Protein 7VMC (pdb70)

Structure (mmCIF, N/CA/C/O backbone):
data_7VMC
#
_entry.id   7VMC
#
_cell.length_a   101.930
_cell.length_b   102.760
_cell.length_c   88.140
_cell.angle_alpha   90.000
_cell.angle_beta   111.860
_cell.angle_gamma   90.000
#
_symmetry.space_group_name_H-M   'C 1 2 1'
#
loop_
_entity.id
_entity.type
_entity.pdbx_description
1 polymer 'Elongation factor Tu'
2 polymer 'tRNA nuclease CdiA'
3 polymer 'Contact-dependent inhibitor I'
#
loop_
_atom_site.group_PDB
_atom_site.id
_atom_site.type_symbol
_atom_site.label_atom_id
_atom_site.label_alt_id
_atom_site.label_comp_id
_atom_site.label_asym_id
_atom_site.label_entity_id
_atom_site.label_seq_id
_atom_site.pdbx_PDB_ins_code
_atom_site.Cartn_x
_atom_site.Cartn_y
_atom_site.Cartn_z
_atom_site.occupancy
_atom_site.B_iso_or_equiv
_atom_site.auth_seq_id
_atom_site.auth_comp_id
_atom_site.auth_asym_id
_atom_site.auth_atom_id
_atom_site.pdbx_PDB_model_num
ATOM 1 N N . PRO A 1 11 ? 23.146 -18.417 -52.946 1.00 80.50 10 PRO A N 1
ATOM 2 C CA . PRO A 1 11 ? 24.254 -17.530 -52.578 1.00 100.27 10 PRO A CA 1
ATOM 3 C C . PRO A 1 11 ? 23.752 -16.153 -52.162 1.00 104.05 10 PRO A C 1
ATOM 4 O O . PRO A 1 11 ? 23.056 -15.502 -52.939 1.00 88.74 10 PRO A O 1
ATOM 8 N N . HIS A 1 12 ? 24.125 -15.715 -50.962 1.00 106.18 11 HIS A N 1
ATOM 9 C CA . HIS A 1 12 ? 23.639 -14.473 -50.375 1.00 89.98 11 HIS A CA 1
ATOM 10 C C . HIS A 1 12 ? 24.811 -13.531 -50.142 1.00 90.29 11 HIS A C 1
ATOM 11 O O . HIS A 1 12 ? 25.770 -13.888 -49.450 1.00 71.41 11 HIS A O 1
ATOM 18 N N . VAL A 1 13 ? 24.728 -12.328 -50.711 1.00 91.42 12 VAL A N 1
ATOM 19 C CA . VAL A 1 13 ? 25.800 -11.342 -50.630 1.00 82.71 12 VAL A CA 1
ATOM 20 C C . VAL A 1 13 ? 25.218 -10.003 -50.195 1.00 92.31 12 VAL A C 1
ATOM 21 O O . VAL A 1 13 ? 24.159 -9.582 -50.678 1.00 83.79 12 VAL A O 1
ATOM 25 N N . ASN A 1 14 ? 25.904 -9.344 -49.263 1.00 81.58 13 ASN A N 1
ATOM 26 C CA . ASN A 1 14 ? 25.473 -8.063 -48.721 1.00 68.12 13 ASN A CA 1
ATOM 27 C C . ASN A 1 14 ? 26.313 -6.942 -49.319 1.00 75.92 13 ASN A C 1
ATOM 28 O O . ASN A 1 14 ? 27.548 -6.994 -49.280 1.00 70.93 13 ASN A O 1
ATOM 33 N N . VAL A 1 15 ? 25.638 -5.916 -49.843 1.00 83.32 14 VAL A N 1
ATOM 34 C CA . VAL A 1 15 ? 26.292 -4.744 -50.407 1.00 73.40 14 VAL A CA 1
ATOM 35 C C . VAL A 1 15 ? 25.713 -3.492 -49.763 1.00 78.10 14 VAL A C 1
ATOM 36 O O . VAL A 1 15 ? 24.603 -3.489 -49.226 1.00 69.64 14 VAL A O 1
ATOM 40 N N . GLY A 1 16 ? 26.472 -2.403 -49.858 1.00 85.50 15 GLY A N 1
ATOM 41 C CA . GLY A 1 16 ? 26.092 -1.167 -49.221 1.00 83.66 15 GLY A CA 1
ATOM 42 C C . GLY A 1 16 ? 26.297 -0.055 -50.229 1.00 81.64 15 GLY A C 1
ATOM 43 O O . GLY A 1 16 ? 26.987 -0.209 -51.240 1.00 83.66 15 GLY A O 1
ATOM 44 N N . THR A 1 17 ? 25.663 1.076 -49.936 1.00 74.25 16 THR A N 1
ATOM 45 C CA . THR A 1 17 ? 25.756 2.260 -50.776 1.00 66.21 16 THR A CA 1
ATOM 46 C C . THR A 1 17 ? 26.467 3.346 -49.989 1.00 73.45 16 THR A C 1
ATOM 47 O O . THR A 1 17 ? 26.246 3.491 -48.783 1.00 95.37 16 THR A O 1
ATOM 51 N N . ILE A 1 18 ? 27.338 4.089 -50.664 1.00 65.12 17 ILE A N 1
ATOM 52 C CA . ILE A 1 18 ? 28.081 5.189 -50.065 1.00 68.03 17 ILE A CA 1
ATOM 53 C C . ILE A 1 18 ? 27.950 6.358 -51.026 1.00 74.14 17 ILE A C 1
ATOM 54 O O . ILE A 1 18 ? 28.209 6.210 -52.224 1.00 77.30 17 ILE A O 1
ATOM 59 N N . GLY A 1 19 ? 27.555 7.509 -50.511 1.00 74.79 18 GLY A N 1
ATOM 60 C CA . GLY A 1 19 ? 27.458 8.697 -51.335 1.00 88.78 18 GLY A CA 1
ATOM 61 C C . GLY A 1 19 ? 26.564 9.731 -50.698 1.00 84.53 18 GLY A C 1
ATOM 62 O O . GLY A 1 19 ? 25.915 9.493 -49.679 1.00 83.94 18 GLY A O 1
ATOM 63 N N . HIS A 1 20 ? 26.535 10.901 -51.333 1.00 76.24 19 HIS A N 1
ATOM 64 C CA . HIS A 1 20 ? 25.711 11.991 -50.842 1.00 70.31 19 HIS A CA 1
ATOM 65 C C . HIS A 1 20 ? 24.233 11.651 -50.994 1.00 69.91 19 HIS A C 1
ATOM 66 O O . HIS A 1 20 ? 23.827 10.915 -51.895 1.00 68.47 19 HIS A O 1
ATOM 73 N N . VAL A 1 21 ? 23.424 12.217 -50.102 1.00 92.68 20 VAL A N 1
ATOM 74 C CA . VAL A 1 21 ? 22.010 11.858 -50.022 1.00 95.39 20 VAL A CA 1
ATOM 75 C C . VAL A 1 21 ? 21.266 12.311 -51.273 1.00 89.11 20 VAL A C 1
ATOM 76 O O . VAL A 1 21 ? 20.541 11.532 -51.899 1.00 79.26 20 VAL A O 1
ATOM 80 N N . ASP A 1 22 ? 21.448 13.564 -51.672 1.00 96.54 21 ASP A N 1
ATOM 81 C CA . ASP A 1 22 ? 20.749 14.125 -52.820 1.00 95.09 21 ASP A CA 1
ATOM 82 C C . ASP A 1 22 ? 21.463 13.874 -54.138 1.00 95.50 21 ASP A C 1
ATOM 83 O O . ASP A 1 22 ? 21.107 14.487 -55.150 1.00 89.12 21 ASP A O 1
ATOM 88 N N . HIS A 1 23 ? 22.468 13.004 -54.145 1.00 102.58 22 HIS A N 1
ATOM 89 C CA . HIS A 1 23 ? 23.091 12.563 -55.384 1.00 84.91 22 HIS A CA 1
ATOM 90 C C . HIS A 1 23 ? 22.299 11.454 -56.061 1.00 76.20 22 HIS A C 1
ATOM 91 O O . HIS A 1 23 ? 22.663 11.039 -57.165 1.00 73.19 22 HIS A O 1
ATOM 98 N N . GLY A 1 24 ? 21.236 10.964 -55.424 1.00 74.40 23 GLY A N 1
ATOM 99 C CA . GLY A 1 24 ? 20.332 10.037 -56.075 1.00 87.71 23 GLY A CA 1
ATOM 100 C C . GLY A 1 24 ? 20.616 8.575 -55.795 1.00 89.02 23 GLY A C 1
ATOM 101 O O . GLY A 1 24 ? 20.445 7.737 -56.685 1.00 99.98 23 GLY A O 1
ATOM 102 N N . LYS A 1 25 ? 21.032 8.243 -54.572 1.00 63.14 24 LYS A N 1
ATOM 103 C CA . LYS A 1 25 ? 21.315 6.847 -54.259 1.00 71.24 24 LYS A CA 1
ATOM 104 C C . LYS A 1 25 ? 20.033 6.042 -54.050 1.00 85.98 24 LYS A C 1
ATOM 105 O O . LYS A 1 25 ? 19.960 4.869 -54.450 1.00 81.91 24 LYS A O 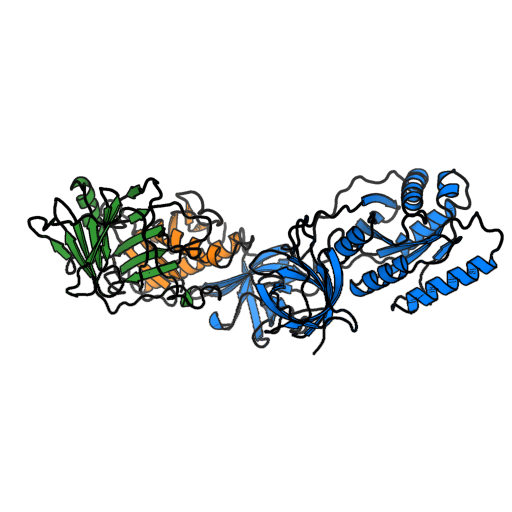1
ATOM 111 N N . THR A 1 26 ? 19.011 6.655 -53.445 1.00 77.28 25 THR A N 1
ATOM 112 C CA . THR A 1 26 ? 17.725 5.978 -53.302 1.00 83.15 25 THR A CA 1
ATOM 113 C C . THR A 1 26 ? 17.077 5.733 -54.659 1.00 81.41 25 THR A C 1
ATOM 114 O O . THR A 1 26 ? 16.479 4.673 -54.891 1.00 96.62 25 THR A O 1
ATOM 118 N N . THR A 1 27 ? 17.187 6.705 -55.568 1.00 68.81 26 THR A N 1
ATOM 119 C CA . THR A 1 27 ? 16.726 6.503 -56.937 1.00 70.11 26 THR A CA 1
ATOM 120 C C . THR A 1 27 ? 17.436 5.318 -57.581 1.00 81.62 26 THR A C 1
ATOM 121 O O . THR A 1 27 ? 16.801 4.486 -58.243 1.00 87.47 26 THR A O 1
ATOM 125 N N . LEU A 1 28 ? 18.751 5.213 -57.370 1.00 86.53 27 LEU A N 1
ATOM 126 C CA . LEU A 1 28 ? 19.514 4.093 -57.912 1.00 77.17 27 LEU A CA 1
ATOM 127 C C . LEU A 1 28 ? 19.008 2.770 -57.361 1.00 83.81 27 LEU A C 1
ATOM 128 O O . LEU A 1 28 ? 18.858 1.794 -58.106 1.00 77.66 27 LEU A O 1
ATOM 133 N N . THR A 1 29 ? 18.748 2.714 -56.054 1.00 81.80 28 THR A N 1
ATOM 134 C CA . THR A 1 29 ? 18.282 1.464 -55.462 1.00 75.74 28 THR A CA 1
ATOM 135 C C . THR A 1 29 ? 16.929 1.051 -56.036 1.00 85.99 28 THR A C 1
ATOM 136 O O . THR A 1 29 ? 16.722 -0.116 -56.406 1.00 95.19 28 THR A O 1
ATOM 140 N N . ALA A 1 30 ? 15.996 2.004 -56.136 1.00 81.90 29 ALA A N 1
ATOM 141 C CA . ALA A 1 30 ? 14.685 1.690 -56.701 1.00 77.40 29 ALA A CA 1
ATOM 142 C C . ALA A 1 30 ? 14.801 1.204 -58.141 1.00 86.47 29 ALA A C 1
ATOM 143 O O . ALA A 1 30 ? 14.154 0.220 -58.530 1.00 88.01 29 ALA A O 1
ATOM 145 N N . ALA A 1 31 ? 15.620 1.888 -58.948 1.00 82.88 30 ALA A N 1
ATOM 146 C CA . ALA A 1 31 ? 15.804 1.482 -60.338 1.00 76.40 30 ALA A CA 1
ATOM 147 C C . ALA A 1 31 ? 16.404 0.086 -60.438 1.00 75.13 30 ALA A C 1
ATOM 148 O O . ALA A 1 31 ? 15.955 -0.728 -61.250 1.00 76.66 30 ALA A O 1
ATOM 150 N N . ILE A 1 32 ? 17.426 -0.207 -59.631 1.00 72.81 31 ILE A N 1
ATOM 151 C CA . ILE A 1 32 ? 18.025 -1.540 -59.641 1.00 81.19 31 ILE A CA 1
ATOM 152 C C . ILE A 1 32 ? 16.967 -2.594 -59.350 1.00 86.98 31 ILE A C 1
ATOM 153 O O . ILE A 1 32 ? 16.820 -3.573 -60.095 1.00 90.31 31 ILE A O 1
ATOM 158 N N . THR A 1 33 ? 16.208 -2.399 -58.264 1.00 76.15 32 THR A N 1
ATOM 159 C CA . THR A 1 33 ? 15.190 -3.373 -57.885 1.00 61.76 32 THR A CA 1
ATOM 160 C C . THR A 1 33 ? 14.193 -3.600 -59.012 1.00 73.23 32 THR A C 1
ATOM 161 O O . THR A 1 33 ? 13.978 -4.739 -59.441 1.00 80.27 32 THR A O 1
ATOM 165 N N . THR A 1 34 ? 13.606 -2.520 -59.534 1.00 84.60 33 THR A N 1
ATOM 166 C CA . THR A 1 34 ? 12.549 -2.666 -60.532 1.00 81.17 33 THR A CA 1
ATOM 167 C C . THR A 1 34 ? 13.085 -3.256 -61.836 1.00 70.70 33 THR A C 1
ATOM 168 O O . THR A 1 34 ? 12.457 -4.145 -62.424 1.00 80.27 33 THR A O 1
ATOM 172 N N . VAL A 1 35 ? 14.254 -2.804 -62.293 1.00 72.41 34 VAL A N 1
ATOM 173 C CA . VAL A 1 35 ? 14.789 -3.278 -63.568 1.00 75.64 34 VAL A CA 1
ATOM 174 C C . VAL A 1 35 ? 15.216 -4.741 -63.482 1.00 73.43 34 VAL A C 1
ATOM 175 O O . VAL A 1 35 ? 14.948 -5.530 -64.396 1.00 75.94 34 VAL A O 1
ATOM 179 N N . LEU A 1 36 ? 15.894 -5.132 -62.398 1.00 78.70 35 LEU A N 1
ATOM 180 C CA . LEU A 1 36 ? 16.275 -6.534 -62.258 1.00 57.13 35 LEU A CA 1
ATOM 181 C C . LEU A 1 36 ? 15.073 -7.425 -61.985 1.00 78.87 35 LEU A C 1
ATOM 182 O O . LEU A 1 36 ? 15.135 -8.631 -62.246 1.00 91.96 35 LEU A O 1
ATOM 187 N N . ALA A 1 37 ? 13.983 -6.862 -61.463 1.00 84.63 36 ALA A N 1
ATOM 188 C CA . ALA A 1 37 ? 12.744 -7.620 -61.347 1.00 83.78 36 ALA A CA 1
ATOM 189 C C . ALA A 1 37 ? 12.079 -7.803 -62.705 1.00 89.96 36 ALA A C 1
ATOM 190 O O . ALA A 1 37 ? 11.409 -8.813 -62.937 1.00 110.39 36 ALA A O 1
ATOM 192 N N . LYS A 1 38 ? 12.255 -6.842 -63.611 1.00 92.41 37 LYS A N 1
ATOM 193 C CA . LYS A 1 38 ? 11.702 -6.987 -64.958 1.00 102.14 37 LYS A CA 1
ATOM 194 C C . LYS A 1 38 ? 12.510 -7.976 -65.791 1.00 97.12 37 LYS A C 1
ATOM 195 O O . LYS A 1 38 ? 11.962 -8.945 -66.328 1.00 94.29 37 LYS A O 1
ATOM 201 N N . THR A 1 39 ? 13.819 -7.742 -65.916 1.00 85.85 38 THR A N 1
ATOM 202 C CA . THR A 1 39 ? 14.619 -8.532 -66.848 1.00 80.32 38 THR A CA 1
ATOM 203 C C . THR A 1 39 ? 14.859 -9.949 -66.343 1.00 92.50 38 THR A C 1
ATOM 204 O O . THR A 1 39 ? 15.000 -10.876 -67.151 1.00 106.64 38 THR A O 1
ATOM 208 N N . TYR A 1 40 ? 14.910 -10.138 -65.031 1.00 85.23 39 TYR A N 1
ATOM 209 C CA . TYR A 1 40 ? 15.082 -11.454 -64.436 1.00 80.66 39 TYR A CA 1
ATOM 210 C C . TYR A 1 40 ? 13.831 -11.786 -63.624 1.00 92.64 39 TYR A C 1
ATOM 211 O O . TYR A 1 40 ? 12.815 -11.092 -63.694 1.00 87.73 39 TYR A O 1
ATOM 220 N N . GLY A 1 41 ? 13.904 -12.879 -62.876 1.00 95.48 40 GLY A N 1
ATOM 221 C CA . GLY A 1 41 ? 12.831 -13.247 -61.981 1.00 110.98 40 GLY A CA 1
ATOM 222 C C . GLY A 1 41 ? 12.649 -12.239 -60.858 1.00 110.65 40 GLY A C 1
ATOM 223 O O . GLY A 1 41 ? 13.414 -11.286 -60.686 1.00 99.06 40 GLY A O 1
ATOM 224 N N . GLY A 1 42 ? 11.568 -12.430 -60.107 1.00 124.51 41 GLY A N 1
ATOM 225 C CA . GLY A 1 42 ? 11.321 -11.588 -58.954 1.00 110.68 41 GLY A CA 1
ATOM 226 C C . GLY A 1 42 ? 12.321 -11.844 -57.842 1.00 122.22 41 GLY A C 1
ATOM 227 O O . GLY A 1 42 ? 12.831 -12.951 -57.673 1.00 137.25 41 GLY A O 1
ATOM 228 N N . ALA A 1 43 ? 12.613 -10.791 -57.081 1.00 110.03 42 ALA A N 1
ATOM 229 C CA . ALA A 1 43 ? 13.557 -10.885 -55.973 1.00 96.52 42 ALA A CA 1
ATOM 230 C C . ALA A 1 43 ? 13.022 -11.791 -54.868 1.00 108.18 42 ALA A C 1
ATOM 231 O O . ALA A 1 43 ? 11.884 -11.630 -54.418 1.00 119.59 42 ALA A O 1
ATOM 233 N N . ALA A 1 44 ? 13.834 -12.756 -54.443 1.00 106.19 43 ALA A N 1
ATOM 234 C CA . ALA A 1 44 ? 13.424 -13.671 -53.387 1.00 114.00 43 ALA A CA 1
ATOM 235 C C . ALA A 1 44 ? 13.276 -12.931 -52.056 1.00 116.16 43 ALA A C 1
ATOM 236 O O . ALA A 1 44 ? 13.895 -11.890 -51.818 1.00 120.68 43 ALA A O 1
ATOM 238 N N . ARG A 1 45 ? 12.447 -13.492 -51.174 1.00 122.35 44 ARG A N 1
ATOM 239 C CA . ARG A 1 45 ? 12.155 -12.901 -49.872 1.00 121.63 44 ARG A CA 1
ATOM 240 C C . ARG A 1 45 ? 13.029 -13.471 -48.761 1.00 128.19 44 ARG A C 1
ATOM 241 O O . ARG A 1 45 ? 12.714 -13.280 -47.581 1.00 129.55 44 ARG A O 1
ATOM 249 N N . ALA A 1 46 ? 14.118 -14.152 -49.111 1.00 135.90 45 ALA A N 1
ATOM 250 C CA . ALA A 1 46 ? 14.912 -14.863 -48.120 1.00 135.39 45 ALA A CA 1
ATOM 251 C C . ALA A 1 46 ? 15.462 -13.903 -47.070 1.00 115.98 45 ALA A C 1
ATOM 252 O O . ALA A 1 46 ? 15.712 -12.725 -47.335 1.00 101.27 45 ALA A O 1
ATOM 254 N N . PHE A 1 47 ? 15.617 -14.422 -45.852 1.00 107.61 46 PHE A N 1
ATOM 255 C CA . PHE A 1 47 ? 16.143 -13.684 -44.701 1.00 109.39 46 PHE A CA 1
ATOM 256 C C . PHE A 1 47 ? 17.298 -14.510 -44.133 1.00 111.46 46 PHE A C 1
ATOM 257 O O . PHE A 1 47 ? 17.126 -15.309 -43.210 1.00 118.38 46 PHE A O 1
ATOM 265 N N . ASP A 1 48 ? 18.495 -14.284 -44.674 1.00 128.56 47 ASP A N 1
ATOM 266 C CA . ASP A 1 48 ? 19.654 -15.116 -44.374 1.00 139.69 47 ASP A CA 1
ATOM 267 C C . ASP A 1 48 ? 20.531 -14.565 -43.257 1.00 135.25 47 ASP A C 1
ATOM 268 O O . ASP A 1 48 ? 21.336 -15.319 -42.697 1.00 150.09 47 ASP A O 1
ATOM 273 N N . GLN A 1 49 ? 20.379 -13.299 -42.882 1.00 118.20 48 GLN A N 1
ATOM 274 C CA . GLN A 1 49 ? 21.354 -12.654 -42.018 1.00 115.15 48 GLN A CA 1
ATOM 275 C C . GLN A 1 49 ? 20.715 -12.219 -40.703 1.00 111.90 48 GLN A C 1
ATOM 276 O O . GLN A 1 49 ? 19.497 -12.032 -40.602 1.00 97.84 48 GLN A O 1
ATOM 282 N N . ILE A 1 50 ? 21.572 -12.043 -39.694 1.00 125.01 49 ILE A N 1
ATOM 283 C CA . ILE A 1 50 ? 21.152 -11.615 -38.363 1.00 130.19 49 ILE A CA 1
ATOM 284 C C . ILE A 1 50 ? 20.862 -10.122 -38.391 1.00 130.60 49 ILE A C 1
ATOM 285 O O . ILE A 1 50 ? 21.137 -9.442 -39.387 1.00 137.68 49 ILE A O 1
ATOM 290 N N . ASP A 1 51 ? 20.288 -9.606 -37.307 1.00 127.47 50 ASP A N 1
ATOM 291 C CA . ASP A 1 51 ? 19.923 -8.200 -37.202 1.00 130.74 50 ASP A CA 1
ATOM 292 C C . ASP A 1 51 ? 20.921 -7.376 -36.396 1.00 133.88 50 ASP A C 1
ATOM 293 O O . ASP A 1 51 ? 20.660 -6.195 -36.137 1.00 153.01 50 ASP A O 1
ATOM 298 N N . ASN A 1 52 ? 22.056 -7.949 -36.015 1.00 113.81 51 ASN A N 1
ATOM 299 C CA . ASN A 1 52 ? 22.982 -7.246 -35.138 1.00 121.47 51 ASN A CA 1
ATOM 300 C C . ASN A 1 52 ? 24.412 -7.664 -35.466 1.00 114.90 51 ASN A C 1
ATOM 301 O O . ASN A 1 52 ? 24.692 -8.180 -36.553 1.00 99.72 51 ASN A O 1
ATOM 306 N N . ALA A 1 53 ? 25.321 -7.416 -34.520 1.00 121.52 52 ALA A N 1
ATOM 307 C CA . ALA A 1 53 ? 26.740 -7.230 -34.786 1.00 101.02 52 ALA A CA 1
ATOM 308 C C . ALA A 1 53 ? 27.617 -7.809 -33.679 1.00 104.29 52 ALA A C 1
ATOM 309 O O . ALA A 1 53 ? 27.121 -8.113 -32.585 1.00 104.37 52 ALA A O 1
ATOM 311 N N . PRO A 1 54 ? 28.935 -7.961 -33.915 1.00 91.09 53 PRO A N 1
ATOM 312 C CA . PRO A 1 54 ? 29.830 -8.380 -32.828 1.00 94.16 53 PRO A CA 1
ATOM 313 C C . PRO A 1 54 ? 29.925 -7.334 -31.739 1.00 102.27 53 PRO A C 1
ATOM 314 O O . PRO A 1 54 ? 29.351 -6.249 -31.872 1.00 114.77 53 PRO A O 1
ATOM 318 N N . GLU A 1 55 ? 30.659 -7.647 -30.670 1.00 108.98 54 GLU A N 1
ATOM 319 C CA . GLU A 1 55 ? 30.786 -6.779 -29.499 1.00 103.82 54 GLU A CA 1
ATOM 320 C C . GLU A 1 55 ? 29.412 -6.480 -28.886 1.00 99.30 54 GLU A C 1
ATOM 321 O O . GLU A 1 55 ? 28.877 -5.375 -28.981 1.00 105.04 54 GLU A O 1
ATOM 327 N N . GLU A 1 56 ? 28.836 -7.526 -28.289 1.00 103.64 55 GLU A N 1
ATOM 328 C CA . GLU A 1 56 ? 27.429 -7.518 -27.904 1.00 102.52 55 GLU A CA 1
ATOM 329 C C . GLU A 1 56 ? 27.057 -6.391 -26.945 1.00 89.13 55 GLU A C 1
ATOM 330 O O . GLU A 1 56 ? 25.875 -6.046 -26.858 1.00 98.11 55 GLU A O 1
ATOM 336 N N . LYS A 1 57 ? 28.013 -5.824 -26.204 1.00 94.75 56 LYS A N 1
ATOM 337 C CA . LYS A 1 57 ? 27.673 -4.718 -25.314 1.00 92.75 56 LYS A CA 1
ATOM 338 C C . LYS A 1 57 ? 27.268 -3.460 -26.073 1.00 92.47 56 LYS A C 1
ATOM 339 O O . LYS A 1 57 ? 26.589 -2.599 -25.503 1.00 81.15 56 LYS A O 1
ATOM 345 N N . ALA A 1 58 ? 27.664 -3.338 -27.338 1.00 99.67 57 ALA A N 1
ATOM 346 C CA . ALA A 1 58 ? 27.245 -2.244 -28.200 1.00 85.08 57 ALA A CA 1
ATOM 347 C C . ALA A 1 58 ? 25.917 -2.514 -28.898 1.00 75.96 57 ALA A C 1
ATOM 348 O O . ALA A 1 58 ? 25.610 -1.858 -29.896 1.00 75.90 57 ALA A O 1
ATOM 350 N N . ARG A 1 59 ? 25.129 -3.464 -28.409 1.00 73.52 58 ARG A N 1
ATOM 351 C CA . ARG A 1 59 ? 23.828 -3.746 -28.995 1.00 92.53 58 ARG A CA 1
ATOM 352 C C . ARG A 1 59 ? 22.767 -2.827 -28.403 1.00 80.75 58 ARG A C 1
ATOM 353 O O . ARG A 1 59 ? 22.680 -2.674 -27.178 1.00 83.41 58 ARG A O 1
ATOM 361 N N . GLY A 1 60 ? 21.971 -2.212 -29.280 1.00 79.14 59 GLY A N 1
ATOM 362 C CA . GLY A 1 60 ? 20.909 -1.325 -28.854 1.00 70.22 59 GLY A CA 1
ATOM 363 C C . GLY A 1 60 ? 21.218 0.142 -29.068 1.00 85.30 59 GLY A C 1
ATOM 364 O O . GLY A 1 60 ? 20.791 0.986 -28.274 1.00 95.06 59 GLY A O 1
ATOM 365 N N . ILE A 1 61 ? 21.946 0.469 -30.144 1.00 79.31 60 ILE A N 1
ATOM 366 C CA . ILE A 1 61 ? 22.245 1.864 -30.460 1.00 82.98 60 ILE A CA 1
ATOM 367 C C . ILE A 1 61 ? 21.170 2.509 -31.330 1.00 96.81 60 ILE A C 1
ATOM 368 O O . ILE A 1 61 ? 21.251 3.712 -31.612 1.00 107.37 60 ILE A O 1
ATOM 373 N N . THR A 1 62 ? 20.151 1.753 -31.743 1.00 100.45 61 THR A N 1
ATOM 374 C CA . THR A 1 62 ? 19.046 2.250 -32.571 1.00 107.69 61 THR A CA 1
ATOM 375 C C . THR A 1 62 ? 19.546 2.864 -33.883 1.00 106.97 61 THR A C 1
ATOM 376 O O . THR A 1 62 ? 19.364 4.054 -34.155 1.00 106.12 61 THR A O 1
ATOM 380 N N . ILE A 1 63 ? 20.204 2.032 -34.689 1.00 99.49 62 ILE A N 1
ATOM 381 C CA . ILE A 1 63 ? 20.590 2.431 -36.038 1.00 80.44 62 ILE A CA 1
ATOM 382 C C . ILE A 1 63 ? 19.381 2.310 -36.953 1.00 83.45 62 ILE A C 1
ATOM 383 O O . ILE A 1 63 ? 18.499 1.468 -36.744 1.00 81.07 62 ILE A O 1
ATOM 388 N N . ASN A 1 64 ? 19.330 3.162 -37.978 1.00 86.50 63 ASN A N 1
ATOM 389 C CA . ASN A 1 64 ? 18.161 3.183 -38.854 1.00 99.11 63 ASN A CA 1
ATOM 390 C C . ASN A 1 64 ? 18.234 2.084 -39.909 1.00 115.89 63 ASN A C 1
ATOM 391 O O . ASN A 1 64 ? 17.337 1.235 -39.994 1.00 125.62 63 ASN A O 1
ATOM 396 N N . THR A 1 65 ? 19.306 2.069 -40.704 1.00 84.72 64 THR A N 1
ATOM 397 C CA . THR A 1 65 ? 19.625 0.921 -41.554 1.00 86.21 64 THR A CA 1
ATOM 398 C C . THR A 1 65 ? 18.513 0.634 -42.570 1.00 97.78 64 THR A C 1
ATOM 399 O O . THR A 1 65 ? 17.737 -0.314 -42.445 1.00 94.13 64 THR A O 1
ATOM 403 N N . SER A 1 66 ? 18.394 1.543 -43.536 1.00 102.20 65 SER A N 1
ATOM 404 C CA . SER A 1 66 ? 17.455 1.344 -44.636 1.00 90.49 65 SER A CA 1
ATOM 405 C C . SER A 1 66 ? 17.892 0.170 -45.518 1.00 102.56 65 SER A C 1
ATOM 406 O O . SER A 1 66 ? 19.067 0.052 -45.886 1.00 100.37 65 SER A O 1
ATOM 409 N N . HIS A 1 67 ? 16.930 -0.692 -45.878 1.00 111.87 66 HIS A N 1
ATOM 410 C CA . HIS A 1 67 ? 17.207 -1.988 -46.495 1.00 90.14 66 HIS A CA 1
ATOM 411 C C . HIS A 1 67 ? 16.428 -2.171 -47.794 1.00 84.64 66 HIS A C 1
ATOM 412 O O . HIS A 1 67 ? 15.288 -1.718 -47.921 1.00 84.69 66 HIS A O 1
ATOM 419 N N . VAL A 1 68 ? 17.043 -2.876 -48.750 1.00 100.78 67 VAL A N 1
ATOM 420 C CA . VAL A 1 68 ? 16.379 -3.369 -49.958 1.00 103.46 67 VAL A CA 1
ATOM 421 C C . VAL A 1 68 ? 17.005 -4.706 -50.342 1.00 95.55 67 VAL A C 1
ATOM 422 O O . VAL A 1 68 ? 18.068 -5.085 -49.851 1.00 89.44 67 VAL A O 1
ATOM 426 N N . GLU A 1 69 ? 16.355 -5.418 -51.257 1.00 104.03 68 GLU A N 1
ATOM 427 C CA . GLU A 1 69 ? 16.859 -6.713 -51.693 1.00 88.71 68 GLU A CA 1
ATOM 428 C C . GLU A 1 69 ? 16.517 -6.934 -53.157 1.00 85.78 68 GLU A C 1
ATOM 429 O O . GLU A 1 69 ? 15.399 -6.644 -53.591 1.00 88.56 68 GLU A O 1
ATOM 435 N N . TYR A 1 70 ? 17.474 -7.474 -53.910 1.00 70.44 69 TYR A N 1
ATOM 436 C CA . TYR A 1 70 ? 17.210 -7.840 -55.294 1.00 71.54 69 TYR A CA 1
ATOM 437 C C . TYR A 1 70 ? 17.975 -9.116 -55.608 1.00 89.08 69 TYR A C 1
ATOM 438 O O . TYR A 1 70 ? 18.730 -9.636 -54.781 1.00 91.25 69 TYR A O 1
ATOM 447 N N . ASP A 1 71 ? 17.787 -9.620 -56.824 1.00 99.26 70 ASP A N 1
ATOM 448 C CA . ASP A 1 71 ? 18.269 -10.948 -57.165 1.00 93.78 70 ASP A CA 1
ATOM 449 C C . ASP A 1 71 ? 18.813 -10.941 -58.584 1.00 82.92 70 ASP A C 1
ATOM 450 O O . ASP A 1 71 ? 18.139 -10.476 -59.509 1.00 67.76 70 ASP A O 1
ATOM 455 N N . THR A 1 72 ? 20.032 -11.442 -58.745 1.00 87.74 71 THR A N 1
ATOM 456 C CA . THR A 1 72 ? 20.656 -11.727 -60.028 1.00 78.04 71 THR A CA 1
ATOM 457 C C . THR A 1 72 ? 20.656 -13.225 -60.281 1.00 98.18 71 THR A C 1
ATOM 458 O O . THR A 1 72 ? 20.456 -14.020 -59.357 1.00 107.23 71 THR A O 1
ATOM 462 N N . PRO A 1 73 ? 20.863 -13.654 -61.528 1.00 97.50 72 PRO A N 1
ATOM 463 C CA . PRO A 1 73 ? 20.859 -15.098 -61.811 1.00 92.44 72 PRO A CA 1
ATOM 464 C C . PRO A 1 73 ? 21.874 -15.892 -61.004 1.00 88.51 72 PRO A C 1
ATOM 465 O O . PRO A 1 73 ? 21.687 -17.102 -60.831 1.00 92.31 72 PRO A O 1
ATOM 469 N N . THR A 1 74 ? 22.933 -15.260 -60.498 1.00 82.09 73 THR A N 1
ATOM 470 C CA . THR A 1 74 ? 23.963 -15.974 -59.755 1.00 80.81 73 THR A CA 1
ATOM 471 C C . THR A 1 74 ? 23.926 -15.739 -58.254 1.00 76.33 73 THR A C 1
ATOM 472 O O . THR A 1 74 ? 24.253 -16.652 -57.495 1.00 76.67 73 THR A O 1
ATOM 476 N N . ARG A 1 75 ? 23.520 -14.555 -57.805 1.00 72.53 74 ARG A N 1
ATOM 477 C CA . ARG A 1 75 ? 23.574 -14.208 -56.395 1.00 72.57 74 ARG A CA 1
ATOM 478 C C . ARG A 1 75 ? 22.281 -13.520 -55.993 1.00 67.38 74 ARG A C 1
ATOM 479 O O . ARG A 1 75 ? 21.524 -13.035 -56.837 1.00 59.95 74 ARG A O 1
ATOM 487 N N . HIS A 1 76 ? 22.044 -13.469 -54.685 1.00 64.89 75 HIS A N 1
ATOM 488 C CA . HIS A 1 76 ? 20.938 -12.718 -54.110 1.00 74.33 75 HIS A CA 1
ATOM 489 C C . HIS A 1 76 ? 21.539 -11.635 -53.229 1.00 89.33 75 HIS A C 1
ATOM 490 O O . HIS A 1 76 ? 22.260 -11.939 -52.270 1.00 82.27 75 HIS A O 1
ATOM 497 N N . TYR A 1 77 ? 21.252 -10.378 -53.560 1.00 92.16 76 TYR A N 1
ATOM 498 C CA . TYR A 1 77 ? 21.909 -9.241 -52.937 1.00 78.13 76 TYR A CA 1
ATOM 499 C C . TYR A 1 77 ? 20.990 -8.553 -51.940 1.00 77.32 76 TYR A C 1
ATOM 500 O O . TYR A 1 77 ? 19.830 -8.245 -52.257 1.00 69.89 76 TYR A O 1
ATOM 509 N N . ALA A 1 78 ? 21.508 -8.350 -50.728 1.00 75.16 77 ALA A N 1
ATOM 510 C CA . ALA A 1 78 ? 20.877 -7.513 -49.712 1.00 72.87 77 ALA A CA 1
ATOM 511 C C . ALA A 1 78 ? 21.615 -6.175 -49.659 1.00 73.85 77 ALA A C 1
ATOM 512 O O . ALA A 1 78 ? 22.799 -6.130 -49.308 1.00 77.62 77 ALA A O 1
ATOM 514 N N . HIS A 1 79 ? 20.936 -5.094 -50.044 1.00 63.09 78 HIS A N 1
ATOM 515 C CA . HIS A 1 79 ? 21.547 -3.780 -50.192 1.00 76.60 78 HIS A CA 1
ATOM 516 C C . HIS A 1 79 ? 21.123 -2.864 -49.050 1.00 83.94 78 HIS A C 1
ATOM 517 O O . HIS A 1 79 ? 19.927 -2.669 -48.811 1.00 91.53 78 HIS A O 1
ATOM 524 N N . VAL A 1 80 ? 22.102 -2.265 -48.381 1.00 80.86 79 VAL A N 1
ATOM 525 C CA . VAL A 1 80 ? 21.853 -1.443 -47.202 1.00 74.23 79 VAL A CA 1
ATOM 526 C C . VAL A 1 80 ? 22.409 -0.041 -47.419 1.00 80.77 79 VAL A C 1
ATOM 527 O O . VAL A 1 80 ? 23.492 0.131 -47.994 1.00 97.94 79 VAL A O 1
ATOM 531 N N . ASP A 1 81 ? 21.656 0.962 -46.959 1.00 80.37 80 ASP A N 1
ATOM 532 C CA . ASP A 1 81 ? 22.140 2.336 -46.960 1.00 86.77 80 ASP A CA 1
ATOM 533 C C . ASP A 1 81 ? 21.610 3.061 -45.737 1.00 84.79 80 ASP A C 1
ATOM 534 O O . ASP A 1 81 ? 20.570 2.703 -45.179 1.00 87.65 80 ASP A O 1
ATOM 539 N N . CYS A 1 82 ? 22.346 4.095 -45.339 1.00 93.68 81 CYS A N 1
ATOM 540 C CA . CYS A 1 82 ? 22.067 4.893 -44.166 1.00 84.06 81 CYS A CA 1
ATOM 541 C C . CYS A 1 82 ? 21.560 6.273 -44.560 1.00 88.39 81 CYS A C 1
ATOM 542 O O . CYS A 1 82 ? 22.073 6.877 -45.510 1.00 108.32 81 CYS A O 1
ATOM 545 N N . PRO A 1 83 ? 20.564 6.797 -43.842 1.00 80.33 82 PRO A N 1
ATOM 546 C CA . PRO A 1 83 ? 19.985 8.091 -44.238 1.00 83.02 82 PRO A CA 1
ATOM 547 C C . PRO A 1 83 ? 20.859 9.294 -43.913 1.00 66.75 82 PRO A C 1
ATOM 548 O O . PRO A 1 83 ? 20.846 10.272 -44.672 1.00 75.98 82 PRO A O 1
ATOM 552 N N . GLY A 1 84 ? 21.622 9.263 -42.820 1.00 72.14 83 GLY A N 1
ATOM 553 C CA . GLY A 1 84 ? 22.380 10.416 -42.383 1.00 72.54 83 GLY A CA 1
ATOM 554 C C . GLY A 1 84 ? 23.824 10.061 -42.076 1.00 72.58 83 GLY A C 1
ATOM 555 O O . GLY A 1 84 ? 24.234 8.907 -42.169 1.00 88.35 83 GLY A O 1
ATOM 556 N N . HIS A 1 85 ? 24.579 11.088 -41.696 1.00 74.66 84 HIS A N 1
ATOM 557 C CA . HIS A 1 85 ? 25.990 10.892 -41.377 1.00 71.24 84 HIS A CA 1
ATOM 558 C C . HIS A 1 85 ? 26.156 10.086 -40.099 1.00 75.13 84 HIS A C 1
ATOM 559 O O . HIS A 1 85 ? 26.936 9.131 -40.051 1.00 74.06 84 HIS A O 1
ATOM 566 N N . ALA A 1 86 ? 25.444 10.469 -39.044 1.00 90.51 85 ALA A N 1
ATOM 567 C CA . ALA A 1 86 ? 25.562 9.757 -37.778 1.00 80.48 85 ALA A CA 1
ATOM 568 C C . ALA A 1 86 ? 25.132 8.307 -37.921 1.00 71.23 85 ALA A C 1
ATOM 569 O O . ALA A 1 86 ? 25.787 7.404 -37.394 1.00 81.04 85 ALA A O 1
ATOM 571 N N . ASP A 1 87 ? 24.048 8.058 -38.653 1.00 71.91 86 ASP A N 1
ATOM 572 C CA . ASP A 1 87 ? 23.616 6.681 -38.862 1.00 78.25 86 ASP A CA 1
ATOM 573 C C . ASP A 1 87 ? 24.666 5.883 -39.620 1.00 78.43 86 ASP A C 1
ATOM 574 O O . ASP A 1 87 ? 24.962 4.738 -39.260 1.00 68.07 86 ASP A O 1
ATOM 579 N N . TYR A 1 88 ? 25.276 6.490 -40.639 1.00 88.85 87 TYR A N 1
ATOM 580 C CA . TYR A 1 88 ? 26.300 5.788 -41.404 1.00 74.12 87 TYR A CA 1
ATOM 581 C C . TYR A 1 88 ? 27.523 5.478 -40.549 1.00 78.95 87 TYR A C 1
ATOM 582 O O . TYR A 1 88 ? 28.060 4.367 -40.609 1.00 84.09 87 TYR A O 1
ATOM 591 N N . VAL A 1 89 ? 27.976 6.439 -39.740 1.00 76.06 88 VAL A N 1
ATOM 592 C CA . VAL A 1 89 ? 29.184 6.200 -38.953 1.00 80.76 88 VAL A CA 1
ATOM 593 C C . VAL A 1 89 ? 28.917 5.194 -37.837 1.00 74.06 88 VAL A C 1
ATOM 594 O O . VAL A 1 89 ? 29.784 4.372 -37.517 1.00 65.55 88 VAL A O 1
ATOM 598 N N . LYS A 1 90 ? 27.711 5.200 -37.265 1.00 76.35 89 LYS A N 1
ATOM 599 C CA . LYS A 1 90 ? 27.356 4.177 -36.289 1.00 72.13 89 LYS A CA 1
ATOM 600 C C . LYS A 1 90 ? 27.249 2.807 -36.944 1.00 73.35 89 LYS A C 1
ATOM 601 O O . LYS A 1 90 ? 27.608 1.791 -36.340 1.00 72.78 89 LYS A O 1
ATOM 607 N N . ASN A 1 91 ? 26.766 2.767 -38.184 1.00 74.92 90 ASN A N 1
ATOM 608 C CA . ASN A 1 91 ? 26.598 1.511 -38.903 1.00 67.18 90 ASN A CA 1
ATOM 609 C C . ASN A 1 91 ? 27.936 0.922 -39.328 1.00 59.23 90 ASN A C 1
ATOM 610 O O . ASN A 1 91 ? 28.071 -0.303 -39.433 1.00 57.52 90 ASN A O 1
ATOM 615 N N . MET A 1 92 ? 28.927 1.775 -39.587 1.00 73.02 91 MET A N 1
ATOM 616 C CA . MET A 1 92 ? 30.245 1.276 -39.963 1.00 70.43 91 MET A CA 1
ATOM 617 C C . MET A 1 92 ? 31.066 0.896 -38.735 1.00 73.80 91 MET A C 1
ATOM 618 O O . MET A 1 92 ? 31.758 -0.129 -38.741 1.00 73.41 91 MET A O 1
ATOM 623 N N . ILE A 1 93 ? 31.004 1.707 -37.674 1.00 76.68 92 ILE A N 1
ATOM 624 C CA . ILE A 1 93 ? 31.811 1.446 -36.483 1.00 79.35 92 ILE A CA 1
ATOM 625 C C . ILE A 1 93 ? 31.323 0.196 -35.756 1.00 79.44 92 ILE A C 1
ATOM 626 O O . ILE A 1 93 ? 32.111 -0.708 -35.456 1.00 65.79 92 ILE A O 1
ATOM 631 N N . THR A 1 94 ? 30.028 0.121 -35.458 1.00 83.41 93 THR A N 1
ATOM 632 C CA . THR A 1 94 ? 29.456 -1.171 -35.115 1.00 74.41 93 THR A CA 1
ATOM 633 C C . THR A 1 94 ? 29.403 -2.048 -36.361 1.00 85.61 93 THR A C 1
ATOM 634 O O . THR A 1 94 ? 29.537 -1.576 -37.493 1.00 98.57 93 THR A O 1
ATOM 638 N N . GLY A 1 95 ? 29.212 -3.340 -36.147 1.00 72.20 94 GLY A N 1
ATOM 639 C CA . GLY A 1 95 ? 29.198 -4.228 -37.287 1.00 71.74 94 GLY A CA 1
ATOM 640 C C . GLY A 1 95 ? 27.829 -4.500 -37.860 1.00 80.34 94 GLY A C 1
ATOM 641 O O . GLY A 1 95 ? 27.692 -5.407 -38.688 1.00 110.03 94 GLY A O 1
ATOM 642 N N . ALA A 1 96 ? 26.807 -3.764 -37.423 1.00 57.40 95 ALA A N 1
ATOM 643 C CA . ALA A 1 96 ? 25.452 -4.034 -37.880 1.00 78.23 95 ALA A CA 1
ATOM 644 C C . ALA A 1 96 ? 25.392 -3.955 -39.398 1.00 111.24 95 ALA A C 1
ATOM 645 O O . ALA A 1 96 ? 26.049 -3.110 -40.012 1.00 121.03 95 ALA A O 1
ATOM 647 N N . ALA A 1 97 ? 24.618 -4.856 -40.002 1.00 104.33 96 ALA A N 1
ATOM 648 C CA . ALA A 1 97 ? 24.524 -4.969 -41.457 1.00 105.71 96 ALA A CA 1
ATOM 649 C C . ALA A 1 97 ? 25.911 -5.058 -42.106 1.00 101.65 96 ALA A C 1
ATOM 650 O O . ALA A 1 97 ? 26.373 -4.148 -42.795 1.00 95.96 96 ALA A O 1
ATOM 652 N N . GLN A 1 98 ? 26.592 -6.165 -41.803 1.00 106.29 97 GLN A N 1
ATOM 653 C CA . GLN A 1 98 ? 27.908 -6.437 -42.372 1.00 110.98 97 GLN A CA 1
ATOM 654 C C . GLN A 1 98 ? 27.855 -6.376 -43.899 1.00 118.93 97 GLN A C 1
ATOM 655 O O . GLN A 1 98 ? 26.822 -6.654 -44.516 1.00 113.28 97 GLN A O 1
ATOM 661 N N . MET A 1 99 ? 28.980 -6.001 -44.516 1.00 100.76 98 MET A N 1
ATOM 662 C CA . MET A 1 99 ? 29.052 -5.757 -45.952 1.00 81.29 98 MET A CA 1
ATOM 663 C C . MET A 1 99 ? 30.239 -6.477 -46.570 1.00 90.20 98 MET A C 1
ATOM 664 O O . MET A 1 99 ? 31.340 -6.478 -46.010 1.00 92.54 98 MET A O 1
ATOM 669 N N . ASP A 1 100 ? 30.007 -7.086 -47.733 1.00 76.78 99 ASP A N 1
ATOM 670 C CA . ASP A 1 100 ? 31.080 -7.638 -48.543 1.00 74.52 99 ASP A CA 1
ATOM 671 C C . ASP A 1 100 ? 31.508 -6.707 -49.671 1.00 76.10 99 ASP A C 1
ATOM 672 O O . ASP A 1 100 ? 32.537 -6.959 -50.308 1.00 75.88 99 ASP A O 1
ATOM 677 N N . GLY A 1 101 ? 30.764 -5.633 -49.910 1.00 80.99 100 GLY A N 1
ATOM 678 C CA . GLY A 1 101 ? 31.126 -4.667 -50.929 1.00 71.32 100 GLY A CA 1
ATOM 679 C C . GLY A 1 101 ? 30.258 -3.438 -50.810 1.00 75.90 100 GLY A C 1
ATOM 680 O O . GLY A 1 101 ? 29.144 -3.490 -50.280 1.00 76.78 100 GLY A O 1
ATOM 681 N N . ALA A 1 102 ? 30.780 -2.327 -51.321 1.00 78.25 101 ALA A N 1
ATOM 682 C CA . ALA A 1 102 ? 30.087 -1.049 -51.259 1.00 70.53 101 ALA A CA 1
ATOM 683 C C . ALA A 1 102 ? 29.950 -0.456 -52.654 1.00 69.79 101 ALA A C 1
ATOM 684 O O . ALA A 1 102 ? 30.800 -0.661 -53.524 1.00 70.51 101 ALA A O 1
ATOM 686 N N . ILE A 1 103 ? 28.869 0.292 -52.853 1.00 69.92 102 ILE A N 1
ATOM 687 C CA . ILE A 1 103 ? 28.571 0.945 -54.123 1.00 76.50 102 ILE A CA 1
ATOM 688 C C . ILE A 1 103 ? 28.663 2.455 -53.942 1.00 73.44 102 ILE A C 1
ATOM 689 O O . ILE A 1 103 ? 27.777 3.074 -53.339 1.00 71.88 102 ILE A O 1
ATOM 694 N N . LEU A 1 104 ? 29.730 3.050 -54.468 1.00 64.30 103 LEU A N 1
ATOM 695 C CA . LEU A 1 104 ? 29.939 4.489 -54.356 1.00 64.56 103 LEU A CA 1
ATOM 696 C C . LEU A 1 104 ? 29.061 5.204 -55.372 1.00 69.85 103 LEU A C 1
ATOM 697 O O . LEU A 1 104 ? 29.158 4.951 -56.577 1.00 75.06 103 LEU A O 1
ATOM 702 N N . VAL A 1 105 ? 28.216 6.106 -54.888 1.00 66.16 104 VAL A N 1
ATOM 703 C CA . VAL A 1 105 ? 27.270 6.841 -55.720 1.00 55.94 104 VAL A CA 1
ATOM 704 C C . VAL A 1 105 ? 27.718 8.294 -55.777 1.00 65.46 104 VAL A C 1
ATOM 705 O O . VAL A 1 105 ? 27.691 9.002 -54.762 1.00 78.61 104 VAL A O 1
ATOM 709 N N . VAL A 1 106 ? 28.132 8.747 -56.954 1.00 62.37 105 VAL A N 1
ATOM 710 C CA . VAL A 1 106 ? 28.497 10.142 -57.171 1.00 62.44 105 VAL A CA 1
ATOM 711 C C . VAL A 1 106 ? 27.715 10.671 -58.366 1.00 64.07 105 VAL A C 1
ATOM 712 O O . VAL A 1 106 ? 27.643 10.015 -59.413 1.00 81.87 105 VAL A O 1
ATOM 716 N N . ALA A 1 107 ? 27.136 11.856 -58.209 1.00 63.88 106 ALA A N 1
ATOM 717 C CA . ALA A 1 107 ? 26.453 12.511 -59.312 1.00 72.68 106 ALA A CA 1
ATOM 718 C C . ALA A 1 107 ? 27.494 13.123 -60.237 1.00 84.36 106 ALA A C 1
ATOM 719 O O . ALA A 1 107 ? 28.407 13.819 -59.782 1.00 95.22 106 ALA A O 1
ATOM 721 N N . ALA A 1 108 ? 27.364 12.856 -61.538 1.00 83.05 107 ALA A N 1
ATOM 722 C CA . ALA A 1 108 ? 28.304 13.426 -62.492 1.00 84.94 107 ALA A CA 1
ATOM 723 C C . ALA A 1 108 ? 28.147 14.936 -62.627 1.00 91.61 107 ALA A C 1
ATOM 724 O O . ALA A 1 108 ? 29.063 15.599 -63.123 1.00 100.29 107 ALA A O 1
ATOM 726 N N . THR A 1 109 ? 27.011 15.488 -62.196 1.00 92.43 108 THR A N 1
ATOM 727 C CA . THR A 1 109 ? 26.777 16.927 -62.297 1.00 91.30 108 THR A CA 1
ATOM 728 C C . THR A 1 109 ? 27.687 17.712 -61.356 1.00 100.35 108 THR A C 1
ATOM 729 O O . THR A 1 109 ? 28.248 18.744 -61.739 1.00 114.44 108 THR A O 1
ATOM 733 N N . ASP A 1 110 ? 27.813 17.264 -60.109 1.00 99.73 109 ASP A N 1
ATOM 734 C CA . ASP A 1 110 ? 28.657 17.913 -59.114 1.00 85.89 109 ASP A CA 1
ATOM 735 C C . ASP A 1 110 ? 29.535 16.865 -58.452 1.00 101.71 109 ASP A C 1
ATOM 736 O O . ASP A 1 110 ? 29.031 15.839 -57.984 1.00 115.66 109 ASP A O 1
ATOM 741 N N . GLY A 1 111 ? 30.841 17.119 -58.423 1.00 97.88 110 GLY A N 1
ATOM 742 C CA . GLY A 1 111 ? 31.812 16.126 -58.025 1.00 103.39 110 GLY A CA 1
ATOM 743 C C . GLY A 1 111 ? 31.642 15.595 -56.615 1.00 96.08 110 GLY A C 1
ATOM 744 O O . GLY A 1 111 ? 30.727 15.979 -55.878 1.00 110.52 110 GLY A O 1
ATOM 745 N N . PRO A 1 112 ? 32.527 14.679 -56.221 1.00 78.78 111 PRO A N 1
ATOM 746 C CA . PRO A 1 112 ? 32.460 14.123 -54.866 1.00 86.31 111 PRO A CA 1
ATOM 747 C C . PRO A 1 112 ? 32.512 15.206 -53.801 1.00 90.07 111 PRO A C 1
ATOM 748 O O . PRO A 1 112 ? 33.152 16.246 -53.965 1.00 92.73 111 PRO A O 1
ATOM 752 N N . MET A 1 113 ? 31.844 14.939 -52.703 1.00 98.03 112 MET A N 1
ATOM 753 C CA . MET A 1 113 ? 31.730 15.878 -51.605 1.00 96.92 112 MET A CA 1
ATOM 754 C C . MET A 1 113 ? 32.717 15.540 -50.500 1.00 103.38 112 MET A C 1
ATOM 755 O O . MET A 1 113 ? 33.193 14.403 -50.397 1.00 103.50 112 MET A O 1
ATOM 760 N N . PRO A 1 114 ? 33.076 16.520 -49.670 1.00 110.55 113 PRO A N 1
ATOM 761 C CA . PRO A 1 114 ? 33.900 16.206 -48.494 1.00 118.48 113 PRO A CA 1
ATOM 762 C C . PRO A 1 114 ? 33.265 15.154 -47.601 1.00 113.55 113 PRO A C 1
ATOM 763 O O . PRO A 1 114 ? 33.985 14.340 -47.004 1.00 115.05 113 PRO A O 1
ATOM 767 N N . GLN A 1 115 ? 31.931 15.141 -47.503 1.00 107.25 114 GLN A N 1
ATOM 768 C CA . GLN A 1 115 ? 31.262 14.103 -46.727 1.00 101.14 114 GLN A CA 1
ATOM 769 C C . GLN A 1 115 ? 31.511 12.728 -47.329 1.00 99.54 114 GLN A C 1
ATOM 770 O O . GLN A 1 115 ? 31.762 11.760 -46.602 1.00 106.40 114 GLN A O 1
ATOM 776 N N . THR A 1 116 ? 31.460 12.622 -48.658 1.00 91.62 115 THR A N 1
ATOM 777 C CA . THR A 1 116 ? 31.752 11.348 -49.304 1.00 90.55 115 THR A CA 1
ATOM 778 C C . THR A 1 116 ? 33.207 10.950 -49.092 1.00 93.07 115 THR A C 1
ATOM 779 O O . THR A 1 116 ? 33.514 9.764 -48.913 1.00 105.77 115 THR A O 1
ATOM 783 N N . ARG A 1 117 ? 34.116 11.927 -49.099 1.00 88.63 116 ARG A N 1
ATOM 784 C CA . ARG A 1 117 ? 35.523 11.621 -48.854 1.00 93.46 116 ARG A CA 1
ATOM 785 C C . ARG A 1 117 ? 35.722 11.061 -47.451 1.00 83.40 116 ARG A C 1
ATOM 786 O O . ARG A 1 117 ? 36.413 10.052 -47.259 1.00 92.41 116 ARG A O 1
ATOM 794 N N . GLU A 1 118 ? 35.106 11.697 -46.455 1.00 91.19 117 GLU A N 1
ATOM 795 C CA . GLU A 1 118 ? 35.185 11.183 -45.091 1.00 95.32 117 GLU A CA 1
ATOM 796 C C . GLU A 1 118 ? 34.542 9.805 -44.982 1.00 95.08 117 GLU A C 1
ATOM 797 O O . GLU A 1 118 ? 35.036 8.938 -44.249 1.00 90.25 117 GLU A O 1
ATOM 803 N N . HIS A 1 119 ? 33.453 9.576 -45.720 1.00 91.75 118 HIS A N 1
ATOM 804 C CA . HIS A 1 119 ? 32.783 8.281 -45.667 1.00 89.38 118 HIS A CA 1
ATOM 805 C C . HIS A 1 119 ? 33.659 7.170 -46.230 1.00 90.46 118 HIS A C 1
ATOM 806 O O . HIS A 1 119 ? 33.718 6.075 -45.662 1.00 85.96 118 HIS A O 1
ATOM 813 N N . ILE A 1 120 ? 34.345 7.421 -47.346 1.00 85.77 119 ILE A N 1
ATOM 814 C CA . ILE A 1 120 ? 35.192 6.360 -47.892 1.00 87.25 119 ILE A CA 1
ATOM 815 C C . ILE A 1 120 ? 36.462 6.194 -47.060 1.00 84.38 119 ILE A C 1
ATOM 816 O O . ILE A 1 120 ? 37.017 5.092 -46.979 1.00 85.26 119 ILE A O 1
ATOM 821 N N . LEU A 1 121 ? 36.929 7.258 -46.401 1.00 85.25 120 LEU A N 1
ATOM 822 C CA . LEU A 1 121 ? 38.014 7.086 -45.437 1.00 83.02 120 LEU A CA 1
ATOM 823 C C . LEU A 1 121 ? 37.589 6.180 -44.291 1.00 88.76 120 LEU A C 1
ATOM 824 O O . LEU A 1 121 ? 38.332 5.271 -43.892 1.00 89.16 120 LEU A O 1
ATOM 829 N N . LEU A 1 122 ? 36.383 6.400 -43.765 1.00 85.75 121 LEU A N 1
ATOM 830 C CA . LEU A 1 122 ? 35.864 5.528 -42.721 1.00 80.26 121 LEU A CA 1
ATOM 831 C C . LEU A 1 122 ? 35.687 4.104 -43.230 1.00 73.15 121 LEU A C 1
ATOM 832 O O . LEU A 1 122 ? 35.970 3.141 -42.511 1.00 74.54 121 LEU A O 1
ATOM 837 N N . GLY A 1 123 ? 35.222 3.954 -44.471 1.00 78.92 122 GLY A N 1
ATOM 838 C CA . GLY A 1 123 ? 35.044 2.630 -45.039 1.00 72.56 122 GLY A CA 1
ATOM 839 C C . GLY A 1 123 ? 36.346 1.881 -45.214 1.00 69.72 122 GLY A C 1
ATOM 840 O O . GLY A 1 123 ? 36.379 0.654 -45.099 1.00 61.15 122 GLY A O 1
ATOM 841 N N . ARG A 1 124 ? 37.431 2.599 -45.518 1.00 83.26 123 ARG A N 1
ATOM 842 C CA . ARG A 1 124 ? 38.746 1.966 -45.508 1.00 76.82 123 ARG A CA 1
ATOM 843 C C . ARG A 1 124 ? 39.165 1.591 -44.094 1.00 84.61 123 ARG A C 1
ATOM 844 O O . ARG A 1 124 ? 39.676 0.487 -43.865 1.00 93.84 123 ARG A O 1
ATOM 852 N N . GLN A 1 125 ? 38.949 2.495 -43.133 1.00 86.29 124 GLN A N 1
ATOM 853 C CA . GLN A 1 125 ? 39.362 2.228 -41.758 1.00 90.49 124 GLN A CA 1
ATOM 854 C C . GLN A 1 125 ? 38.662 0.998 -41.193 1.00 88.69 124 GLN A C 1
ATOM 855 O O . GLN A 1 125 ? 39.287 0.176 -40.513 1.00 83.81 124 GLN A O 1
ATOM 861 N N . VAL A 1 126 ? 37.368 0.842 -41.485 1.00 86.22 125 VAL A N 1
ATOM 862 C CA . VAL A 1 126 ? 36.628 -0.343 -41.053 1.00 75.99 125 VAL A CA 1
ATOM 863 C C . VAL A 1 126 ? 36.905 -1.564 -41.914 1.00 85.81 125 VAL A C 1
ATOM 864 O O . VAL A 1 126 ? 36.521 -2.677 -41.532 1.00 97.83 125 VAL A O 1
ATOM 868 N N . GLY A 1 127 ? 37.545 -1.393 -43.067 1.00 90.48 126 GLY A N 1
ATOM 869 C CA . GLY A 1 127 ? 37.961 -2.522 -43.874 1.00 90.75 126 GLY A CA 1
ATOM 870 C C . GLY A 1 127 ? 36.941 -3.019 -44.877 1.00 91.33 126 GLY A C 1
ATOM 871 O O . GLY A 1 127 ? 36.783 -4.230 -45.055 1.00 97.07 126 GLY A O 1
ATOM 872 N N . VAL A 1 128 ? 36.242 -2.100 -45.535 1.00 96.00 127 VAL A N 1
ATOM 873 C CA . VAL A 1 128 ? 35.355 -2.454 -46.640 1.00 89.73 127 VAL A CA 1
ATOM 874 C C . VAL A 1 128 ? 36.233 -2.993 -47.763 1.00 87.15 127 VAL A C 1
ATOM 875 O O . VAL A 1 128 ? 37.118 -2.276 -48.251 1.00 89.01 127 VAL A O 1
ATOM 879 N N . PRO A 1 129 ? 36.053 -4.247 -48.187 1.00 80.90 128 PRO A N 1
ATOM 880 C CA . PRO A 1 129 ? 37.065 -4.854 -49.069 1.00 95.14 128 PRO A CA 1
ATOM 881 C C . PRO A 1 129 ? 37.083 -4.297 -50.484 1.00 96.35 128 PRO A C 1
ATOM 882 O O . PRO A 1 129 ? 38.167 -4.096 -51.047 1.00 89.11 128 PRO A O 1
ATOM 886 N N . TYR A 1 130 ? 35.922 -4.027 -51.076 1.00 86.72 129 TYR A N 1
ATOM 887 C CA . TYR A 1 130 ? 35.858 -3.609 -52.468 1.00 81.95 129 TYR A CA 1
ATOM 888 C C . TYR A 1 130 ? 34.812 -2.520 -52.644 1.00 86.65 129 TYR A C 1
ATOM 889 O O . TYR A 1 130 ? 33.763 -2.544 -51.995 1.00 85.24 129 TYR A O 1
ATOM 898 N N . ILE A 1 131 ? 35.092 -1.584 -53.547 1.00 90.60 130 ILE A N 1
ATOM 899 C CA . ILE A 1 131 ? 34.174 -0.494 -53.849 1.00 77.86 130 ILE A CA 1
ATOM 900 C C . ILE A 1 131 ? 34.112 -0.333 -55.361 1.00 78.26 130 ILE A C 1
ATOM 901 O O . ILE A 1 131 ? 35.152 -0.234 -56.024 1.00 77.39 130 ILE A O 1
ATOM 906 N N . ILE A 1 132 ? 32.896 -0.337 -55.906 1.00 72.15 131 ILE A N 1
ATOM 907 C CA . ILE A 1 132 ? 32.652 -0.000 -57.303 1.00 70.00 131 ILE A CA 1
ATOM 908 C C . ILE A 1 132 ? 31.849 1.292 -57.346 1.00 73.07 131 ILE A C 1
ATOM 909 O O . ILE A 1 132 ? 31.045 1.576 -56.451 1.00 69.39 131 ILE A O 1
ATOM 914 N N . VAL A 1 133 ? 32.060 2.072 -58.404 1.00 66.01 132 VAL A N 1
ATOM 915 C CA . VAL A 1 133 ? 31.513 3.418 -58.516 1.00 56.61 132 VAL A CA 1
ATOM 916 C C . VAL A 1 133 ? 30.410 3.441 -59.567 1.00 55.23 132 VAL A C 1
ATOM 917 O O . VAL A 1 133 ? 30.534 2.821 -60.629 1.00 61.31 132 VAL A O 1
ATOM 921 N N . PHE A 1 134 ? 29.326 4.152 -59.262 1.00 46.05 133 PHE A N 1
ATOM 922 C CA . PHE A 1 134 ? 28.230 4.383 -60.196 1.00 44.66 133 PHE A CA 1
ATOM 923 C C . PHE A 1 134 ? 28.043 5.886 -60.335 1.00 57.18 133 PHE A C 1
ATOM 924 O O . PHE A 1 134 ? 27.690 6.561 -59.364 1.00 70.19 133 PHE A O 1
ATOM 932 N N . LEU A 1 135 ? 28.292 6.407 -61.531 1.00 63.97 134 LEU A N 1
ATOM 933 C CA . LEU A 1 135 ? 28.086 7.817 -61.833 1.00 57.46 134 LEU A CA 1
ATOM 934 C C . LEU A 1 135 ? 26.637 8.022 -62.253 1.00 63.37 134 LEU A C 1
ATOM 935 O O . LEU A 1 135 ? 26.191 7.451 -63.254 1.00 71.91 134 LEU A O 1
ATOM 940 N N . ASN A 1 136 ? 25.901 8.810 -61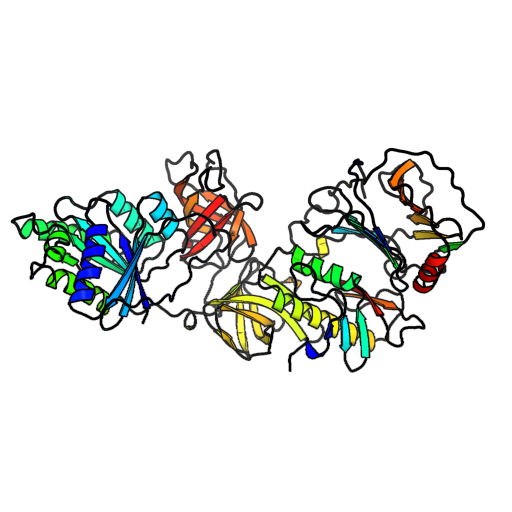.483 1.00 66.09 135 ASN A N 1
ATOM 941 C CA . ASN A 1 136 ? 24.495 9.059 -61.757 1.00 72.46 135 ASN A CA 1
ATOM 942 C C . ASN A 1 136 ? 24.313 10.363 -62.522 1.00 80.81 135 ASN A C 1
ATOM 943 O O . ASN A 1 136 ? 25.190 11.230 -62.544 1.00 74.80 135 ASN A O 1
ATOM 948 N N . LYS A 1 137 ? 23.156 10.475 -63.174 1.00 85.41 136 LYS A N 1
ATOM 949 C CA . LYS A 1 137 ? 22.756 11.692 -63.874 1.00 71.12 136 LYS A CA 1
ATOM 950 C C . LYS A 1 137 ? 23.764 12.074 -64.953 1.00 73.69 136 LYS A C 1
ATOM 951 O O . LYS A 1 137 ? 24.022 13.253 -65.201 1.00 82.32 136 LYS A O 1
ATOM 957 N N . CYS A 1 138 ? 24.339 11.063 -65.604 1.00 85.98 137 CYS A N 1
ATOM 958 C CA . CYS A 1 138 ? 25.196 11.296 -66.761 1.00 78.37 137 CYS A CA 1
ATOM 959 C C . CYS A 1 138 ? 24.410 11.699 -67.995 1.00 87.56 137 CYS A C 1
ATOM 960 O O . CYS A 1 138 ? 25.016 11.963 -69.039 1.00 99.02 137 CYS A O 1
ATOM 963 N N . ASP A 1 139 ? 23.083 11.747 -67.903 1.00 89.57 138 ASP A N 1
ATOM 964 C CA . ASP A 1 139 ? 22.268 12.180 -69.028 1.00 91.62 138 ASP A CA 1
ATOM 965 C C . ASP A 1 139 ? 22.145 13.694 -69.087 1.00 88.31 138 ASP A C 1
ATOM 966 O O . ASP A 1 139 ? 21.949 14.253 -70.171 1.00 98.03 138 ASP A O 1
ATOM 971 N N . MET A 1 140 ? 22.260 14.368 -67.943 1.00 92.45 139 MET A N 1
ATOM 972 C CA . MET A 1 140 ? 22.118 15.814 -67.855 1.00 96.08 139 MET A CA 1
ATOM 973 C C . MET A 1 140 ? 23.401 16.558 -68.216 1.00 99.15 139 MET A C 1
ATOM 974 O O . MET A 1 140 ? 23.539 17.742 -67.882 1.00 90.06 139 MET A O 1
ATOM 979 N N . VAL A 1 141 ? 24.333 15.893 -68.894 1.00 111.71 140 VAL A N 1
ATOM 980 C CA . VAL A 1 141 ? 25.575 16.498 -69.356 1.00 121.35 140 VAL A CA 1
ATOM 981 C C . VAL A 1 141 ? 25.814 16.074 -70.798 1.00 122.19 140 VAL A C 1
ATOM 982 O O . VAL A 1 141 ? 25.678 14.893 -71.136 1.00 113.21 140 VAL A O 1
ATOM 986 N N . ASP A 1 142 ? 26.143 17.041 -71.651 1.00 129.42 141 ASP A N 1
ATOM 987 C CA . ASP A 1 142 ? 26.286 16.818 -73.088 1.00 145.15 141 ASP A CA 1
ATOM 988 C C . ASP A 1 142 ? 27.747 16.776 -73.515 1.00 151.73 141 ASP A C 1
ATOM 989 O O . ASP A 1 142 ? 28.102 17.278 -74.585 1.00 156.98 141 ASP A O 1
ATOM 994 N N . ASP A 1 143 ? 28.621 16.192 -72.696 1.00 147.00 142 ASP A N 1
ATOM 995 C CA . ASP A 1 143 ? 30.032 16.095 -73.044 1.00 137.20 142 ASP A CA 1
ATOM 996 C C . ASP A 1 143 ? 30.638 14.862 -72.393 1.00 128.54 142 ASP A C 1
ATOM 997 O O . ASP A 1 143 ? 30.417 14.615 -71.205 1.00 133.90 142 ASP A O 1
ATOM 1002 N N . GLU A 1 144 ? 31.407 14.101 -73.173 1.00 124.42 143 GLU A N 1
ATOM 1003 C CA . GLU A 1 144 ? 32.047 12.891 -72.674 1.00 122.17 143 GLU A CA 1
ATOM 1004 C C . GLU A 1 144 ? 33.404 13.143 -72.027 1.00 128.56 143 GLU A C 1
ATOM 1005 O O . GLU A 1 144 ? 33.915 12.250 -71.340 1.00 130.20 143 GLU A O 1
ATOM 1011 N N . GLU A 1 145 ? 34.005 14.321 -72.230 1.00 123.12 144 GLU A N 1
ATOM 1012 C CA . GLU A 1 145 ? 35.344 14.566 -71.702 1.00 133.15 144 GLU A CA 1
ATOM 1013 C C . GLU A 1 145 ? 35.298 14.948 -70.226 1.00 130.59 144 GLU A C 1
ATOM 1014 O O . GLU A 1 145 ? 36.145 14.504 -69.437 1.00 134.69 144 GLU A O 1
ATOM 1020 N N . LEU A 1 146 ? 34.326 15.776 -69.836 1.00 120.45 145 LEU A N 1
ATOM 1021 C CA . LEU A 1 146 ? 34.155 16.080 -68.420 1.00 110.54 145 LEU A CA 1
ATOM 1022 C C . LEU A 1 146 ? 33.875 14.809 -67.632 1.00 95.77 145 LEU A C 1
ATOM 1023 O O . LEU A 1 146 ? 34.354 14.642 -66.499 1.00 103.44 145 LEU A O 1
ATOM 1028 N N . LEU A 1 147 ? 33.104 13.897 -68.226 1.00 90.99 146 LEU A N 1
ATOM 1029 C CA . LEU A 1 147 ? 32.901 12.594 -67.611 1.00 73.11 146 LEU A CA 1
ATOM 1030 C C . LEU A 1 147 ? 34.225 11.868 -67.436 1.00 84.15 146 LEU A C 1
ATOM 1031 O O . LEU A 1 147 ? 34.463 11.242 -66.400 1.00 101.75 146 LEU A O 1
ATOM 1036 N N . GLU A 1 148 ? 35.113 11.969 -68.424 1.00 91.71 147 GLU A N 1
ATOM 1037 C CA . GLU A 1 148 ? 36.421 11.333 -68.307 1.00 111.24 147 GLU A CA 1
ATOM 1038 C C . GLU A 1 148 ? 37.225 11.921 -67.154 1.00 103.62 147 GLU A C 1
ATOM 1039 O O . GLU A 1 148 ? 37.851 11.180 -66.383 1.00 107.13 147 GLU A O 1
ATOM 1045 N N . LEU A 1 149 ? 37.187 13.246 -66.988 1.00 101.72 148 LEU A N 1
ATOM 1046 C CA . LEU A 1 149 ? 37.983 13.856 -65.926 1.00 108.71 148 LEU A CA 1
ATOM 1047 C C . LEU A 1 149 ? 37.431 13.521 -64.537 1.00 105.07 148 LEU A C 1
ATOM 1048 O O . LEU A 1 149 ? 38.203 13.242 -63.608 1.00 101.53 148 LEU A O 1
ATOM 1053 N N . VAL A 1 150 ? 36.105 13.524 -64.371 1.00 100.88 149 VAL A N 1
ATOM 1054 C CA . VAL A 1 150 ? 35.558 13.183 -63.057 1.00 95.65 149 VAL A CA 1
ATOM 1055 C C . VAL A 1 150 ? 35.754 11.696 -62.766 1.00 92.57 149 VAL A C 1
ATOM 1056 O O . VAL A 1 150 ? 36.021 11.299 -61.622 1.00 84.44 149 VAL A O 1
ATOM 1060 N N . GLU A 1 151 ? 35.662 10.855 -63.798 1.00 102.62 150 GLU A N 1
ATOM 1061 C CA . GLU A 1 151 ? 35.932 9.435 -63.633 1.00 92.08 150 GLU A CA 1
ATOM 1062 C C . GLU A 1 151 ? 37.386 9.193 -63.266 1.00 100.41 150 GLU A C 1
ATOM 1063 O O . GLU A 1 151 ? 37.695 8.224 -62.563 1.00 96.56 150 GLU A O 1
ATOM 1069 N N . MET A 1 152 ? 38.288 10.065 -63.717 1.00 105.84 151 MET A N 1
ATOM 1070 C CA . MET A 1 152 ? 39.681 9.936 -63.313 1.00 106.72 151 MET A CA 1
ATOM 1071 C C . MET A 1 152 ? 39.894 10.413 -61.879 1.00 98.79 151 MET A C 1
ATOM 1072 O O . MET A 1 152 ? 40.656 9.794 -61.122 1.00 100.23 151 MET A O 1
ATOM 1077 N N . GLU A 1 153 ? 39.222 11.500 -61.479 1.00 93.25 152 GLU A N 1
ATOM 1078 C CA . GLU A 1 153 ? 39.449 12.022 -60.134 1.00 101.10 152 GLU A CA 1
ATOM 1079 C C . GLU A 1 153 ? 38.862 11.120 -59.052 1.00 95.51 152 GLU A C 1
ATOM 1080 O O . GLU A 1 153 ? 39.419 11.046 -57.949 1.00 91.96 152 GLU A O 1
ATOM 1086 N N . VAL A 1 154 ? 37.758 10.418 -59.330 1.00 96.99 153 VAL A N 1
ATOM 1087 C CA . VAL A 1 154 ? 37.243 9.492 -58.318 1.00 79.78 153 VAL A CA 1
ATOM 1088 C C . VAL A 1 154 ? 38.209 8.325 -58.126 1.00 86.03 153 VAL A C 1
ATOM 1089 O O . VAL A 1 154 ? 38.430 7.865 -57.000 1.00 90.34 153 VAL A O 1
ATOM 1093 N N . ARG A 1 155 ? 38.793 7.821 -59.216 1.00 96.05 154 ARG A N 1
ATOM 1094 C CA . ARG A 1 155 ? 39.818 6.790 -59.091 1.00 92.82 154 ARG A CA 1
ATOM 1095 C C . ARG A 1 155 ? 41.028 7.315 -58.335 1.00 88.08 154 ARG A C 1
ATOM 1096 O O . ARG A 1 155 ? 41.637 6.592 -57.541 1.00 79.83 154 ARG A O 1
ATOM 1104 N N . GLU A 1 156 ? 41.393 8.576 -58.579 1.00 90.03 155 GLU A N 1
ATOM 1105 C CA . GLU A 1 156 ? 42.505 9.181 -57.852 1.00 95.97 155 GLU A CA 1
ATOM 1106 C C . GLU A 1 156 ? 42.218 9.243 -56.356 1.00 100.91 155 GLU A C 1
ATOM 1107 O O . GLU A 1 156 ? 43.091 8.942 -55.535 1.00 112.90 155 GLU A O 1
ATOM 1113 N N . LEU A 1 157 ? 40.989 9.605 -55.985 1.00 106.83 156 LEU A N 1
ATOM 1114 C CA . LEU A 1 157 ? 40.614 9.648 -54.573 1.00 107.20 156 LEU A CA 1
ATOM 1115 C C . LEU A 1 157 ? 40.643 8.253 -53.951 1.00 96.14 156 LEU A C 1
ATOM 1116 O O . LEU A 1 157 ? 41.206 8.045 -52.865 1.00 80.08 156 LEU A O 1
ATOM 1121 N N . LEU A 1 158 ? 40.038 7.282 -54.639 1.00 87.89 157 LEU A N 1
ATOM 1122 C CA . LEU A 1 158 ? 40.049 5.907 -54.158 1.00 73.79 157 LEU A CA 1
ATOM 1123 C C . LEU A 1 158 ? 41.472 5.407 -53.956 1.00 83.08 157 LEU A C 1
ATOM 1124 O O . LEU A 1 158 ? 41.776 4.779 -52.938 1.00 87.04 157 LEU A O 1
ATOM 1129 N N . SER A 1 159 ? 42.365 5.700 -54.899 1.00 98.71 158 SER A N 1
ATOM 1130 C CA . SER A 1 159 ? 43.756 5.294 -54.746 1.00 105.13 158 SER A CA 1
ATOM 1131 C C . SER A 1 159 ? 44.430 6.039 -53.603 1.00 99.99 158 SER A C 1
ATOM 1132 O O . SER A 1 159 ? 45.295 5.473 -52.925 1.00 105.36 158 SER A O 1
ATOM 1135 N N . GLN A 1 160 ? 44.045 7.296 -53.365 1.00 93.90 159 GLN A N 1
ATOM 1136 C CA . GLN A 1 160 ? 44.561 8.020 -52.207 1.00 98.02 159 GLN A CA 1
ATOM 1137 C C . GLN A 1 160 ? 44.236 7.279 -50.922 1.00 108.88 159 GLN A C 1
ATOM 1138 O O . GLN A 1 160 ? 45.097 7.116 -50.047 1.00 119.80 159 GLN A O 1
ATOM 1144 N N . TYR A 1 161 ? 42.996 6.821 -50.790 1.00 111.17 160 TYR A N 1
ATOM 1145 C CA . TYR A 1 161 ? 42.632 6.036 -49.612 1.00 98.88 160 TYR A CA 1
ATOM 1146 C C . TYR A 1 161 ? 42.737 4.533 -49.869 1.00 93.68 160 TYR A C 1
ATOM 1147 O O . TYR A 1 161 ? 41.817 3.763 -49.600 1.00 91.83 160 TYR A O 1
ATOM 1156 N N . ASP A 1 162 ? 43.892 4.118 -50.394 1.00 101.03 161 ASP A N 1
ATOM 1157 C CA . ASP A 1 162 ? 44.295 2.714 -50.519 1.00 100.22 161 ASP A CA 1
ATOM 1158 C C . ASP A 1 162 ? 43.278 1.850 -51.267 1.00 96.15 161 ASP A C 1
ATOM 1159 O O . ASP A 1 162 ? 43.337 0.618 -51.192 1.00 104.12 161 ASP A O 1
ATOM 1164 N N . PHE A 1 163 ? 42.348 2.455 -51.994 1.00 96.30 162 PHE A N 1
ATOM 1165 C CA . PHE A 1 163 ? 41.559 1.514 -52.773 1.00 88.67 162 PHE A CA 1
ATOM 1166 C C . PHE A 1 163 ? 42.165 1.342 -54.162 1.00 102.19 162 PHE A C 1
ATOM 1167 O O . PHE A 1 163 ? 42.843 2.241 -54.668 1.00 113.98 162 PHE A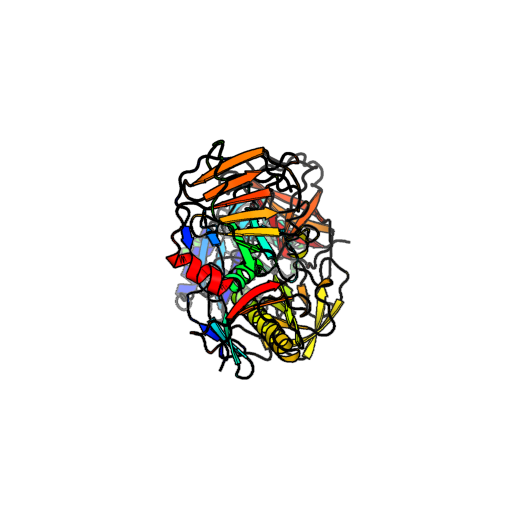 O 1
ATOM 1175 N N . PRO A 1 164 ? 41.945 0.195 -54.805 1.00 90.64 163 PRO A N 1
ATOM 1176 C CA . PRO A 1 164 ? 42.469 0.010 -56.164 1.00 87.89 163 PRO A CA 1
ATOM 1177 C C . PRO A 1 164 ? 41.748 0.909 -57.155 1.00 100.86 163 PRO A C 1
ATOM 1178 O O . PRO A 1 164 ? 40.868 0.453 -57.893 1.00 109.26 163 PRO A O 1
ATOM 1182 N N . GLY A 1 165 ? 42.101 2.198 -57.161 1.00 87.96 164 GLY A N 1
ATOM 1183 C CA . GLY A 1 165 ? 41.431 3.137 -58.044 1.00 89.42 164 GLY A CA 1
ATOM 1184 C C . GLY A 1 165 ? 41.621 2.821 -59.514 1.00 104.69 164 GLY A C 1
ATOM 1185 O O . GLY A 1 165 ? 40.738 3.095 -60.331 1.00 102.17 164 GLY A O 1
ATOM 1186 N N . ASP A 1 166 ? 42.768 2.242 -59.873 1.00 110.20 165 ASP A N 1
ATOM 1187 C CA . ASP A 1 166 ? 43.025 1.890 -61.265 1.00 104.77 165 ASP A CA 1
ATOM 1188 C C . ASP A 1 166 ? 42.149 0.737 -61.732 1.00 103.10 165 ASP A C 1
ATOM 1189 O O . ASP A 1 166 ? 41.773 0.683 -62.908 1.00 103.81 165 ASP A O 1
ATOM 1194 N N . ASP A 1 167 ? 41.823 -0.190 -60.835 1.00 99.78 166 ASP A N 1
ATOM 1195 C CA . ASP A 1 167 ? 41.045 -1.372 -61.169 1.00 107.66 166 ASP A CA 1
ATOM 1196 C C . ASP A 1 167 ? 39.580 -1.249 -60.774 1.00 92.86 166 ASP A C 1
ATOM 1197 O O . ASP A 1 167 ? 38.825 -2.210 -60.941 1.00 92.77 166 ASP A O 1
ATOM 1202 N N . THR A 1 168 ? 39.160 -0.102 -60.259 1.00 86.28 167 THR A N 1
ATOM 1203 C CA . THR A 1 168 ? 37.788 0.044 -59.788 1.00 86.35 167 THR A CA 1
ATOM 1204 C C . THR A 1 168 ? 36.818 0.129 -60.960 1.00 80.08 167 THR A C 1
ATOM 1205 O O . THR A 1 168 ? 36.988 0.987 -61.837 1.00 82.93 167 THR A O 1
ATOM 1209 N N . PRO A 1 169 ? 35.814 -0.744 -61.031 1.00 73.75 168 PRO A N 1
ATOM 1210 C CA . PRO A 1 169 ? 34.794 -0.621 -62.080 1.00 83.16 168 PRO A CA 1
ATOM 1211 C C . PRO A 1 169 ? 33.940 0.623 -61.882 1.00 75.02 168 PRO A C 1
ATOM 1212 O O . PRO A 1 169 ? 33.505 0.926 -60.768 1.00 73.93 168 PRO A O 1
ATOM 1216 N N . ILE A 1 170 ? 33.703 1.348 -62.976 1.00 68.54 169 ILE A N 1
ATOM 1217 C CA . ILE A 1 170 ? 32.928 2.582 -62.944 1.00 64.33 169 ILE A CA 1
ATOM 1218 C C . ILE A 1 170 ? 31.870 2.548 -64.041 1.00 65.76 169 ILE A C 1
ATOM 1219 O O . ILE A 1 170 ? 32.188 2.288 -65.205 1.00 87.99 169 ILE A O 1
ATOM 1224 N N . VAL A 1 171 ? 30.616 2.793 -63.664 1.00 58.92 170 VAL A N 1
ATOM 1225 C CA . VAL A 1 171 ? 29.479 2.811 -64.581 1.00 66.23 170 VAL A CA 1
ATOM 1226 C C . VAL A 1 171 ? 29.009 4.250 -64.740 1.00 60.03 170 VAL A C 1
ATOM 1227 O O . VAL A 1 171 ? 28.818 4.958 -63.744 1.00 63.32 170 VAL A O 1
ATOM 1231 N N . ARG A 1 172 ? 28.821 4.685 -65.986 1.00 71.46 171 ARG A N 1
ATOM 1232 C CA . ARG A 1 172 ? 28.296 6.022 -66.277 1.00 77.98 171 ARG A CA 1
ATOM 1233 C C . ARG A 1 172 ? 26.834 5.879 -66.694 1.00 80.92 171 ARG A C 1
ATOM 1234 O O . ARG A 1 172 ? 26.514 5.780 -67.878 1.00 98.37 171 ARG A O 1
ATOM 1242 N N . GLY A 1 173 ? 25.936 5.894 -65.711 1.00 70.43 172 GLY A N 1
ATOM 1243 C CA . GLY A 1 173 ? 24.522 5.730 -65.988 1.00 72.41 172 GLY A CA 1
ATOM 1244 C C . GLY A 1 173 ? 23.634 6.824 -65.429 1.00 71.58 172 GLY A C 1
ATOM 1245 O O . GLY A 1 173 ? 24.122 7.868 -64.988 1.00 57.92 172 GLY A O 1
ATOM 1246 N N . SER A 1 174 ? 22.320 6.602 -65.461 1.00 71.00 173 SER A N 1
ATOM 1247 C CA . SER A 1 174 ? 21.359 7.555 -64.909 1.00 71.67 173 SER A CA 1
ATOM 1248 C C . SER A 1 174 ? 20.166 6.767 -64.393 1.00 72.75 173 SER A C 1
ATOM 1249 O O . SER A 1 174 ? 19.411 6.198 -65.183 1.00 74.44 173 SER A O 1
ATOM 1252 N N . ALA A 1 175 ? 19.977 6.772 -63.075 1.00 74.21 174 ALA A N 1
ATOM 1253 C CA . ALA A 1 175 ? 18.937 5.950 -62.464 1.00 70.97 174 ALA A CA 1
ATOM 1254 C C . ALA A 1 175 ? 17.543 6.412 -62.865 1.00 84.71 174 ALA A C 1
ATOM 1255 O O . ALA A 1 175 ? 16.660 5.586 -63.112 1.00 99.07 174 ALA A O 1
ATOM 1257 N N . LEU A 1 176 ? 17.331 7.725 -62.952 1.00 90.11 175 LEU A N 1
ATOM 1258 C CA . LEU A 1 176 ? 15.997 8.244 -63.238 1.00 85.98 175 LEU A CA 1
ATOM 1259 C C . LEU A 1 176 ? 15.534 7.805 -64.619 1.00 92.65 175 LEU A C 1
ATOM 1260 O O . LEU A 1 176 ? 14.472 7.189 -64.767 1.00 105.15 175 LEU A O 1
ATOM 1265 N N . LYS A 1 177 ? 16.335 8.095 -65.644 1.00 87.24 176 LYS A N 1
ATOM 1266 C CA . LYS A 1 177 ? 15.970 7.690 -66.995 1.00 95.41 176 LYS A CA 1
ATOM 1267 C C . LYS A 1 177 ? 15.910 6.175 -67.124 1.00 99.38 176 LYS A C 1
ATOM 1268 O O . LYS A 1 177 ? 15.169 5.652 -67.963 1.00 103.95 176 LYS A O 1
ATOM 1274 N N . ALA A 1 178 ? 16.658 5.453 -66.285 1.00 93.46 177 ALA A N 1
ATOM 1275 C CA . ALA A 1 178 ? 16.603 3.995 -66.318 1.00 86.69 177 ALA A CA 1
ATOM 1276 C C . ALA A 1 178 ? 15.254 3.491 -65.825 1.00 91.19 177 ALA A C 1
ATOM 1277 O O . ALA A 1 178 ? 14.630 2.637 -66.466 1.00 101.21 177 ALA A O 1
ATOM 1279 N N . LEU A 1 179 ? 14.771 4.029 -64.702 1.00 100.95 178 LEU A N 1
ATOM 1280 C CA . LEU A 1 179 ? 13.455 3.643 -64.207 1.00 106.53 178 LEU A CA 1
ATOM 1281 C C . LEU A 1 179 ? 12.324 4.301 -64.984 1.00 99.09 178 LEU A C 1
ATOM 1282 O O . LEU A 1 179 ? 11.155 4.007 -64.713 1.00 96.34 178 LEU A O 1
ATOM 1287 N N . GLU A 1 180 ? 12.637 5.192 -65.922 1.00 97.97 179 GLU A N 1
ATOM 1288 C CA . GLU A 1 180 ? 11.642 5.704 -66.854 1.00 110.69 179 GLU A CA 1
ATOM 1289 C C . GLU A 1 180 ? 11.508 4.838 -68.105 1.00 109.38 179 GLU A C 1
ATOM 1290 O O . GLU A 1 180 ? 10.844 5.249 -69.062 1.00 116.32 179 GLU A O 1
ATOM 1296 N N . GLY A 1 181 ? 12.114 3.650 -68.111 1.00 106.94 180 GLY A N 1
ATOM 1297 C CA . GLY A 1 181 ? 11.929 2.680 -69.169 1.00 106.54 180 GLY A CA 1
ATOM 1298 C C . GLY A 1 181 ? 12.829 2.828 -70.376 1.00 109.19 180 GLY A C 1
ATOM 1299 O O . GLY A 1 181 ? 12.759 1.989 -71.283 1.00 104.08 180 GLY A O 1
ATOM 1300 N N . ASP A 1 182 ? 13.662 3.861 -70.428 1.00 117.36 181 ASP A N 1
ATOM 1301 C CA . ASP A 1 182 ? 14.523 4.070 -71.585 1.00 120.77 181 ASP A CA 1
ATOM 1302 C C . ASP A 1 182 ? 15.686 3.081 -71.584 1.00 110.99 181 ASP A C 1
ATOM 1303 O O . ASP A 1 182 ? 16.394 2.938 -70.584 1.00 109.00 181 ASP A O 1
ATOM 1308 N N . ALA A 1 183 ? 15.876 2.391 -72.706 1.00 101.90 182 ALA A N 1
ATOM 1309 C CA . ALA A 1 183 ? 17.007 1.489 -72.870 1.00 102.46 182 ALA A CA 1
ATOM 1310 C C . ALA A 1 183 ? 18.313 2.290 -72.942 1.00 109.13 182 ALA A C 1
ATOM 1311 O O . ALA A 1 183 ? 18.321 3.524 -72.909 1.00 117.65 182 ALA A O 1
ATOM 1313 N N . GLU A 1 184 ? 19.435 1.562 -73.020 1.00 103.51 183 GLU A N 1
ATOM 1314 C CA . GLU A 1 184 ? 20.807 2.086 -73.036 1.00 104.63 183 GLU A CA 1
ATOM 1315 C C . GLU A 1 184 ? 21.205 2.621 -71.662 1.00 111.72 183 GLU A C 1
ATOM 1316 O O . GLU A 1 184 ? 22.381 2.910 -71.416 1.00 113.31 183 GLU A O 1
ATOM 1322 N N . TRP A 1 185 ? 20.245 2.697 -70.745 1.00 111.72 184 TRP A N 1
ATOM 1323 C CA . TRP A 1 185 ? 20.479 3.002 -69.338 1.00 95.26 184 TRP A CA 1
ATOM 1324 C C . TRP A 1 185 ? 20.098 1.839 -68.444 1.00 95.11 184 TRP A C 1
ATOM 1325 O O . TRP A 1 185 ? 20.785 1.560 -67.446 1.00 99.06 184 TRP A O 1
ATOM 1336 N N . GLU A 1 186 ? 19.006 1.155 -68.786 1.00 95.41 185 GLU A N 1
ATOM 1337 C CA . GLU A 1 186 ? 18.742 -0.148 -68.198 1.00 90.53 185 GLU A CA 1
ATOM 1338 C C . GLU A 1 186 ? 19.927 -1.075 -68.423 1.00 94.51 185 GLU A C 1
ATOM 1339 O O . GLU A 1 186 ? 20.335 -1.805 -67.510 1.00 96.42 185 GLU A O 1
ATOM 1345 N N . ALA A 1 187 ? 20.520 -1.021 -69.623 1.00 83.57 186 ALA A N 1
ATOM 1346 C CA . ALA A 1 187 ? 21.716 -1.808 -69.896 1.00 92.64 186 ALA A CA 1
ATOM 1347 C C . ALA A 1 187 ? 22.887 -1.366 -69.025 1.00 98.58 186 ALA A C 1
ATOM 1348 O O . ALA A 1 187 ? 23.709 -2.198 -68.618 1.00 93.38 186 ALA A O 1
ATOM 1350 N N . LYS A 1 188 ? 22.973 -0.068 -68.712 1.00 101.48 187 LYS A N 1
ATOM 1351 C CA . LYS A 1 188 ? 24.057 0.406 -67.856 1.00 93.79 187 LYS A CA 1
ATOM 1352 C C . LYS A 1 188 ? 23.915 -0.120 -66.432 1.00 83.76 187 LYS A C 1
ATOM 1353 O O . LYS A 1 188 ? 24.896 -0.563 -65.824 1.00 91.98 187 LYS A O 1
ATOM 1359 N N . ILE A 1 189 ? 22.701 -0.100 -65.882 1.00 79.36 188 ILE A N 1
ATOM 1360 C CA . ILE A 1 189 ? 22.548 -0.637 -64.531 1.00 79.86 188 ILE A CA 1
ATOM 1361 C C . ILE A 1 189 ? 22.609 -2.161 -64.533 1.00 78.96 188 ILE A C 1
ATOM 1362 O O . ILE A 1 189 ? 22.955 -2.771 -63.510 1.00 68.96 188 ILE A O 1
ATOM 1367 N N . LEU A 1 190 ? 22.313 -2.800 -65.669 1.00 83.99 189 LEU A N 1
ATOM 1368 C CA . LEU A 1 190 ? 22.550 -4.234 -65.785 1.00 73.61 189 LEU A CA 1
ATOM 1369 C C . LEU A 1 190 ? 24.041 -4.549 -65.802 1.00 76.76 189 LEU A C 1
ATOM 1370 O O . LEU A 1 190 ? 24.474 -5.557 -65.230 1.00 72.26 189 LEU A O 1
ATOM 1375 N N . GLU A 1 191 ? 24.845 -3.695 -66.445 1.00 80.16 190 GLU A N 1
ATOM 1376 C CA . GLU A 1 191 ? 26.293 -3.838 -66.342 1.00 80.92 190 GLU A CA 1
ATOM 1377 C C . GLU A 1 191 ? 26.770 -3.577 -64.917 1.00 80.04 190 GLU A C 1
ATOM 1378 O O . GLU A 1 191 ? 27.734 -4.202 -64.461 1.00 90.11 190 GLU A O 1
ATOM 1384 N N . LEU A 1 192 ? 26.107 -2.664 -64.202 1.00 79.06 191 LEU A N 1
ATOM 1385 C CA . LEU A 1 192 ? 26.399 -2.472 -62.783 1.00 72.23 191 LEU A CA 1
ATOM 1386 C C . LEU A 1 192 ? 26.156 -3.761 -62.001 1.00 67.30 191 LEU A C 1
ATOM 1387 O O . LEU A 1 192 ? 26.997 -4.188 -61.202 1.00 67.90 191 LEU A O 1
ATOM 1392 N N . ALA A 1 193 ? 25.015 -4.409 -62.239 1.00 74.34 192 ALA A N 1
ATOM 1393 C CA . ALA A 1 193 ? 24.731 -5.681 -61.573 1.00 78.29 192 ALA A CA 1
ATOM 1394 C C . ALA A 1 193 ? 25.734 -6.760 -61.978 1.00 84.44 192 ALA A C 1
ATOM 1395 O O . ALA A 1 193 ? 26.141 -7.589 -61.151 1.00 84.62 192 ALA A O 1
ATOM 1397 N N . GLY A 1 194 ? 26.150 -6.762 -63.245 1.00 77.84 193 GLY A N 1
ATOM 1398 C CA . GLY A 1 194 ? 27.160 -7.714 -63.676 1.00 73.77 193 GLY A CA 1
ATOM 1399 C C . GLY A 1 194 ? 28.496 -7.492 -62.993 1.00 81.76 193 GLY A C 1
ATOM 1400 O O . GLY A 1 194 ? 29.209 -8.447 -62.671 1.00 95.50 193 GLY A O 1
ATOM 1401 N N . PHE A 1 195 ? 28.852 -6.230 -62.757 1.00 70.46 194 PHE A N 1
ATOM 1402 C CA . PHE A 1 195 ? 30.058 -5.941 -61.990 1.00 79.53 194 PHE A CA 1
ATOM 1403 C C . PHE A 1 195 ? 29.902 -6.390 -60.548 1.00 77.21 194 PHE A C 1
ATOM 1404 O O . PHE A 1 195 ? 30.864 -6.855 -59.931 1.00 87.72 194 PHE A O 1
ATOM 1412 N N . LEU A 1 196 ? 28.699 -6.256 -59.993 1.00 79.51 195 LEU A N 1
ATOM 1413 C CA . LEU A 1 196 ? 28.439 -6.825 -58.675 1.00 85.49 195 LEU A CA 1
ATOM 1414 C C . LEU A 1 196 ? 28.674 -8.328 -58.675 1.00 89.38 195 LEU A C 1
ATOM 1415 O O . LEU A 1 196 ? 29.221 -8.882 -57.712 1.00 88.44 195 LEU A O 1
ATOM 1420 N N . ASP A 1 197 ? 28.280 -9.002 -59.758 1.00 83.80 196 ASP A N 1
ATOM 1421 C CA . ASP A 1 197 ? 28.434 -10.452 -59.809 1.00 81.41 196 ASP A CA 1
ATOM 1422 C C . ASP A 1 197 ? 29.894 -10.857 -59.975 1.00 83.18 196 ASP A C 1
ATOM 1423 O O . ASP A 1 197 ? 30.348 -11.825 -59.352 1.00 82.39 196 ASP A O 1
ATOM 1428 N N . SER A 1 198 ? 30.646 -10.123 -60.799 1.00 84.29 197 SER A N 1
ATOM 1429 C CA . SER A 1 198 ? 31.984 -10.542 -61.213 1.00 79.71 197 SER A CA 1
ATOM 1430 C C . SER A 1 198 ? 33.098 -9.988 -60.325 1.00 83.39 197 SER A C 1
ATOM 1431 O O . SER A 1 198 ? 34.007 -10.728 -59.937 1.00 89.86 197 SER A O 1
ATOM 1434 N N . TYR A 1 199 ? 33.059 -8.692 -60.010 1.00 104.62 198 TYR A N 1
ATOM 1435 C CA . TYR A 1 199 ? 34.161 -8.068 -59.286 1.00 103.19 198 TYR A CA 1
ATOM 1436 C C . TYR A 1 199 ? 34.133 -8.397 -57.800 1.00 88.02 198 TYR A C 1
ATOM 1437 O O . TYR A 1 199 ? 35.195 -8.492 -57.173 1.00 82.41 198 TYR A O 1
ATOM 1446 N N . ILE A 1 200 ? 32.949 -8.578 -57.225 1.00 84.59 199 ILE A N 1
ATOM 1447 C CA . ILE A 1 200 ? 32.829 -8.903 -55.807 1.00 96.67 199 ILE A CA 1
ATOM 1448 C C . ILE A 1 200 ? 33.008 -10.401 -55.591 1.00 102.40 199 ILE A C 1
ATOM 1449 O O . ILE A 1 200 ? 32.194 -11.198 -56.079 1.00 100.13 199 ILE A O 1
ATOM 1454 N N . PRO A 1 201 ? 34.057 -10.830 -54.894 1.00 102.69 200 PRO A N 1
ATOM 1455 C CA . PRO A 1 201 ? 34.231 -12.260 -54.619 1.00 101.83 200 PRO A CA 1
ATOM 1456 C C . PRO A 1 201 ? 33.207 -12.742 -53.603 1.00 86.52 200 PRO A C 1
ATOM 1457 O O . PRO A 1 201 ? 32.496 -11.963 -52.966 1.00 84.55 200 PRO A O 1
ATOM 1461 N N . GLU A 1 202 ? 33.121 -14.058 -53.477 1.00 107.87 201 GLU A N 1
ATOM 1462 C CA . GLU A 1 202 ? 32.283 -14.649 -52.438 1.00 113.96 201 GLU A CA 1
ATOM 1463 C C . GLU A 1 202 ? 32.880 -14.355 -51.065 1.00 114.43 201 GLU A C 1
ATOM 1464 O O . GLU A 1 202 ? 34.094 -14.512 -50.876 1.00 119.62 201 GLU A O 1
ATOM 1470 N N . PRO A 1 203 ? 32.079 -13.922 -50.093 1.00 106.35 202 PRO A N 1
ATOM 1471 C CA . PRO A 1 203 ? 32.641 -13.578 -48.784 1.00 102.21 202 PRO A CA 1
ATOM 1472 C C . PRO A 1 203 ? 33.231 -14.799 -48.091 1.00 120.40 202 PRO A C 1
ATOM 1473 O O . PRO A 1 203 ? 32.757 -15.927 -48.252 1.00 114.63 202 PRO A O 1
ATOM 1477 N N . GLU A 1 204 ? 34.291 -14.556 -47.320 1.00 134.24 203 GLU A N 1
ATOM 1478 C CA . GLU A 1 204 ? 34.989 -15.616 -46.599 1.00 131.34 203 GLU A CA 1
ATOM 1479 C C . GLU A 1 204 ? 34.087 -16.203 -45.518 1.00 129.99 203 GLU A C 1
ATOM 1480 O O . GLU A 1 204 ? 33.666 -15.493 -44.598 1.00 137.72 203 GLU A O 1
ATOM 1486 N N . ARG A 1 205 ? 33.791 -17.496 -45.630 1.00 119.42 204 ARG A N 1
ATOM 1487 C CA . ARG A 1 205 ? 32.955 -18.166 -44.642 1.00 127.95 204 ARG A CA 1
ATOM 1488 C C . ARG A 1 205 ? 33.652 -18.203 -43.287 1.00 134.97 204 ARG A C 1
ATOM 1489 O O . ARG A 1 205 ? 34.872 -18.380 -43.202 1.00 139.88 204 ARG A O 1
ATOM 1497 N N . ALA A 1 206 ? 32.867 -18.034 -42.218 1.00 130.90 205 ALA A N 1
ATOM 1498 C CA . ALA A 1 206 ? 33.447 -17.974 -40.880 1.00 119.41 205 ALA A CA 1
ATOM 1499 C C . ALA A 1 206 ? 34.085 -19.297 -40.480 1.00 107.19 205 ALA A C 1
ATOM 1500 O O . ALA A 1 206 ? 35.039 -19.310 -39.695 1.00 102.76 205 ALA A O 1
ATOM 1502 N N . ILE A 1 207 ? 33.583 -20.414 -41.011 1.00 103.54 206 ILE A N 1
ATOM 1503 C CA . ILE A 1 207 ? 34.121 -21.720 -40.652 1.00 107.44 206 ILE A CA 1
ATOM 1504 C C . ILE A 1 207 ? 35.494 -21.956 -41.266 1.00 110.41 206 ILE A C 1
ATOM 1505 O O . ILE A 1 207 ? 36.235 -22.830 -40.803 1.00 97.98 206 ILE A O 1
ATOM 1510 N N . ASP A 1 208 ? 35.869 -21.177 -42.279 1.00 106.21 207 ASP A N 1
ATOM 1511 C CA . ASP A 1 208 ? 37.146 -21.349 -42.956 1.00 112.00 207 ASP A CA 1
ATOM 1512 C C . ASP A 1 208 ? 38.223 -20.406 -42.438 1.00 110.77 207 ASP A C 1
ATOM 1513 O O . ASP A 1 208 ? 39.383 -20.524 -42.851 1.00 108.16 207 ASP A O 1
ATOM 1518 N N . LYS A 1 209 ? 37.870 -19.487 -41.547 1.00 108.14 208 LYS A N 1
ATOM 1519 C CA . LYS A 1 209 ? 38.815 -18.551 -40.959 1.00 99.80 208 LYS A CA 1
ATOM 1520 C C . LYS A 1 209 ? 39.653 -19.254 -39.897 1.00 102.53 208 LYS A C 1
ATOM 1521 O O . LYS A 1 209 ? 39.352 -20.379 -39.493 1.00 104.49 208 LYS A O 1
ATOM 1527 N N . PRO A 1 210 ? 40.748 -18.633 -39.449 1.00 106.45 209 PRO A N 1
ATOM 1528 C CA . PRO A 1 210 ? 41.535 -19.235 -38.365 1.00 100.47 209 PRO A CA 1
ATOM 1529 C C . PRO A 1 210 ? 40.728 -19.338 -37.080 1.00 100.73 209 PRO A C 1
ATOM 1530 O O . PRO A 1 210 ? 39.926 -18.458 -36.754 1.00 99.14 209 PRO A O 1
ATOM 1534 N N . PHE A 1 211 ? 40.974 -20.415 -36.336 1.00 101.97 210 PHE A N 1
ATOM 1535 C CA . PHE A 1 211 ? 40.215 -20.675 -35.123 1.00 94.65 210 PHE A CA 1
ATOM 1536 C C . PHE A 1 211 ? 40.516 -19.639 -34.046 1.00 95.06 210 PHE A C 1
ATOM 1537 O O . PHE A 1 211 ? 41.667 -19.246 -33.839 1.00 98.65 210 PHE A O 1
ATOM 1545 N N . LEU A 1 212 ? 39.465 -19.202 -33.353 1.00 95.24 211 LEU A N 1
ATOM 1546 C CA . LEU A 1 212 ? 39.602 -18.274 -32.242 1.00 82.55 211 LEU A CA 1
ATOM 1547 C C . LEU A 1 212 ? 38.423 -18.439 -31.292 1.00 94.54 211 LEU A C 1
ATOM 1548 O O . LEU A 1 212 ? 37.273 -18.539 -31.729 1.00 88.25 211 LEU A O 1
ATOM 1553 N N . LEU A 1 213 ? 38.723 -18.461 -29.990 1.00 95.33 212 LEU A N 1
ATOM 1554 C CA . LEU A 1 213 ? 37.742 -18.704 -28.937 1.00 82.31 212 LEU A CA 1
ATOM 1555 C C . LEU A 1 213 ? 37.982 -17.792 -27.739 1.00 95.07 212 LEU A C 1
ATOM 1556 O O . LEU A 1 213 ? 39.009 -17.914 -27.064 1.00 98.00 212 LEU A O 1
ATOM 1561 N N . PRO A 1 214 ? 37.070 -16.868 -27.442 1.00 108.59 213 PRO A N 1
ATOM 1562 C CA . PRO A 1 214 ? 37.205 -16.062 -26.219 1.00 111.03 213 PRO A CA 1
ATOM 1563 C C . PRO A 1 214 ? 36.892 -16.902 -24.987 1.00 115.17 213 PRO A C 1
ATOM 1564 O O . PRO A 1 214 ? 35.908 -17.646 -24.964 1.00 106.23 213 PRO A O 1
ATOM 1568 N N . ILE A 1 215 ? 37.743 -16.796 -23.965 1.00 120.31 214 ILE A N 1
ATOM 1569 C CA . ILE A 1 215 ? 37.514 -17.512 -22.713 1.00 107.96 214 ILE A CA 1
ATOM 1570 C C . ILE A 1 215 ? 36.484 -16.758 -21.882 1.00 102.70 214 ILE A C 1
ATOM 1571 O O . ILE A 1 215 ? 36.582 -15.538 -21.706 1.00 119.45 214 ILE A O 1
ATOM 1576 N N . GLU A 1 216 ? 35.495 -17.480 -21.360 1.00 89.98 215 GLU A N 1
ATOM 1577 C CA . GLU A 1 216 ? 34.466 -16.869 -20.531 1.00 95.36 215 GLU A CA 1
ATOM 1578 C C . GLU A 1 216 ? 34.542 -17.348 -19.091 1.00 95.23 215 GLU A C 1
ATOM 1579 O O . GLU A 1 216 ? 34.498 -16.534 -18.164 1.00 90.84 215 GLU A O 1
ATOM 1585 N N . ASP A 1 217 ? 34.668 -18.655 -18.882 1.00 96.07 216 ASP A N 1
ATOM 1586 C CA . ASP A 1 217 ? 34.844 -19.218 -17.552 1.00 101.23 216 ASP A CA 1
ATOM 1587 C C . ASP A 1 217 ? 35.854 -20.355 -17.622 1.00 91.79 216 ASP A C 1
ATOM 1588 O O . ASP A 1 217 ? 35.981 -21.033 -18.644 1.00 101.42 216 ASP A O 1
ATOM 1593 N N . VAL A 1 218 ? 36.590 -20.533 -16.528 1.00 81.08 217 VAL A N 1
ATOM 1594 C CA . VAL A 1 218 ? 37.651 -21.525 -16.412 1.00 74.32 217 VAL A CA 1
ATOM 1595 C C . VAL A 1 218 ? 37.365 -22.392 -15.198 1.00 96.11 217 VAL A C 1
ATOM 1596 O O . VAL A 1 218 ? 36.971 -21.883 -14.143 1.00 119.92 217 VAL A O 1
ATOM 1600 N N . PHE A 1 219 ? 37.563 -23.700 -15.343 1.00 92.57 218 PHE A N 1
ATOM 1601 C CA . PHE A 1 219 ? 37.370 -24.618 -14.232 1.00 107.55 218 PHE A CA 1
ATOM 1602 C C . PHE A 1 219 ? 38.473 -25.665 -14.247 1.00 114.56 218 PHE A C 1
ATOM 1603 O O . PHE A 1 219 ? 39.233 -25.792 -15.212 1.00 109.01 218 PHE A O 1
ATOM 1611 N N . SER A 1 220 ? 38.535 -26.436 -13.163 1.00 111.49 219 SER A N 1
ATOM 1612 C CA . SER A 1 220 ? 39.448 -27.563 -13.060 1.00 104.58 219 SER A CA 1
ATOM 1613 C C . SER A 1 220 ? 38.679 -28.767 -12.549 1.00 90.45 219 SER A C 1
ATOM 1614 O O . SER A 1 220 ? 37.958 -28.673 -11.554 1.00 87.57 219 SER A O 1
ATOM 1617 N N . ILE A 1 221 ? 38.829 -29.890 -13.237 1.00 91.94 220 ILE A N 1
ATOM 1618 C CA . ILE A 1 221 ? 38.172 -31.139 -12.884 1.00 91.39 220 ILE A CA 1
ATOM 1619 C C . ILE A 1 221 ? 39.234 -32.123 -12.418 1.00 109.05 220 ILE A C 1
ATOM 1620 O O . ILE A 1 221 ? 40.223 -32.353 -13.124 1.00 118.39 220 ILE A O 1
ATOM 1625 N N . SER A 1 222 ? 39.045 -32.684 -11.226 1.00 104.58 221 SER A N 1
ATOM 1626 C CA . SER A 1 222 ? 40.037 -33.585 -10.658 1.00 98.76 221 SER A CA 1
ATOM 1627 C C . SER A 1 222 ? 40.147 -34.844 -11.509 1.00 96.97 221 SER A C 1
ATOM 1628 O O . SER A 1 222 ? 39.135 -35.451 -11.877 1.00 80.14 221 SER A O 1
ATOM 1631 N N . GLY A 1 223 ? 41.378 -35.203 -11.862 1.00 101.54 222 GLY A N 1
ATOM 1632 C CA . GLY A 1 223 ? 41.643 -36.341 -12.714 1.00 114.34 222 GLY A CA 1
ATOM 1633 C C . GLY A 1 223 ? 41.400 -36.112 -14.189 1.00 113.57 222 GLY A C 1
ATOM 1634 O O . GLY A 1 223 ? 41.601 -37.040 -14.984 1.00 107.86 222 GLY A O 1
ATOM 1635 N N . ARG A 1 224 ? 40.987 -34.911 -14.584 1.00 128.25 223 ARG A N 1
ATOM 1636 C CA . ARG A 1 224 ? 40.702 -34.592 -15.978 1.00 109.34 223 ARG A CA 1
ATOM 1637 C C . ARG A 1 224 ? 41.482 -33.394 -16.490 1.00 97.81 223 ARG A C 1
ATOM 1638 O O . ARG A 1 224 ? 41.913 -33.398 -17.647 1.00 105.36 223 ARG A O 1
ATOM 1646 N N . GLY A 1 225 ? 41.666 -32.361 -15.669 1.00 113.15 224 GLY A N 1
ATOM 1647 C CA . GLY A 1 225 ? 42.434 -31.210 -16.098 1.00 116.42 224 GLY A CA 1
ATOM 1648 C C . GLY A 1 225 ? 41.656 -29.911 -16.098 1.00 107.38 224 GLY A C 1
ATOM 1649 O O . GLY A 1 225 ? 40.599 -29.806 -15.465 1.00 99.02 224 GLY A O 1
ATOM 1650 N N . THR A 1 226 ? 42.192 -28.906 -16.788 1.00 102.61 225 THR A N 1
ATOM 1651 C CA . THR A 1 226 ? 41.565 -27.596 -16.878 1.00 102.62 225 THR A CA 1
ATOM 1652 C C . THR A 1 226 ? 40.663 -27.530 -18.107 1.00 100.97 225 THR A C 1
ATOM 1653 O O . THR A 1 226 ? 41.037 -27.991 -19.192 1.00 99.87 225 THR A O 1
ATOM 1657 N N . VAL A 1 227 ? 39.472 -26.954 -17.932 1.00 94.44 226 VAL A N 1
ATOM 1658 C CA . VAL A 1 227 ? 38.495 -26.814 -19.007 1.00 87.05 226 VAL A CA 1
ATOM 1659 C C . VAL A 1 227 ? 38.068 -25.354 -19.097 1.00 91.59 226 VAL A C 1
ATOM 1660 O O . VAL A 1 227 ? 37.791 -24.720 -18.072 1.00 102.66 226 VAL A O 1
ATOM 1664 N N . VAL A 1 228 ? 38.028 -24.821 -20.319 1.00 81.46 227 VAL A N 1
ATOM 1665 C CA . VAL A 1 228 ? 37.563 -23.464 -20.585 1.00 81.03 227 VAL A CA 1
ATOM 1666 C C . VAL A 1 228 ? 36.216 -23.539 -21.294 1.00 82.81 227 VAL A C 1
ATOM 1667 O O . VAL A 1 228 ? 35.991 -24.421 -22.130 1.00 99.53 227 VAL A O 1
ATOM 1671 N N . THR A 1 229 ? 35.305 -22.643 -20.922 1.00 83.68 228 THR A N 1
ATOM 1672 C CA . THR A 1 229 ? 33.935 -22.629 -21.436 1.00 91.48 228 THR A CA 1
ATOM 1673 C C . THR A 1 229 ? 33.647 -21.279 -22.091 1.00 100.26 228 THR A C 1
ATOM 1674 O O . THR A 1 229 ? 33.386 -20.289 -21.400 1.00 115.68 228 THR A O 1
ATOM 1678 N N . GLY A 1 230 ? 33.709 -21.234 -23.422 1.00 88.45 229 GLY A N 1
ATOM 1679 C CA . GLY A 1 230 ? 33.316 -20.055 -24.168 1.00 91.23 229 GLY A CA 1
ATOM 1680 C C . GLY A 1 230 ? 32.702 -20.467 -25.488 1.00 96.15 229 GLY A C 1
ATOM 1681 O O . GLY A 1 230 ? 32.737 -21.639 -25.868 1.00 105.98 229 GLY A O 1
ATOM 1682 N N . ARG A 1 231 ? 32.125 -19.491 -26.187 1.00 103.64 230 ARG A N 1
ATOM 1683 C CA . ARG A 1 231 ? 31.586 -19.720 -27.521 1.00 110.80 230 ARG A CA 1
ATOM 1684 C C . ARG A 1 231 ? 32.640 -19.311 -28.543 1.00 109.04 230 ARG A C 1
ATOM 1685 O O . ARG A 1 231 ? 33.275 -18.260 -28.405 1.00 106.92 230 ARG A O 1
ATOM 1693 N N . VAL A 1 232 ? 32.864 -20.170 -29.528 1.00 106.99 231 VAL A N 1
ATOM 1694 C CA . VAL A 1 232 ? 33.909 -19.956 -30.523 1.00 107.10 231 VAL A CA 1
ATOM 1695 C C . VAL A 1 232 ? 33.436 -18.940 -31.555 1.00 107.82 231 VAL A C 1
ATOM 1696 O O . VAL A 1 232 ? 32.305 -19.019 -32.053 1.00 111.73 231 VAL A O 1
ATOM 1700 N N . GLU A 1 233 ? 34.293 -17.963 -31.860 1.00 100.73 232 GLU A N 1
ATOM 1701 C CA . GLU A 1 233 ? 33.938 -16.877 -32.767 1.00 101.64 232 GLU A CA 1
ATOM 1702 C C . GLU A 1 233 ? 34.232 -17.224 -34.227 1.00 111.90 232 GLU A C 1
ATOM 1703 O O . GLU A 1 233 ? 33.394 -16.986 -35.103 1.00 110.21 232 GLU A O 1
ATOM 1709 N N . ARG A 1 234 ? 35.417 -17.764 -34.506 1.00 121.27 233 ARG A N 1
ATOM 1710 C CA . ARG A 1 234 ? 35.829 -18.090 -35.863 1.00 111.75 233 ARG A CA 1
ATOM 1711 C C . ARG A 1 234 ? 36.441 -19.482 -35.913 1.00 97.56 233 ARG A C 1
ATOM 1712 O O . ARG A 1 234 ? 36.904 -20.022 -34.906 1.00 104.85 233 ARG A O 1
ATOM 1720 N N . GLY A 1 235 ? 36.458 -20.042 -37.119 1.00 87.87 234 GLY A N 1
ATOM 1721 C CA . GLY A 1 235 ? 37.172 -21.271 -37.392 1.00 106.37 234 GLY A CA 1
ATOM 1722 C C . GLY A 1 235 ? 36.571 -22.503 -36.733 1.00 106.82 234 GLY A C 1
ATOM 1723 O O . GLY A 1 235 ? 35.475 -22.491 -36.171 1.00 103.67 234 GLY A O 1
ATOM 1724 N N . ILE A 1 236 ? 37.339 -23.588 -36.810 1.00 106.32 235 ILE A N 1
ATOM 1725 C CA . ILE A 1 236 ? 36.942 -24.886 -36.283 1.00 106.85 235 ILE A CA 1
ATOM 1726 C C . ILE A 1 236 ? 38.092 -25.437 -35.451 1.00 104.98 235 ILE A C 1
ATOM 1727 O O . ILE A 1 236 ? 39.265 -25.233 -35.785 1.00 92.55 235 ILE A O 1
ATOM 1732 N N . ILE A 1 237 ? 37.757 -26.110 -34.351 1.00 107.18 236 ILE A N 1
ATOM 1733 C CA . ILE A 1 237 ? 38.741 -26.724 -33.469 1.00 105.65 236 ILE A CA 1
ATOM 1734 C C . ILE A 1 237 ? 38.386 -28.194 -33.292 1.00 104.93 236 ILE A C 1
ATOM 1735 O O . ILE A 1 237 ? 37.247 -28.526 -32.949 1.00 95.31 236 ILE A O 1
ATOM 1740 N N . LYS A 1 238 ? 39.356 -29.073 -33.533 1.00 117.87 237 LYS A N 1
ATOM 1741 C CA . LYS A 1 238 ? 39.168 -30.510 -33.413 1.00 106.29 237 LYS A CA 1
ATOM 1742 C C . LYS A 1 238 ? 40.058 -31.063 -32.306 1.00 102.75 237 LYS A C 1
ATOM 1743 O O . LYS A 1 238 ? 41.016 -30.418 -31.867 1.00 95.22 237 LYS A O 1
ATOM 1749 N N . VAL A 1 239 ? 39.735 -32.283 -31.867 1.00 95.72 238 VAL A N 1
ATOM 1750 C CA . VAL A 1 239 ? 40.449 -32.900 -30.755 1.00 90.72 238 VAL A CA 1
ATOM 1751 C C . VAL A 1 239 ? 41.868 -33.268 -31.172 1.00 89.40 238 VAL A C 1
ATOM 1752 O O . VAL A 1 239 ? 42.106 -33.766 -32.282 1.00 107.09 238 VAL A O 1
ATOM 1756 N N . GLY A 1 240 ? 42.826 -33.017 -30.276 1.00 83.49 239 GLY A N 1
ATOM 1757 C CA . GLY A 1 240 ? 44.213 -33.350 -30.510 1.00 96.60 239 GLY A CA 1
ATOM 1758 C C . GLY A 1 240 ? 45.066 -32.231 -31.067 1.00 97.53 239 GLY A C 1
ATOM 1759 O O . GLY A 1 240 ? 46.291 -32.391 -31.151 1.00 98.15 239 GLY A O 1
ATOM 1760 N N . GLU A 1 241 ? 44.466 -31.108 -31.454 1.00 85.74 240 GLU A N 1
ATOM 1761 C CA . GLU A 1 241 ? 45.218 -30.016 -32.049 1.00 94.04 240 GLU A CA 1
ATOM 1762 C C . GLU A 1 241 ? 45.828 -29.117 -30.978 1.00 86.61 240 GLU A C 1
ATOM 1763 O O . GLU A 1 241 ? 45.300 -28.980 -29.870 1.00 103.93 240 GLU A O 1
ATOM 1769 N N . GLU A 1 242 ? 46.963 -28.513 -31.319 1.00 80.34 241 GLU A N 1
ATOM 1770 C CA . GLU A 1 242 ? 47.650 -27.587 -30.430 1.00 90.28 241 GLU A CA 1
ATOM 1771 C C . GLU A 1 242 ? 47.095 -26.177 -30.595 1.00 93.19 241 GLU A C 1
ATOM 1772 O O . GLU A 1 242 ? 46.927 -25.688 -31.715 1.00 90.27 241 GLU A O 1
ATOM 1778 N N . VAL A 1 243 ? 46.851 -25.513 -29.468 1.00 107.45 242 VAL A N 1
ATOM 1779 C CA . VAL A 1 243 ? 46.275 -24.175 -29.438 1.00 104.23 242 VAL A CA 1
ATOM 1780 C C . VAL A 1 243 ? 47.132 -23.258 -28.574 1.00 82.13 242 VAL A C 1
ATOM 1781 O O . VAL A 1 243 ? 47.737 -23.677 -27.581 1.00 76.83 242 VAL A O 1
ATOM 1785 N N . GLU A 1 244 ? 47.175 -21.988 -28.961 1.00 90.58 243 GLU A N 1
ATOM 1786 C CA . GLU A 1 244 ? 47.930 -20.964 -28.251 1.00 92.50 243 GLU A CA 1
ATOM 1787 C C . GLU A 1 244 ? 46.948 -20.053 -27.528 1.00 99.95 243 GLU A C 1
ATOM 1788 O O . GLU A 1 244 ? 46.030 -19.507 -28.150 1.00 100.91 243 GLU A O 1
ATOM 1794 N N . ILE A 1 245 ? 47.129 -19.907 -26.220 1.00 110.92 244 ILE A N 1
ATOM 1795 C CA . ILE A 1 245 ? 46.339 -18.974 -25.427 1.00 96.36 244 ILE A CA 1
ATOM 1796 C C . ILE A 1 245 ? 47.075 -17.639 -25.360 1.00 99.34 244 ILE A C 1
ATOM 1797 O O . ILE A 1 245 ? 48.274 -17.582 -25.048 1.00 106.59 244 ILE A O 1
ATOM 1802 N N . VAL A 1 246 ? 46.362 -16.564 -25.689 1.00 99.13 245 VAL A N 1
ATOM 1803 C CA . VAL A 1 246 ? 46.941 -15.233 -25.824 1.00 99.56 245 VAL A CA 1
ATOM 1804 C C . VAL A 1 246 ? 46.045 -14.257 -25.078 1.00 100.77 245 VAL A C 1
ATOM 1805 O O . VAL A 1 246 ? 44.818 -14.279 -25.245 1.00 100.14 245 VAL A O 1
ATOM 1809 N N . GLY A 1 247 ? 46.656 -13.380 -24.289 1.00 113.75 246 GLY A N 1
ATOM 1810 C CA . GLY A 1 247 ? 45.897 -12.459 -23.470 1.00 111.53 246 GLY A CA 1
ATOM 1811 C C . GLY A 1 247 ? 46.764 -11.597 -22.574 1.00 116.67 246 GLY A C 1
ATOM 1812 O O . GLY A 1 247 ? 47.743 -10.998 -23.035 1.00 120.26 246 GLY A O 1
ATOM 1813 N N . ILE A 1 248 ? 46.400 -11.514 -21.291 1.00 113.27 247 ILE A N 1
ATOM 1814 C CA . ILE A 1 248 ? 47.101 -10.631 -20.362 1.00 110.55 247 ILE A CA 1
ATOM 1815 C C . ILE A 1 248 ? 48.522 -11.125 -20.103 1.00 112.19 247 ILE A C 1
ATOM 1816 O O . ILE A 1 248 ? 49.484 -10.351 -20.162 1.00 87.35 247 ILE A O 1
ATOM 1821 N N . LYS A 1 249 ? 48.668 -12.405 -19.768 1.00 123.88 248 LYS A N 1
ATOM 1822 C CA . LYS A 1 249 ? 49.977 -12.994 -19.536 1.00 120.83 248 LYS A CA 1
ATOM 1823 C C . LYS A 1 249 ? 50.663 -13.295 -20.869 1.00 129.89 248 LYS A C 1
ATOM 1824 O O . LYS A 1 249 ? 50.103 -13.091 -21.951 1.00 135.02 248 LYS A O 1
ATOM 1830 N N . GLU A 1 250 ? 51.898 -13.784 -20.794 1.00 128.95 249 GLU A N 1
ATOM 1831 C CA . GLU A 1 250 ? 52.613 -14.163 -22.005 1.00 131.75 249 GLU A CA 1
ATOM 1832 C C . GLU A 1 250 ? 51.901 -15.332 -22.678 1.00 128.23 249 GLU A C 1
ATOM 1833 O O . GLU A 1 250 ? 51.356 -16.216 -22.009 1.00 129.81 249 GLU A O 1
ATOM 1839 N N . THR A 1 251 ? 51.898 -15.322 -24.010 1.00 122.60 250 THR A N 1
ATOM 1840 C CA . THR A 1 251 ? 51.214 -16.355 -24.777 1.00 126.18 250 THR A CA 1
ATOM 1841 C C . THR A 1 251 ? 51.769 -17.739 -24.453 1.00 114.46 250 THR A C 1
ATOM 1842 O O . THR A 1 251 ? 52.985 -17.951 -24.463 1.00 116.95 250 THR A O 1
ATOM 1846 N N . GLN A 1 252 ? 50.873 -18.683 -24.160 1.00 100.34 251 GLN A N 1
ATOM 1847 C CA . GLN A 1 252 ? 51.258 -20.047 -23.816 1.00 109.59 251 GLN A CA 1
ATOM 1848 C C . GLN A 1 252 ? 50.707 -21.033 -24.841 1.00 118.15 251 GLN A C 1
ATOM 1849 O O . GLN A 1 252 ? 49.808 -20.713 -25.619 1.00 127.51 251 GLN A O 1
ATOM 1855 N N . LYS A 1 253 ? 51.252 -22.249 -24.826 1.00 114.82 252 LYS A N 1
ATOM 1856 C CA . LYS A 1 253 ? 50.820 -23.325 -25.707 1.00 107.88 252 LYS A CA 1
ATOM 1857 C C . LYS A 1 253 ? 50.196 -24.456 -24.898 1.00 109.26 252 LYS A C 1
ATOM 1858 O O . LYS A 1 253 ? 50.605 -24.729 -23.765 1.00 121.47 252 LYS A O 1
ATOM 1864 N N . SER A 1 254 ? 49.204 -25.114 -25.494 1.00 101.81 253 SER A N 1
ATOM 1865 C CA . SER A 1 254 ? 48.585 -26.291 -24.897 1.00 102.65 253 SER A CA 1
ATOM 1866 C C . SER A 1 254 ? 47.981 -27.118 -26.025 1.00 93.84 253 SER A C 1
ATOM 1867 O O . SER A 1 254 ? 48.059 -26.746 -27.196 1.00 102.01 253 SER A O 1
ATOM 1870 N N . THR A 1 255 ? 47.386 -28.251 -25.669 1.00 83.29 254 THR A N 1
ATOM 1871 C CA . THR A 1 255 ? 46.714 -29.111 -26.635 1.00 85.64 254 THR A CA 1
ATOM 1872 C C . THR A 1 255 ? 45.298 -29.401 -26.162 1.00 83.62 254 THR A C 1
ATOM 1873 O O . THR A 1 255 ? 45.054 -29.578 -24.965 1.00 93.79 254 THR A O 1
ATOM 1877 N N . CYS A 1 256 ? 44.365 -29.418 -27.109 1.00 74.16 255 CYS A N 1
ATOM 1878 C CA . CYS A 1 256 ? 42.972 -29.733 -26.814 1.00 72.95 255 CYS A CA 1
ATOM 1879 C C . CYS A 1 256 ? 42.815 -31.240 -26.680 1.00 88.35 255 CYS A C 1
ATOM 1880 O O . CYS A 1 256 ? 42.923 -31.972 -27.668 1.00 107.10 255 CYS A O 1
ATOM 1883 N N . THR A 1 257 ? 42.563 -31.711 -25.459 1.00 85.72 256 THR A N 1
ATOM 1884 C CA . THR A 1 257 ? 42.371 -33.131 -25.194 1.00 88.43 256 THR A CA 1
ATOM 1885 C C . THR A 1 257 ? 40.895 -33.520 -25.148 1.00 85.14 256 THR A C 1
ATOM 1886 O O . THR A 1 257 ? 40.533 -34.506 -24.496 1.00 87.16 256 THR A O 1
ATOM 1890 N N . GLY A 1 258 ? 40.044 -32.777 -25.829 1.00 84.80 257 GLY A N 1
ATOM 1891 C CA . GLY A 1 258 ? 38.626 -33.077 -25.909 1.00 94.90 257 GLY A CA 1
ATOM 1892 C C . GLY A 1 258 ? 37.786 -31.813 -25.964 1.00 95.51 257 GLY A C 1
ATOM 1893 O O . GLY A 1 258 ? 38.157 -30.753 -25.469 1.00 81.84 257 GLY A O 1
ATOM 1894 N N . VAL A 1 259 ? 36.600 -31.940 -26.560 1.00 98.32 258 VAL A N 1
ATOM 1895 C CA . VAL A 1 259 ? 35.638 -30.848 -26.657 1.00 83.36 258 VAL A CA 1
ATOM 1896 C C . VAL A 1 259 ? 34.299 -31.343 -26.131 1.00 81.92 258 VAL A C 1
ATOM 1897 O O . VAL A 1 259 ? 33.789 -32.371 -26.589 1.00 84.56 258 VAL A O 1
ATOM 1901 N N . GLU A 1 260 ? 33.708 -30.583 -25.215 1.00 90.58 259 GLU A N 1
ATOM 1902 C CA . GLU A 1 260 ? 32.464 -30.947 -24.552 1.00 99.24 259 GLU A CA 1
ATOM 1903 C C . GLU A 1 260 ? 31.383 -29.917 -24.844 1.00 93.96 259 GLU A C 1
ATOM 1904 O O . GLU A 1 260 ? 31.636 -28.709 -24.826 1.00 93.35 259 GLU A O 1
ATOM 1910 N N . MET A 1 261 ? 30.188 -30.408 -25.146 1.00 99.15 260 MET A N 1
ATOM 1911 C CA . MET A 1 261 ? 29.033 -29.572 -25.421 1.00 88.34 260 MET A CA 1
ATOM 1912 C C . MET A 1 261 ? 27.919 -29.941 -24.452 1.00 98.58 260 MET A C 1
ATOM 1913 O O . MET A 1 261 ? 27.943 -31.004 -23.821 1.00 111.43 260 MET A O 1
ATOM 1918 N N . PHE A 1 262 ? 26.938 -29.043 -24.340 1.00 91.48 261 PHE A N 1
ATOM 1919 C CA . PHE A 1 262 ? 25.886 -29.192 -23.343 1.00 107.02 261 PHE A CA 1
ATOM 1920 C C . PHE A 1 262 ? 25.033 -30.432 -23.552 1.00 112.31 261 PHE A C 1
ATOM 1921 O O . PHE A 1 262 ? 24.454 -30.938 -22.586 1.00 111.40 261 PHE A O 1
ATOM 1929 N N . ARG A 1 263 ? 24.948 -30.939 -24.774 1.00 134.90 262 ARG A N 1
ATOM 1930 C CA . ARG A 1 263 ? 24.116 -32.097 -25.076 1.00 147.10 262 ARG A CA 1
ATOM 1931 C C . ARG A 1 263 ? 24.914 -33.366 -25.324 1.00 134.42 262 ARG A C 1
ATOM 1932 O O . ARG A 1 263 ? 24.557 -34.423 -24.797 1.00 138.06 262 ARG A O 1
ATOM 1940 N N . LYS A 1 264 ? 26.002 -33.292 -26.087 1.00 121.52 263 LYS A N 1
ATOM 1941 C CA . LYS A 1 264 ? 26.819 -34.465 -26.354 1.00 122.72 263 LYS A CA 1
ATOM 1942 C C . LYS A 1 264 ? 28.266 -34.043 -26.550 1.00 113.35 263 LYS A C 1
ATOM 1943 O O . LYS A 1 264 ? 28.560 -32.901 -26.910 1.00 114.55 263 LYS A O 1
ATOM 1949 N N . LEU A 1 265 ? 29.170 -34.984 -26.293 1.00 110.29 264 LEU A N 1
ATOM 1950 C CA . LEU A 1 265 ? 30.590 -34.751 -26.500 1.00 103.71 264 LEU A CA 1
ATOM 1951 C C . LEU A 1 265 ? 30.923 -34.952 -27.970 1.00 121.88 264 LEU A C 1
ATOM 1952 O O . LEU A 1 265 ? 30.572 -35.979 -28.561 1.00 132.12 264 LEU A O 1
ATOM 1957 N N . LEU A 1 266 ? 31.598 -33.970 -28.553 1.00 121.24 265 LEU A N 1
ATOM 1958 C CA . LEU A 1 266 ? 31.943 -33.975 -29.963 1.00 113.23 265 LEU A CA 1
ATOM 1959 C C . LEU A 1 266 ? 33.452 -33.847 -30.145 1.00 101.28 265 LEU A C 1
ATOM 1960 O O . LEU A 1 266 ? 34.174 -33.412 -29.242 1.00 99.50 265 LEU A O 1
ATOM 1965 N N . ASP A 1 267 ? 33.929 -34.265 -31.320 1.00 110.60 266 ASP A N 1
ATOM 1966 C CA . ASP A 1 267 ? 35.353 -34.245 -31.633 1.00 133.81 266 ASP A CA 1
ATOM 1967 C C . ASP A 1 267 ? 35.791 -33.001 -32.398 1.00 119.82 266 ASP A C 1
ATOM 1968 O O . ASP A 1 267 ? 36.986 -32.858 -32.680 1.00 103.12 266 ASP A O 1
ATOM 1973 N N . GLU A 1 268 ? 34.866 -32.108 -32.748 1.00 103.43 267 GLU A N 1
ATOM 1974 C CA . GLU A 1 268 ? 35.211 -30.892 -33.472 1.00 99.19 267 GLU A CA 1
ATOM 1975 C C . GLU A 1 268 ? 34.261 -29.778 -33.056 1.00 105.24 267 GLU A C 1
ATOM 1976 O O . GLU A 1 268 ? 33.052 -29.994 -32.933 1.00 110.59 267 GLU A O 1
ATOM 1982 N N . GLY A 1 269 ? 34.818 -28.591 -32.833 1.00 98.38 268 GLY A N 1
ATOM 1983 C CA . GLY A 1 269 ? 34.015 -27.444 -32.460 1.00 85.70 268 GLY A CA 1
ATOM 1984 C C . GLY A 1 269 ? 33.935 -26.410 -33.564 1.00 108.62 268 GLY A C 1
ATOM 1985 O O . GLY A 1 269 ? 34.937 -25.769 -33.895 1.00 111.02 268 GLY A O 1
ATOM 1986 N N . ARG A 1 270 ? 32.750 -26.236 -34.141 1.00 117.27 269 ARG A N 1
ATOM 1987 C CA . ARG A 1 270 ? 32.552 -25.290 -35.228 1.00 111.13 269 ARG A CA 1
ATOM 1988 C C . ARG A 1 270 ? 32.151 -23.931 -34.670 1.00 99.72 269 ARG A C 1
ATOM 1989 O O . ARG A 1 270 ? 31.539 -23.835 -33.604 1.00 112.07 269 ARG A O 1
ATOM 1997 N N . ALA A 1 271 ? 32.491 -22.880 -35.415 1.00 87.74 270 ALA A N 1
ATOM 1998 C CA . ALA A 1 271 ? 32.203 -21.519 -34.982 1.00 96.12 270 ALA A CA 1
ATOM 1999 C C . ALA A 1 271 ? 30.712 -21.332 -34.715 1.00 95.94 270 ALA A C 1
ATOM 2000 O O . ALA A 1 271 ? 29.856 -21.925 -35.378 1.00 77.62 270 ALA A O 1
ATOM 2002 N N . GLY A 1 272 ? 30.410 -20.496 -33.721 1.00 88.57 271 GLY A N 1
ATOM 2003 C CA . GLY A 1 272 ? 29.050 -20.231 -33.307 1.00 83.85 271 GLY A CA 1
ATOM 2004 C C . GLY A 1 272 ? 28.523 -21.126 -32.205 1.00 108.04 271 GLY A C 1
ATOM 2005 O O . GLY A 1 272 ? 27.480 -20.808 -31.618 1.00 122.12 271 GLY A O 1
ATOM 2006 N N . GLU A 1 273 ? 29.199 -22.233 -31.909 1.00 104.80 272 GLU A N 1
ATOM 2007 C CA . GLU A 1 273 ? 28.767 -23.167 -30.878 1.00 96.46 272 GLU A CA 1
ATOM 2008 C C . GLU A 1 273 ? 29.379 -22.830 -29.524 1.00 101.82 272 GLU A C 1
ATOM 2009 O O . GLU A 1 273 ? 30.534 -22.397 -29.440 1.00 101.88 272 GLU A O 1
ATOM 2015 N N . ASN A 1 274 ? 28.586 -23.010 -28.466 1.00 98.76 273 ASN A N 1
ATOM 2016 C CA . ASN A 1 274 ? 29.068 -22.906 -27.092 1.00 100.97 273 ASN A CA 1
ATOM 2017 C C . ASN A 1 274 ? 29.590 -24.276 -26.667 1.00 95.76 273 ASN A C 1
ATOM 2018 O O . ASN A 1 274 ? 28.818 -25.235 -26.570 1.00 103.35 273 ASN A O 1
ATOM 2023 N N . VAL A 1 275 ? 30.898 -24.372 -26.420 1.00 76.44 274 VAL A N 1
ATOM 2024 C CA . VAL A 1 275 ? 31.568 -25.640 -26.171 1.00 82.70 274 VAL A CA 1
ATOM 2025 C C . VAL A 1 275 ? 32.463 -25.521 -24.942 1.00 86.17 274 VAL A C 1
ATOM 2026 O O . VAL A 1 275 ? 32.673 -24.439 -24.394 1.00 95.93 274 VAL A O 1
ATOM 2030 N N . GLY A 1 276 ? 32.986 -26.669 -24.513 1.00 93.21 275 GLY A N 1
ATOM 2031 C CA . GLY A 1 276 ? 33.954 -26.743 -23.434 1.00 82.20 275 GLY A CA 1
ATOM 2032 C C . GLY A 1 276 ? 35.221 -27.463 -23.859 1.00 71.62 275 GLY A C 1
ATOM 2033 O O . GLY A 1 276 ? 35.171 -28.614 -24.299 1.00 72.41 275 GLY A O 1
ATOM 2034 N N . VAL A 1 277 ? 36.363 -26.792 -23.734 1.00 75.54 276 VAL A N 1
ATOM 2035 C CA . VAL A 1 277 ? 37.638 -27.271 -24.258 1.00 76.88 276 VAL A CA 1
ATOM 2036 C C . VAL A 1 277 ? 38.522 -27.702 -23.095 1.00 79.89 276 VAL A C 1
ATOM 2037 O O . VAL A 1 277 ? 38.824 -26.898 -22.204 1.00 92.97 276 VAL A O 1
ATOM 2041 N N . LEU A 1 278 ? 38.950 -28.963 -23.110 1.00 75.57 277 LEU A N 1
ATOM 2042 C CA . LEU A 1 278 ? 39.905 -29.471 -22.133 1.00 85.36 277 LEU A CA 1
ATOM 2043 C C . LEU A 1 278 ? 41.325 -29.269 -22.652 1.00 87.35 277 LEU A C 1
ATOM 2044 O O . LEU A 1 278 ? 41.636 -29.645 -23.785 1.00 97.60 277 LEU A O 1
ATOM 2049 N N . LEU A 1 279 ? 42.180 -28.676 -21.827 1.00 76.81 278 LEU A N 1
ATOM 2050 C CA . LEU A 1 279 ? 43.559 -28.390 -22.197 1.00 86.33 278 LEU A CA 1
ATOM 2051 C C . LEU A 1 279 ? 44.513 -29.338 -21.483 1.00 98.38 278 LEU A C 1
ATOM 2052 O O . LEU A 1 279 ? 44.121 -30.122 -20.615 1.00 100.81 278 LEU A O 1
ATOM 2057 N N . ARG A 1 280 ? 45.781 -29.267 -21.884 1.00 107.80 279 ARG A N 1
ATOM 2058 C CA . ARG A 1 280 ? 46.833 -30.129 -21.363 1.00 106.99 279 ARG A CA 1
ATOM 2059 C C . ARG A 1 280 ? 47.900 -29.287 -20.678 1.00 110.89 279 ARG A C 1
ATOM 2060 O O . ARG A 1 280 ? 48.397 -28.318 -21.261 1.00 106.00 279 ARG A O 1
ATOM 2068 N N . GLY A 1 281 ? 48.243 -29.652 -19.441 1.00 112.80 280 GLY A N 1
ATOM 2069 C CA . GLY A 1 281 ? 49.378 -29.080 -18.750 1.00 114.77 280 GLY A CA 1
ATOM 2070 C C . GLY A 1 281 ? 49.171 -27.691 -18.195 1.00 130.19 280 GLY A C 1
ATOM 2071 O O . GLY A 1 281 ? 49.906 -27.288 -17.285 1.00 129.45 280 GLY A O 1
ATOM 2072 N N . ILE A 1 282 ? 48.202 -26.940 -18.719 1.00 143.39 281 ILE A N 1
ATOM 2073 C CA . ILE A 1 282 ? 47.984 -25.574 -18.269 1.00 132.16 281 ILE A CA 1
ATOM 2074 C C . ILE A 1 282 ? 47.347 -25.568 -16.884 1.00 116.56 281 ILE A C 1
ATOM 2075 O O . ILE A 1 282 ? 46.619 -26.492 -16.495 1.00 107.24 281 ILE A O 1
ATOM 2080 N N . LYS A 1 283 ? 47.639 -24.518 -16.127 1.00 114.98 282 LYS A N 1
ATOM 2081 C CA . LYS A 1 283 ? 47.192 -24.385 -14.751 1.00 128.21 282 LYS A CA 1
ATOM 2082 C C . LYS A 1 283 ? 46.069 -23.361 -14.675 1.00 129.29 282 LYS A C 1
ATOM 2083 O O . LYS A 1 283 ? 46.041 -22.386 -15.433 1.00 140.17 282 LYS A O 1
ATOM 2089 N N . ARG A 1 284 ? 45.145 -23.593 -13.739 1.00 121.67 283 ARG A N 1
ATOM 2090 C CA . ARG A 1 284 ? 44.022 -22.680 -13.556 1.00 122.04 283 ARG A CA 1
ATOM 2091 C C . ARG A 1 284 ? 44.498 -21.267 -13.242 1.00 128.68 283 ARG A C 1
ATOM 2092 O O . ARG A 1 284 ? 43.912 -20.286 -13.713 1.00 126.78 283 ARG A O 1
ATOM 2100 N N . GLU A 1 285 ? 45.556 -21.145 -12.440 1.00 134.57 284 GLU A N 1
ATOM 2101 C CA . GLU A 1 285 ? 46.061 -19.831 -12.054 1.00 131.34 284 GLU A CA 1
ATOM 2102 C C . GLU A 1 285 ? 46.628 -19.055 -13.240 1.00 129.10 284 GLU A C 1
ATOM 2103 O O . GLU A 1 285 ? 46.623 -17.819 -13.222 1.00 152.60 284 GLU A O 1
ATOM 2109 N N . GLU A 1 286 ? 47.117 -19.749 -14.271 1.00 124.05 285 GLU A N 1
ATOM 2110 C CA . GLU A 1 286 ? 47.734 -19.071 -15.407 1.00 141.94 285 GLU A CA 1
ATOM 2111 C C . GLU A 1 286 ? 46.725 -18.580 -16.439 1.00 126.82 285 GLU A C 1
ATOM 2112 O O . GLU A 1 286 ? 47.039 -17.658 -17.198 1.00 121.06 285 GLU A O 1
ATOM 2118 N N . ILE A 1 287 ? 45.537 -19.164 -16.487 1.00 119.14 286 ILE A N 1
ATOM 2119 C CA . ILE A 1 287 ? 44.490 -18.754 -17.416 1.00 110.15 286 ILE A CA 1
ATOM 2120 C C . ILE A 1 287 ? 43.598 -17.714 -16.754 1.00 117.13 286 ILE A C 1
ATOM 2121 O O . ILE A 1 287 ? 43.307 -17.797 -15.556 1.00 135.15 286 ILE A O 1
ATOM 2126 N N . GLU A 1 288 ? 43.166 -16.721 -17.534 1.00 104.52 287 GLU A N 1
ATOM 2127 C CA . GLU A 1 288 ? 42.219 -15.725 -17.043 1.00 131.24 287 GLU A CA 1
ATOM 2128 C C . GLU A 1 288 ? 41.067 -15.539 -18.029 1.00 128.28 287 GLU A C 1
ATOM 2129 O O . GLU A 1 288 ? 40.945 -16.306 -18.991 1.00 113.65 287 GLU A O 1
ATOM 2135 N N . ARG A 1 289 ? 40.206 -14.542 -17.799 1.00 129.42 288 ARG A N 1
ATOM 2136 C CA . ARG A 1 289 ? 39.003 -14.415 -18.617 1.00 124.11 288 ARG A CA 1
ATOM 2137 C C . ARG A 1 289 ? 39.279 -13.723 -19.950 1.00 131.39 288 ARG A C 1
ATOM 2138 O O . ARG A 1 289 ? 38.883 -14.222 -21.009 1.00 126.53 288 ARG A O 1
ATOM 2146 N N . GLY A 1 290 ? 39.956 -12.576 -19.920 1.00 126.53 289 GLY A N 1
ATOM 2147 C CA . GLY A 1 290 ? 40.160 -11.782 -21.120 1.00 114.40 289 GLY A CA 1
ATOM 2148 C C . GLY A 1 290 ? 40.966 -12.427 -22.230 1.00 102.95 289 GLY A C 1
ATOM 2149 O O . GLY A 1 290 ? 41.136 -11.834 -23.299 1.00 84.74 289 GLY A O 1
ATOM 2150 N N . GLN A 1 291 ? 41.459 -13.640 -21.999 1.00 112.14 290 GLN A N 1
ATOM 2151 C CA . GLN A 1 291 ? 42.303 -14.302 -22.978 1.00 99.30 290 GLN A CA 1
ATOM 2152 C C . GLN A 1 291 ? 41.466 -15.019 -24.042 1.00 102.89 290 GLN A C 1
ATOM 2153 O O . GLN A 1 291 ? 40.242 -15.187 -23.925 1.00 105.06 290 GLN A O 1
ATOM 2159 N N . VAL A 1 292 ? 42.152 -15.447 -25.103 1.00 99.59 291 VAL A N 1
ATOM 2160 C CA . VAL A 1 292 ? 41.532 -16.198 -26.189 1.00 92.55 291 VAL A CA 1
ATOM 2161 C C . VAL A 1 292 ? 42.437 -17.356 -26.586 1.00 95.64 291 VAL A C 1
ATOM 2162 O O . VAL A 1 292 ? 43.668 -17.241 -26.570 1.00 100.55 291 VAL A O 1
ATOM 2166 N N . LEU A 1 293 ? 41.813 -18.485 -26.906 1.00 88.75 292 LEU A N 1
ATOM 2167 C CA . LEU A 1 293 ? 42.485 -19.582 -27.586 1.00 86.54 292 LEU A CA 1
ATOM 2168 C C . LEU A 1 293 ? 42.515 -19.303 -29.081 1.00 94.50 292 LEU A C 1
ATOM 2169 O O . LEU A 1 293 ? 41.559 -18.759 -29.638 1.00 88.55 292 LEU A O 1
ATOM 2174 N N . ALA A 1 294 ? 43.598 -19.702 -29.742 1.00 98.00 293 ALA A N 1
ATOM 2175 C CA . ALA A 1 294 ? 43.700 -19.460 -31.174 1.00 101.81 293 ALA A CA 1
ATOM 2176 C C . ALA A 1 294 ? 44.649 -20.476 -31.789 1.00 108.99 293 ALA A C 1
ATOM 2177 O O . ALA A 1 294 ? 45.338 -21.222 -31.089 1.00 113.69 293 ALA A O 1
ATOM 2179 N N . LYS A 1 295 ? 44.663 -20.500 -33.116 1.00 114.23 294 LYS A N 1
ATOM 2180 C CA . LYS A 1 295 ? 45.670 -21.264 -33.822 1.00 105.79 294 LYS A CA 1
ATOM 2181 C C . LYS A 1 295 ? 47.039 -20.635 -33.570 1.00 105.57 294 LYS A C 1
ATOM 2182 O O . LYS A 1 295 ? 47.177 -19.407 -33.624 1.00 114.15 294 LYS A O 1
ATOM 2188 N N . PRO A 1 296 ? 48.062 -21.439 -33.279 1.00 100.99 295 PRO A N 1
ATOM 2189 C CA . PRO A 1 296 ? 49.374 -20.875 -32.921 1.00 105.43 295 PRO A CA 1
ATOM 2190 C C . PRO A 1 296 ? 49.911 -19.950 -34.002 1.00 114.88 295 PRO A C 1
ATOM 2191 O O . PRO A 1 296 ? 50.083 -20.342 -35.158 1.00 114.40 295 PRO A O 1
ATOM 2195 N N . GLY A 1 297 ? 50.149 -18.701 -33.616 1.00 126.43 296 GLY A N 1
ATOM 2196 C CA . GLY A 1 297 ? 50.682 -17.698 -34.512 1.00 104.85 296 GLY A CA 1
ATOM 2197 C C . GLY A 1 297 ? 49.651 -16.945 -35.317 1.00 94.01 296 GLY A C 1
ATOM 2198 O O . GLY A 1 297 ? 50.029 -16.155 -36.190 1.00 95.09 296 GLY A O 1
ATOM 2199 N N . THR A 1 298 ? 48.363 -17.133 -35.034 1.00 98.60 297 THR A N 1
ATOM 2200 C CA . THR A 1 298 ? 47.311 -16.490 -35.806 1.00 93.60 297 THR A CA 1
ATOM 2201 C C . THR A 1 298 ? 46.777 -15.226 -35.149 1.00 98.10 297 THR A C 1
ATOM 2202 O O . THR A 1 298 ? 46.124 -14.427 -35.827 1.00 103.05 297 THR A O 1
ATOM 2206 N N . ILE A 1 299 ? 47.026 -15.030 -33.855 1.00 101.52 298 ILE A N 1
ATOM 2207 C CA . ILE A 1 299 ? 46.638 -13.811 -33.157 1.00 97.68 298 ILE A CA 1
ATOM 2208 C C . ILE A 1 299 ? 47.800 -13.350 -32.287 1.00 94.72 298 ILE A C 1
ATOM 2209 O O . ILE A 1 299 ? 48.596 -14.157 -31.798 1.00 94.29 298 ILE A O 1
ATOM 2214 N N . LYS A 1 300 ? 47.912 -12.038 -32.120 1.00 85.45 299 LYS A N 1
ATOM 2215 C CA . LYS A 1 300 ? 49.001 -11.450 -31.360 1.00 92.74 299 LYS A CA 1
ATOM 2216 C C . LYS A 1 300 ? 48.451 -10.481 -30.323 1.00 108.42 299 LYS A C 1
ATOM 2217 O O . LYS A 1 300 ? 47.437 -9.813 -30.559 1.00 111.85 299 LYS A O 1
ATOM 2223 N N . PRO A 1 301 ? 49.106 -10.385 -29.166 1.00 104.86 300 PRO A N 1
ATOM 2224 C CA . PRO A 1 301 ? 48.678 -9.435 -28.135 1.00 92.59 300 PRO A CA 1
ATOM 2225 C C . PRO A 1 301 ? 49.302 -8.065 -28.340 1.00 99.15 300 PRO A C 1
ATOM 2226 O O . PRO A 1 301 ? 50.494 -7.925 -28.621 1.00 116.73 300 PRO A O 1
ATOM 2230 N N . HIS A 1 302 ? 48.471 -7.038 -28.211 1.00 100.48 301 HIS A N 1
ATOM 2231 C CA . HIS A 1 302 ? 48.908 -5.662 -28.368 1.00 113.90 301 HIS A CA 1
ATOM 2232 C C . HIS A 1 302 ? 48.388 -4.827 -27.208 1.00 116.51 301 HIS A C 1
ATOM 2233 O O . HIS A 1 302 ? 47.478 -5.230 -26.477 1.00 109.76 301 HIS A O 1
ATOM 2240 N N . THR A 1 303 ? 49.004 -3.662 -27.043 1.00 112.31 302 THR A N 1
ATOM 2241 C CA . THR A 1 303 ? 48.634 -2.701 -26.019 1.00 97.01 302 THR A CA 1
ATOM 2242 C C . THR A 1 303 ? 48.238 -1.347 -26.581 1.00 102.25 302 THR A C 1
ATOM 2243 O O . THR A 1 303 ? 47.458 -0.638 -25.943 1.00 99.32 302 THR A O 1
ATOM 2247 N N . LYS A 1 304 ? 48.757 -0.966 -27.746 1.00 100.40 303 LYS A N 1
ATOM 2248 C CA . LYS A 1 304 ? 48.490 0.334 -28.343 1.00 98.96 303 LYS A CA 1
ATOM 2249 C C . LYS A 1 304 ? 47.932 0.143 -29.747 1.00 94.75 303 LYS A C 1
ATOM 2250 O O . LYS A 1 304 ? 48.383 -0.736 -30.488 1.00 98.86 303 LYS A O 1
ATOM 2256 N N . PHE A 1 305 ? 46.948 0.968 -30.111 1.00 87.11 304 PHE A N 1
ATOM 2257 C CA . PHE A 1 305 ? 46.286 0.822 -31.400 1.00 73.01 304 PHE A CA 1
ATOM 2258 C C . PHE A 1 305 ? 45.550 2.105 -31.760 1.00 80.03 304 PHE A C 1
ATOM 2259 O O . PHE A 1 305 ? 44.985 2.771 -30.893 1.00 97.18 304 PHE A O 1
ATOM 2267 N N . GLU A 1 306 ? 45.548 2.430 -33.047 1.00 82.83 305 GLU A N 1
ATOM 2268 C CA . GLU A 1 306 ? 44.760 3.532 -33.581 1.00 83.40 305 GLU A CA 1
ATOM 2269 C C . GLU A 1 306 ? 43.395 3.010 -34.010 1.00 83.39 305 GLU A C 1
ATOM 2270 O O . GLU A 1 306 ? 43.310 1.972 -34.678 1.00 90.36 305 GLU A O 1
ATOM 2276 N N . SER A 1 307 ? 42.334 3.732 -33.640 1.00 86.73 306 SER A N 1
ATOM 2277 C CA . SER A 1 307 ? 40.976 3.270 -33.886 1.00 82.71 306 SER A CA 1
ATOM 2278 C C . SER A 1 307 ? 40.068 4.456 -34.186 1.00 87.25 306 SER A C 1
ATOM 2279 O O . SER A 1 307 ? 40.416 5.614 -33.944 1.00 107.03 306 SER A O 1
ATOM 2282 N N . GLU A 1 308 ? 38.878 4.143 -34.699 1.00 75.75 307 GLU A N 1
ATOM 2283 C CA . GLU A 1 308 ? 37.823 5.120 -34.945 1.00 88.58 307 GLU A CA 1
ATOM 2284 C C . GLU A 1 308 ? 36.643 4.787 -34.045 1.00 87.91 307 GLU A C 1
ATOM 2285 O O . GLU A 1 308 ? 36.173 3.644 -34.033 1.00 73.50 307 GLU A O 1
ATOM 2291 N N . VAL A 1 309 ? 36.166 5.778 -33.292 1.00 103.76 308 VAL A N 1
ATOM 2292 C CA . VAL A 1 309 ? 35.156 5.560 -32.266 1.00 87.97 308 VAL A CA 1
ATOM 2293 C C . VAL A 1 309 ? 33.998 6.532 -32.447 1.00 76.34 308 VAL A C 1
ATOM 2294 O O . VAL A 1 309 ? 34.149 7.625 -33.006 1.00 82.28 308 VAL A O 1
ATOM 2298 N N . TYR A 1 310 ? 32.830 6.117 -31.953 1.00 65.84 309 TYR A N 1
ATOM 2299 C CA . TYR A 1 310 ? 31.628 6.938 -31.911 1.00 61.35 309 TYR A CA 1
ATOM 2300 C C . TYR A 1 310 ? 31.147 7.010 -30.469 1.00 81.13 309 TYR A C 1
ATOM 2301 O O . TYR A 1 310 ? 30.871 5.973 -29.858 1.00 83.10 309 TYR A O 1
ATOM 2310 N N . ILE A 1 311 ? 31.024 8.228 -29.940 1.00 86.93 310 ILE A N 1
ATOM 2311 C CA . ILE A 1 311 ? 30.564 8.448 -28.572 1.00 76.49 310 ILE A CA 1
ATOM 2312 C C . ILE A 1 311 ? 29.047 8.568 -28.574 1.00 80.00 310 ILE A C 1
ATOM 2313 O O . ILE A 1 311 ? 28.468 9.266 -29.416 1.00 77.99 310 ILE A O 1
ATOM 2318 N N . LEU A 1 312 ? 28.401 7.874 -27.642 1.00 82.91 311 LEU A N 1
ATOM 2319 C CA . LEU A 1 312 ? 26.950 7.906 -27.569 1.00 84.73 311 LEU A CA 1
ATOM 2320 C C . LEU A 1 312 ? 26.466 9.278 -27.123 1.00 69.70 311 LEU A C 1
ATOM 2321 O O . LEU A 1 312 ? 27.101 9.941 -26.299 1.00 57.13 311 LEU A O 1
ATOM 2326 N N . SER A 1 313 ? 25.330 9.702 -27.675 1.00 72.43 312 SER A N 1
ATOM 2327 C CA . SER A 1 313 ? 24.716 10.967 -27.301 1.00 87.71 312 SER A CA 1
ATOM 2328 C C . SER A 1 313 ? 23.945 10.814 -25.989 1.00 97.38 312 SER A C 1
ATOM 2329 O O . SER A 1 313 ? 23.925 9.750 -25.363 1.00 100.55 312 SER A O 1
ATOM 2332 N N . LYS A 1 314 ? 23.304 11.904 -25.563 1.00 98.72 313 LYS A N 1
ATOM 2333 C CA . LYS A 1 314 ? 22.549 11.886 -24.314 1.00 111.47 313 LYS A CA 1
ATOM 2334 C C . LYS A 1 314 ? 21.301 11.017 -24.424 1.00 108.52 313 LYS A C 1
ATOM 2335 O O . LYS A 1 314 ? 20.968 10.281 -23.490 1.00 95.57 313 LYS A O 1
ATOM 2341 N N . ASP A 1 315 ? 20.606 11.074 -25.559 1.00 108.48 314 ASP A N 1
ATOM 2342 C CA . ASP A 1 315 ? 19.405 10.268 -25.753 1.00 110.12 314 ASP A CA 1
ATOM 2343 C C . ASP A 1 315 ? 19.711 8.809 -26.059 1.00 97.32 314 ASP A C 1
ATOM 2344 O O . ASP A 1 315 ? 18.817 7.966 -25.938 1.00 94.58 314 ASP A O 1
ATOM 2349 N N . GLU A 1 316 ? 20.936 8.499 -26.470 1.00 100.44 315 GLU A N 1
ATOM 2350 C CA . GLU A 1 316 ? 21.348 7.131 -26.748 1.00 103.17 315 GLU A CA 1
ATOM 2351 C C . GLU A 1 316 ? 21.954 6.442 -25.532 1.00 103.53 315 GLU A C 1
ATOM 2352 O O . GLU A 1 316 ? 22.389 5.291 -25.641 1.00 117.78 315 GLU A O 1
ATOM 2358 N N . GLY A 1 317 ? 21.984 7.106 -24.384 1.00 88.32 316 GLY A N 1
ATOM 2359 C CA . GLY A 1 317 ? 22.526 6.526 -23.177 1.00 92.00 316 GLY A CA 1
ATOM 2360 C C . GLY A 1 317 ? 23.971 6.851 -22.868 1.00 89.39 316 GLY A C 1
ATOM 2361 O O . GLY A 1 317 ? 24.571 6.160 -22.038 1.00 93.48 316 GLY A O 1
ATOM 2362 N N . GLY A 1 318 ? 24.556 7.852 -23.513 1.00 85.05 317 GLY A N 1
ATOM 2363 C CA . GLY A 1 318 ? 25.924 8.241 -23.255 1.00 83.58 317 GLY A CA 1
ATOM 2364 C C . GLY A 1 318 ? 26.092 9.439 -22.344 1.00 95.55 317 GLY A C 1
ATOM 2365 O O . GLY A 1 318 ? 25.211 9.778 -21.548 1.00 99.59 317 GLY A O 1
ATOM 2366 N N . ARG A 1 319 ? 27.247 10.095 -22.463 1.00 102.09 318 ARG A N 1
ATOM 2367 C CA . ARG A 1 319 ? 27.464 11.310 -21.677 1.00 83.63 318 ARG A CA 1
ATOM 2368 C C . ARG A 1 319 ? 26.530 12.452 -21.989 1.00 97.82 318 ARG A C 1
ATOM 2369 O O . ARG A 1 319 ? 25.970 12.551 -23.080 1.00 100.56 318 ARG A O 1
ATOM 2377 N N . HIS A 1 320 ? 26.321 13.290 -20.983 1.00 110.22 319 HIS A N 1
ATOM 2378 C CA . HIS A 1 320 ? 25.604 14.542 -21.150 1.00 113.19 319 HIS A CA 1
ATOM 2379 C C . HIS A 1 320 ? 26.613 15.655 -21.385 1.00 106.62 319 HIS A C 1
ATOM 2380 O O . HIS A 1 320 ? 26.224 16.747 -21.815 1.00 113.10 319 HIS A O 1
ATOM 2387 N N . THR A 1 321 ? 27.890 15.400 -21.110 1.00 106.50 320 THR A N 1
ATOM 2388 C CA . THR A 1 321 ? 28.975 16.361 -21.207 1.00 93.92 320 THR A CA 1
ATOM 2389 C C . THR A 1 321 ? 30.149 15.757 -21.961 1.00 95.75 320 THR A C 1
ATOM 2390 O O . THR A 1 321 ? 30.347 14.537 -21.942 1.00 98.86 320 THR A O 1
ATOM 2394 N N . PRO A 1 322 ? 30.963 16.588 -22.607 1.00 100.80 321 PRO A N 1
ATOM 2395 C CA . PRO A 1 322 ? 32.142 16.067 -23.304 1.00 97.15 321 PRO A CA 1
ATOM 2396 C C . PRO A 1 322 ? 33.226 15.639 -22.329 1.00 98.07 321 PRO A C 1
ATOM 2397 O O . PRO A 1 322 ? 33.214 15.979 -21.145 1.00 104.10 321 PRO A O 1
ATOM 2401 N N . PHE A 1 323 ? 34.173 14.872 -22.852 1.00 94.54 322 PHE A N 1
ATOM 2402 C CA . PHE A 1 323 ? 35.377 14.490 -22.134 1.00 102.91 322 PHE A CA 1
ATOM 2403 C C . PHE A 1 323 ? 36.592 15.063 -22.854 1.00 96.08 322 PHE A C 1
ATOM 2404 O O . PHE A 1 323 ? 36.517 15.501 -24.005 1.00 82.27 322 PHE A O 1
ATOM 2412 N N . PHE A 1 324 ? 37.733 15.031 -22.168 1.00 98.18 323 PHE A N 1
ATOM 2413 C CA . PHE A 1 324 ? 38.920 15.728 -22.650 1.00 93.82 323 PHE A CA 1
ATOM 2414 C C . PHE A 1 324 ? 40.130 14.804 -22.725 1.00 86.41 323 PHE A C 1
ATOM 2415 O O . PHE A 1 324 ? 40.001 13.588 -22.549 1.00 78.32 323 PHE A O 1
ATOM 2423 N N . LYS A 1 325 ? 41.311 15.391 -22.957 1.00 85.05 324 LYS A N 1
ATOM 2424 C CA . LYS A 1 325 ? 42.534 14.618 -23.165 1.00 82.28 324 LYS A CA 1
ATOM 2425 C C . LYS A 1 325 ? 42.830 13.683 -21.997 1.00 84.77 324 LYS A C 1
ATOM 2426 O O . LYS A 1 325 ? 43.407 12.606 -22.194 1.00 91.55 324 LYS A O 1
ATOM 2432 N N . GLY A 1 326 ? 42.438 14.062 -20.785 1.00 89.78 325 GLY A N 1
ATOM 2433 C CA . GLY A 1 326 ? 42.724 13.252 -19.617 1.00 111.28 325 GLY A CA 1
ATOM 2434 C C . GLY A 1 326 ? 41.728 12.135 -19.383 1.00 111.28 325 GLY A C 1
ATOM 2435 O O . GLY A 1 326 ? 41.645 11.592 -18.275 1.00 121.33 325 GLY A O 1
ATOM 2436 N N . TYR A 1 327 ? 40.970 11.777 -20.416 1.00 97.69 326 TYR A N 1
ATOM 2437 C CA . TYR A 1 327 ? 39.952 10.747 -20.281 1.00 100.98 326 TYR A CA 1
ATOM 2438 C C . TYR A 1 327 ? 40.565 9.353 -20.228 1.00 107.25 326 TYR A C 1
ATOM 2439 O O . TYR A 1 327 ? 41.474 9.024 -20.995 1.00 95.72 326 TYR A O 1
ATOM 2448 N N . ARG A 1 328 ? 40.057 8.540 -19.301 1.00 107.71 327 ARG A N 1
ATOM 2449 C CA . ARG A 1 328 ? 40.585 7.200 -19.030 1.00 91.67 327 ARG A CA 1
ATOM 2450 C C . ARG A 1 328 ? 39.422 6.239 -18.809 1.00 102.92 327 ARG A C 1
ATOM 2451 O O . ARG A 1 328 ? 39.067 5.916 -17.669 1.00 111.27 327 ARG A O 1
ATOM 2459 N N . PRO A 1 329 ? 38.797 5.758 -19.890 1.00 97.88 328 PRO A N 1
ATOM 2460 C CA . PRO A 1 329 ? 37.656 4.842 -19.740 1.00 92.17 328 PRO A CA 1
ATOM 2461 C C . PRO A 1 329 ? 38.069 3.382 -19.689 1.00 95.80 328 PRO A C 1
ATOM 2462 O O . PRO A 1 329 ? 39.267 3.071 -19.756 1.00 95.94 328 PRO A O 1
ATOM 2466 N N . GLN A 1 330 ? 37.096 2.479 -19.560 1.00 87.40 329 GLN A N 1
ATOM 2467 C CA . GLN A 1 330 ? 37.335 1.056 -19.733 1.00 92.83 329 GLN A CA 1
ATOM 2468 C C . GLN A 1 330 ? 36.917 0.666 -21.143 1.00 91.04 329 GLN A C 1
ATOM 2469 O O . GLN A 1 330 ? 35.940 1.194 -21.679 1.00 90.65 329 GLN A O 1
ATOM 2475 N N . PHE A 1 331 ? 37.664 -0.246 -21.749 1.00 87.19 330 PHE A N 1
ATOM 2476 C CA . PHE A 1 331 ? 37.343 -0.772 -23.065 1.00 75.74 330 PHE A CA 1
ATOM 2477 C C . PHE A 1 331 ? 36.958 -2.233 -22.906 1.00 81.16 330 PHE A C 1
ATOM 2478 O O . PHE A 1 331 ? 37.763 -3.045 -22.442 1.00 94.65 330 PHE A O 1
ATOM 2486 N N . TYR A 1 332 ? 35.716 -2.546 -23.244 1.00 84.80 331 TYR A N 1
ATOM 2487 C CA . TYR A 1 332 ? 35.185 -3.896 -23.139 1.00 86.44 331 TYR A CA 1
ATOM 2488 C C . TYR A 1 332 ? 35.435 -4.597 -24.466 1.00 87.48 331 TYR A C 1
ATOM 2489 O O . TYR A 1 332 ? 34.859 -4.229 -25.496 1.00 88.29 331 TYR A O 1
ATOM 2498 N N . PHE A 1 333 ? 36.332 -5.569 -24.442 1.00 91.57 332 PHE A N 1
ATOM 2499 C CA . PHE A 1 333 ? 36.567 -6.465 -25.562 1.00 95.23 332 PHE A CA 1
ATOM 2500 C C . PHE A 1 333 ? 35.710 -7.717 -25.363 1.00 99.88 332 PHE A C 1
ATOM 2501 O O . PHE A 1 333 ? 34.735 -7.690 -24.607 1.00 116.54 332 PHE A O 1
ATOM 2509 N N . ARG A 1 334 ? 36.037 -8.800 -26.074 1.00 84.83 333 ARG A N 1
ATOM 2510 C CA . ARG A 1 334 ? 35.206 -10.001 -26.109 1.00 84.34 333 ARG A CA 1
ATOM 2511 C C . ARG A 1 334 ? 34.583 -10.376 -24.766 1.00 96.66 333 ARG A C 1
ATOM 2512 O O . ARG A 1 334 ? 33.375 -10.623 -24.680 1.00 100.01 333 ARG A O 1
ATOM 2520 N N . THR A 1 335 ? 35.384 -10.412 -23.695 1.00 99.16 334 THR A N 1
ATOM 2521 C CA . THR A 1 335 ? 34.873 -10.919 -22.426 1.00 92.85 334 THR A CA 1
ATOM 2522 C C . THR A 1 335 ? 35.313 -10.128 -21.200 1.00 98.64 334 THR A C 1
ATOM 2523 O O . THR A 1 335 ? 35.075 -10.590 -20.077 1.00 115.25 334 THR A O 1
ATOM 2527 N N . THR A 1 336 ? 35.954 -8.975 -21.352 1.00 89.43 335 THR A N 1
ATOM 2528 C CA . THR A 1 336 ? 36.401 -8.250 -20.171 1.00 94.26 335 THR A CA 1
ATOM 2529 C C . THR A 1 336 ? 36.678 -6.800 -20.534 1.00 100.93 335 THR A C 1
ATOM 2530 O O . THR A 1 336 ? 36.852 -6.452 -21.705 1.00 105.57 335 THR A O 1
ATOM 2534 N N . ASP A 1 337 ? 36.714 -5.961 -19.505 1.00 106.92 336 ASP A N 1
ATOM 2535 C CA . ASP A 1 337 ? 37.088 -4.563 -19.637 1.00 88.59 336 ASP A CA 1
ATOM 2536 C C . ASP A 1 337 ? 38.556 -4.393 -19.283 1.00 89.94 336 ASP A C 1
ATOM 2537 O O . ASP A 1 337 ? 39.105 -5.129 -18.462 1.00 117.10 336 ASP A O 1
ATOM 2542 N N . VAL A 1 338 ? 39.193 -3.428 -19.932 1.00 93.46 337 VAL A N 1
ATOM 2543 C CA . VAL A 1 338 ? 40.554 -3.023 -19.604 1.00 98.69 337 VAL A CA 1
ATOM 2544 C C . VAL A 1 338 ? 40.631 -1.504 -19.704 1.00 105.38 337 VAL A C 1
ATOM 2545 O O . VAL A 1 338 ? 40.241 -0.923 -20.720 1.00 103.82 337 VAL A O 1
ATOM 2549 N N . THR A 1 339 ? 41.104 -0.856 -18.644 1.00 103.49 338 THR A N 1
ATOM 2550 C CA . THR A 1 339 ? 41.174 0.600 -18.639 1.00 101.13 338 THR A CA 1
ATOM 2551 C C . THR A 1 339 ? 42.292 1.082 -19.559 1.00 98.08 338 THR A C 1
ATOM 2552 O O . THR A 1 339 ? 43.383 0.508 -19.592 1.00 85.98 338 THR A O 1
ATOM 2556 N N . GLY A 1 340 ? 42.003 2.120 -20.334 1.00 99.18 339 GLY A N 1
ATOM 2557 C CA . GLY A 1 340 ? 42.946 2.600 -21.331 1.00 91.29 339 GLY A CA 1
ATOM 2558 C C . GLY A 1 340 ? 43.030 4.112 -21.357 1.00 89.12 339 GLY A C 1
ATOM 2559 O O . GLY A 1 340 ? 42.093 4.815 -20.973 1.00 94.28 339 GLY A O 1
ATOM 2560 N N . THR A 1 341 ? 44.179 4.609 -21.823 1.00 97.97 340 THR A N 1
ATOM 2561 C CA . THR A 1 341 ? 44.421 6.038 -21.987 1.00 108.31 340 THR A CA 1
ATOM 2562 C C . THR A 1 341 ? 44.506 6.398 -23.466 1.00 88.94 340 THR A C 1
ATOM 2563 O O . THR A 1 341 ? 45.094 5.661 -24.266 1.00 90.11 340 THR A O 1
ATOM 2567 N N . ILE A 1 342 ? 43.943 7.550 -23.820 1.00 80.36 341 ILE A N 1
ATOM 2568 C CA . ILE A 1 342 ? 43.709 7.911 -25.212 1.00 85.48 341 ILE A CA 1
ATOM 2569 C C . ILE A 1 342 ? 44.570 9.104 -25.604 1.00 94.19 341 ILE A C 1
ATOM 2570 O O . ILE A 1 342 ? 44.985 9.914 -24.769 1.00 96.86 341 ILE A O 1
ATOM 2575 N N . GLU A 1 343 ? 44.848 9.188 -26.900 1.00 104.00 342 GLU A N 1
ATOM 2576 C CA . GLU A 1 343 ? 45.491 10.330 -27.532 1.00 94.52 342 GLU A CA 1
ATOM 2577 C C . GLU A 1 343 ? 44.581 10.828 -28.647 1.00 100.11 342 GLU A C 1
ATOM 2578 O O . GLU A 1 343 ? 44.182 10.045 -29.520 1.00 117.28 342 GLU A O 1
ATOM 2584 N N . LEU A 1 344 ? 44.245 12.126 -28.607 1.00 95.00 343 LEU A N 1
ATOM 2585 C CA . LEU A 1 344 ? 43.360 12.775 -29.564 1.00 97.52 343 LEU A CA 1
ATOM 2586 C C . LEU A 1 344 ? 44.143 13.365 -30.728 1.00 107.37 343 LEU A C 1
ATOM 2587 O O . LEU A 1 344 ? 45.345 13.630 -30.615 1.00 110.83 343 LEU A O 1
ATOM 2592 N N . PRO A 1 345 ? 43.486 13.591 -31.869 1.00 105.91 344 PRO A N 1
ATOM 2593 C CA . PRO A 1 345 ? 44.161 14.253 -32.990 1.00 110.32 344 PRO A CA 1
ATOM 2594 C C . PRO A 1 345 ? 44.580 15.667 -32.614 1.00 123.36 344 PRO A C 1
ATOM 2595 O O . PRO A 1 345 ? 44.037 16.284 -31.695 1.00 127.81 344 PRO A O 1
ATOM 2599 N N . GLU A 1 346 ? 45.568 16.182 -33.343 1.00 127.85 345 GLU A N 1
ATOM 2600 C CA . GLU A 1 346 ? 46.073 17.522 -33.073 1.00 129.59 345 GLU A CA 1
ATOM 2601 C C . GLU A 1 346 ? 44.983 18.557 -33.308 1.00 124.43 345 GLU A C 1
ATOM 2602 O O . GLU A 1 346 ? 44.281 18.519 -34.322 1.00 122.38 345 GLU A O 1
ATOM 2608 N N . GLY A 1 347 ? 44.827 19.472 -32.353 1.00 132.40 346 GLY A N 1
ATOM 2609 C CA . GLY A 1 347 ? 43.813 20.496 -32.438 1.00 143.04 346 GLY A CA 1
ATOM 2610 C C . GLY A 1 347 ? 42.488 20.145 -31.799 1.00 122.62 346 GLY A C 1
ATOM 2611 O O . GLY A 1 347 ? 41.624 21.025 -31.684 1.00 127.67 346 GLY A O 1
ATOM 2612 N N . VAL A 1 348 ? 42.293 18.895 -31.385 1.00 112.88 347 VAL A N 1
ATOM 2613 C CA . VAL A 1 348 ? 41.048 18.471 -30.753 1.00 117.83 347 VAL A CA 1
ATOM 2614 C C . VAL A 1 348 ? 41.184 18.667 -29.247 1.00 119.19 347 VAL A C 1
ATOM 2615 O O . VAL A 1 348 ? 41.903 17.924 -28.573 1.00 105.06 347 VAL A O 1
ATOM 2619 N N . GLU A 1 349 ? 40.483 19.670 -28.717 1.00 120.64 348 GLU A N 1
ATOM 2620 C CA . GLU A 1 349 ? 40.516 19.953 -27.289 1.00 98.14 348 GLU A CA 1
ATOM 2621 C C . GLU A 1 349 ? 39.469 19.170 -26.514 1.00 93.42 348 GLU A C 1
ATOM 2622 O O . GLU A 1 349 ? 39.707 18.816 -25.354 1.00 93.97 348 GLU A O 1
ATOM 2628 N N . MET A 1 350 ? 38.325 18.881 -27.129 1.00 93.51 349 MET A N 1
ATOM 2629 C CA . MET A 1 350 ? 37.222 18.207 -26.462 1.00 87.54 349 MET A CA 1
ATOM 2630 C C . MET A 1 350 ? 36.532 17.263 -27.434 1.00 101.76 349 MET A C 1
ATOM 2631 O O . MET A 1 350 ? 36.532 17.490 -28.647 1.00 115.44 349 MET A O 1
ATOM 2636 N N . VAL A 1 351 ? 35.921 16.213 -26.889 1.00 108.86 350 VAL A N 1
ATOM 2637 C CA . VAL A 1 351 ? 35.149 15.250 -27.673 1.00 98.17 350 VAL A CA 1
ATOM 2638 C C . VAL A 1 351 ? 33.730 15.260 -27.120 1.00 83.98 350 VAL A C 1
ATOM 2639 O O . VAL A 1 351 ? 33.448 14.633 -26.092 1.00 85.51 350 VAL A O 1
ATOM 2643 N N . MET A 1 352 ? 32.830 15.950 -27.814 1.00 83.29 351 MET A N 1
ATOM 2644 C CA . MET A 1 352 ? 31.436 16.063 -27.412 1.00 89.93 351 MET A CA 1
ATOM 2645 C C . MET A 1 352 ? 30.753 14.701 -27.457 1.00 83.53 351 MET A C 1
ATOM 2646 O O . MET A 1 352 ? 31.338 13.730 -27.958 1.00 96.16 351 MET A O 1
ATOM 2651 N N . PRO A 1 353 ? 29.540 14.572 -26.914 1.00 86.51 352 PRO A N 1
ATOM 2652 C CA . PRO A 1 353 ? 28.775 13.335 -27.119 1.00 79.29 352 PRO A CA 1
ATOM 2653 C C . PRO A 1 353 ? 28.056 13.358 -28.462 1.00 83.16 352 PRO A C 1
ATOM 2654 O O . PRO A 1 353 ? 27.371 14.327 -28.801 1.00 88.08 352 PRO A O 1
ATOM 2658 N N . GLY A 1 354 ? 28.214 12.277 -29.226 1.00 89.32 353 GLY A N 1
ATOM 2659 C CA . GLY A 1 354 ? 27.471 12.081 -30.454 1.00 90.89 353 GLY A CA 1
ATOM 2660 C C . GLY A 1 354 ? 28.268 12.199 -31.734 1.00 75.36 353 GLY A C 1
ATOM 2661 O O . GLY A 1 354 ? 27.752 11.819 -32.794 1.00 76.48 353 GLY A O 1
ATOM 2662 N N . ASP A 1 355 ? 29.495 12.703 -31.692 1.00 62.54 354 ASP A N 1
ATOM 2663 C CA . ASP A 1 355 ? 30.306 12.801 -32.895 1.00 96.32 354 ASP A CA 1
ATOM 2664 C C . ASP A 1 355 ? 31.399 11.737 -32.881 1.00 88.39 354 ASP A C 1
ATOM 2665 O O . ASP A 1 355 ? 31.918 11.372 -31.820 1.00 64.76 354 ASP A O 1
ATOM 2670 N N . ASN A 1 356 ? 31.716 11.224 -34.070 1.00 72.54 355 ASN A N 1
ATOM 2671 C CA . ASN A 1 356 ? 32.766 10.231 -34.243 1.00 65.42 355 ASN A CA 1
ATOM 2672 C C . ASN A 1 356 ? 34.124 10.910 -34.351 1.00 60.54 355 ASN A C 1
ATOM 2673 O O . ASN A 1 356 ? 34.231 12.066 -34.772 1.00 67.63 355 ASN A O 1
ATOM 2678 N N . ILE A 1 357 ? 35.171 10.171 -33.991 1.00 68.37 356 ILE A N 1
ATOM 2679 C CA . ILE A 1 357 ? 36.519 10.724 -33.989 1.00 71.80 356 ILE A CA 1
ATOM 2680 C C . ILE A 1 357 ? 37.518 9.580 -34.013 1.00 89.62 356 ILE A C 1
ATOM 2681 O O . ILE A 1 357 ? 37.214 8.461 -33.593 1.00 94.47 356 ILE A O 1
ATOM 2686 N N . LYS A 1 358 ? 38.714 9.863 -34.519 1.00 83.23 357 LYS A N 1
ATOM 2687 C CA . LYS A 1 358 ? 39.842 8.950 -34.432 1.00 85.58 357 LYS A CA 1
ATOM 2688 C C . LYS A 1 358 ? 40.577 9.165 -33.115 1.00 90.30 357 LYS A C 1
ATOM 2689 O O . LYS A 1 358 ? 40.627 10.280 -32.590 1.00 96.12 357 LYS A O 1
ATOM 2695 N N . MET A 1 359 ? 41.143 8.088 -32.575 1.00 92.68 358 MET A N 1
ATOM 2696 C CA . MET A 1 359 ? 41.918 8.197 -31.345 1.00 87.79 358 MET A CA 1
ATOM 2697 C C . MET A 1 359 ? 42.892 7.033 -31.246 1.00 93.24 358 MET A C 1
ATOM 2698 O O . MET A 1 359 ? 42.626 5.938 -31.750 1.00 98.22 358 MET A O 1
ATOM 2703 N N . VAL A 1 360 ? 44.019 7.278 -30.584 1.00 93.51 359 VAL A N 1
ATOM 2704 C CA . VAL A 1 360 ? 45.032 6.250 -30.371 1.00 91.83 359 VAL A CA 1
ATOM 2705 C C . VAL A 1 360 ? 44.945 5.813 -28.916 1.00 85.99 359 VAL A C 1
ATOM 2706 O O . VAL A 1 360 ? 45.284 6.578 -28.009 1.00 100.06 359 VAL A O 1
ATOM 2710 N N . VAL A 1 361 ? 44.487 4.588 -28.688 1.00 81.52 360 VAL A N 1
ATOM 2711 C CA . VAL A 1 361 ? 44.261 4.067 -27.345 1.00 85.80 360 VAL A CA 1
ATOM 2712 C C . VAL A 1 361 ? 45.405 3.137 -26.984 1.00 84.70 360 VAL A C 1
ATOM 2713 O O . VAL A 1 361 ? 45.771 2.254 -27.771 1.00 96.52 360 VAL A O 1
ATOM 2717 N N . THR A 1 362 ? 45.971 3.333 -25.798 1.00 76.35 361 THR A N 1
ATOM 2718 C CA . THR A 1 362 ? 46.949 2.415 -25.238 1.00 85.34 361 THR A CA 1
ATOM 2719 C C . THR A 1 362 ? 46.397 1.855 -23.934 1.00 91.95 361 THR A C 1
ATOM 2720 O O . THR A 1 362 ? 45.927 2.610 -23.072 1.00 84.89 361 THR A O 1
ATOM 2724 N N . LEU A 1 363 ? 46.436 0.531 -23.807 1.00 100.78 362 LEU A N 1
ATOM 2725 C CA . LEU A 1 363 ? 45.797 -0.172 -22.705 1.00 100.68 362 LEU A CA 1
ATOM 2726 C C . LEU A 1 363 ? 46.814 -0.538 -21.627 1.00 113.94 362 LEU A C 1
ATOM 2727 O O . LEU A 1 363 ? 48.027 -0.527 -21.846 1.00 109.69 362 LEU A O 1
ATOM 2732 N N . ILE A 1 364 ? 46.289 -0.903 -20.455 1.00 122.51 363 ILE A N 1
ATOM 2733 C CA . ILE A 1 364 ? 47.141 -1.192 -19.304 1.00 114.23 363 ILE A CA 1
ATOM 2734 C C . ILE A 1 364 ? 47.646 -2.637 -19.318 1.00 108.10 363 ILE A C 1
ATOM 2735 O O . ILE A 1 364 ? 48.716 -2.929 -18.770 1.00 111.14 363 ILE A O 1
ATOM 2740 N N . HIS A 1 365 ? 46.911 -3.554 -19.937 1.00 106.87 364 HIS A N 1
ATOM 2741 C CA . HIS A 1 365 ? 47.384 -4.914 -20.131 1.00 107.18 364 HIS A CA 1
ATOM 2742 C C . HIS A 1 365 ? 47.253 -5.281 -21.600 1.00 101.47 364 HIS A C 1
ATOM 2743 O O . HIS A 1 365 ? 46.362 -4.780 -22.293 1.00 111.87 364 HIS A O 1
ATOM 2750 N N . PRO A 1 366 ? 48.127 -6.150 -22.104 1.00 86.63 365 PRO A N 1
ATOM 2751 C CA . PRO A 1 366 ? 47.999 -6.588 -23.497 1.00 95.12 365 PRO A CA 1
ATOM 2752 C C . PRO A 1 366 ? 46.732 -7.401 -23.700 1.00 95.58 365 PRO A C 1
ATOM 2753 O O . PRO A 1 366 ? 46.218 -8.042 -22.780 1.00 103.82 365 PRO A O 1
ATOM 2757 N N . ILE A 1 367 ? 46.228 -7.363 -24.928 1.00 91.31 366 ILE A N 1
ATOM 2758 C CA . ILE A 1 367 ? 45.044 -8.120 -25.307 1.00 95.90 366 ILE A CA 1
ATOM 2759 C C . ILE A 1 367 ? 45.241 -8.617 -26.731 1.00 96.19 366 ILE A C 1
ATOM 2760 O O . ILE A 1 367 ? 45.795 -7.906 -27.576 1.00 97.26 366 ILE A O 1
ATOM 2765 N N . ALA A 1 368 ? 44.830 -9.857 -26.984 1.00 90.94 367 ALA A N 1
ATOM 2766 C CA . ALA A 1 368 ? 44.970 -10.422 -28.317 1.00 87.14 367 ALA A CA 1
ATOM 2767 C C . ALA A 1 368 ? 44.043 -9.687 -29.273 1.00 83.12 367 ALA A C 1
ATOM 2768 O O . ALA A 1 368 ? 42.823 -9.666 -29.073 1.00 75.70 367 ALA A O 1
ATOM 2770 N N . MET A 1 369 ? 44.614 -9.096 -30.319 1.00 94.38 368 MET A N 1
ATOM 2771 C CA . MET A 1 369 ? 43.821 -8.281 -31.224 1.00 98.71 368 MET A CA 1
ATOM 2772 C C . MET A 1 369 ? 44.406 -8.330 -32.625 1.00 99.66 368 MET A C 1
ATOM 2773 O O . MET A 1 369 ? 45.616 -8.488 -32.811 1.00 93.76 368 MET A O 1
ATOM 2778 N N . ASP A 1 370 ? 43.516 -8.198 -33.606 1.00 99.61 369 ASP A N 1
ATOM 2779 C CA . ASP A 1 370 ? 43.856 -8.019 -35.008 1.00 110.62 369 ASP A CA 1
ATOM 2780 C C . ASP A 1 370 ? 43.082 -6.822 -35.545 1.00 98.04 369 ASP A C 1
ATOM 2781 O O . ASP A 1 370 ? 42.192 -6.285 -34.879 1.00 82.70 369 ASP A O 1
ATOM 2786 N N . ASP A 1 371 ? 43.435 -6.396 -36.756 1.00 92.67 370 ASP A N 1
ATOM 2787 C CA . ASP A 1 371 ? 42.746 -5.275 -37.382 1.00 87.73 370 ASP A CA 1
ATOM 2788 C C . ASP A 1 371 ? 41.287 -5.623 -37.656 1.00 81.49 370 ASP A C 1
ATOM 2789 O O . ASP A 1 371 ? 40.973 -6.721 -38.126 1.00 91.99 370 ASP A O 1
ATOM 2794 N N . GLY A 1 372 ? 40.389 -4.691 -37.324 1.00 70.00 371 GLY A N 1
ATOM 2795 C CA . GLY A 1 372 ? 38.967 -4.876 -37.524 1.00 72.76 371 GLY A CA 1
ATOM 2796 C C . GLY A 1 372 ? 38.197 -5.322 -36.301 1.00 67.04 371 GLY A C 1
ATOM 2797 O O . GLY A 1 372 ? 36.960 -5.285 -36.320 1.00 58.58 371 GLY A O 1
ATOM 2798 N N . LEU A 1 373 ? 38.888 -5.707 -35.234 1.00 74.78 372 LEU A N 1
ATOM 2799 C CA . LEU A 1 373 ? 38.217 -6.102 -34.003 1.00 65.75 372 LEU A CA 1
ATOM 2800 C C . LEU A 1 373 ? 37.445 -4.938 -33.399 1.00 69.54 372 LEU A C 1
ATOM 2801 O O . LEU A 1 373 ? 37.976 -3.837 -33.233 1.00 81.93 372 LEU A O 1
ATOM 2806 N N . ARG A 1 374 ? 36.181 -5.178 -33.080 1.00 61.30 373 ARG A N 1
ATOM 2807 C CA . ARG A 1 374 ? 35.376 -4.131 -32.475 1.00 75.35 373 ARG A CA 1
ATOM 2808 C C . ARG A 1 374 ? 35.385 -4.243 -30.953 1.00 89.06 373 ARG A C 1
ATOM 2809 O O . ARG A 1 374 ? 35.662 -5.302 -30.382 1.00 86.79 373 ARG A O 1
ATOM 2817 N N . PHE A 1 375 ? 35.052 -3.129 -30.302 1.00 88.98 374 PHE A N 1
ATOM 2818 C CA . PHE A 1 375 ? 35.051 -3.054 -28.848 1.00 72.76 374 PHE A CA 1
ATOM 2819 C C . PHE A 1 375 ? 34.047 -2.009 -28.393 1.00 73.83 374 PHE A C 1
ATOM 2820 O O . PHE A 1 375 ? 33.655 -1.119 -29.153 1.00 72.32 374 PHE A O 1
ATOM 2828 N N . ALA A 1 376 ? 33.632 -2.131 -27.139 1.00 79.63 375 ALA A N 1
ATOM 2829 C CA . ALA A 1 376 ? 32.791 -1.139 -26.489 1.00 87.10 375 ALA A CA 1
ATOM 2830 C C . ALA A 1 376 ? 33.620 -0.274 -25.546 1.00 79.21 375 ALA A C 1
ATOM 2831 O O . ALA A 1 376 ? 34.695 -0.664 -25.091 1.00 76.59 375 ALA A O 1
ATOM 2833 N N . ILE A 1 377 ? 33.109 0.921 -25.269 1.00 76.58 376 ILE A N 1
ATOM 2834 C CA . ILE A 1 377 ? 33.747 1.876 -24.379 1.00 84.04 376 ILE A CA 1
ATOM 2835 C C . ILE A 1 377 ? 32.766 2.125 -23.249 1.00 91.40 376 ILE A C 1
ATOM 2836 O O . ILE A 1 377 ? 31.691 2.697 -23.470 1.00 87.55 376 ILE A O 1
ATOM 2841 N N . ARG A 1 378 ? 33.123 1.690 -22.048 1.00 86.71 377 ARG A N 1
ATOM 2842 C CA . ARG A 1 378 ? 32.269 1.811 -20.884 1.00 80.06 377 ARG A CA 1
ATOM 2843 C C . ARG A 1 378 ? 32.969 2.624 -19.807 1.00 95.44 377 ARG A C 1
ATOM 2844 O O . ARG A 1 378 ? 34.182 2.870 -19.856 1.00 96.22 377 ARG A O 1
ATOM 2852 N N . GLU A 1 379 ? 32.167 3.060 -18.843 1.00 99.00 378 GLU A N 1
ATOM 2853 C CA . GLU A 1 379 ? 32.662 3.797 -17.689 1.00 99.84 378 GLU A CA 1
ATOM 2854 C C . GLU A 1 379 ? 31.695 3.479 -16.555 1.00 104.38 378 GLU A C 1
ATOM 2855 O O . GLU A 1 379 ? 30.597 4.042 -16.494 1.00 104.55 378 GLU A O 1
ATOM 2861 N N . GLY A 1 380 ? 32.089 2.544 -15.696 1.00 88.22 379 GLY A N 1
ATOM 2862 C CA . GLY A 1 380 ? 31.227 2.116 -14.617 1.00 96.52 379 GLY A CA 1
ATOM 2863 C C . GLY A 1 380 ? 30.205 1.074 -15.004 1.00 72.83 379 GLY A C 1
ATOM 2864 O O . GLY A 1 380 ? 29.154 0.988 -14.362 1.00 95.87 379 GLY A O 1
ATOM 2865 N N . GLY A 1 381 ? 30.458 0.298 -16.054 1.00 73.43 380 GLY A N 1
ATOM 2866 C CA . GLY A 1 381 ? 29.558 -0.764 -16.443 1.00 101.97 380 GLY A CA 1
ATOM 2867 C C . GLY A 1 381 ? 28.493 -0.369 -17.437 1.00 101.91 380 GLY A C 1
ATOM 2868 O O . GLY A 1 381 ? 27.726 -1.238 -17.869 1.00 101.46 380 GLY A O 1
ATOM 2869 N N . ARG A 1 382 ? 28.398 0.907 -17.795 1.00 94.78 381 ARG A N 1
ATOM 2870 C CA . ARG A 1 382 ? 27.415 1.376 -18.762 1.00 89.40 381 ARG A CA 1
ATOM 2871 C C . ARG A 1 382 ? 28.119 1.669 -20.078 1.00 86.37 381 ARG A C 1
ATOM 2872 O O . ARG A 1 382 ? 29.168 2.320 -20.099 1.00 84.66 381 ARG A O 1
ATOM 2880 N N . THR A 1 383 ? 27.542 1.179 -21.167 1.00 99.56 382 THR A N 1
ATOM 2881 C CA . THR A 1 383 ? 28.121 1.377 -22.486 1.00 88.78 382 THR A CA 1
ATOM 2882 C C . THR A 1 383 ? 27.967 2.832 -22.905 1.00 75.37 382 THR A C 1
ATOM 2883 O O . THR A 1 383 ? 26.848 3.346 -23.000 1.00 77.71 382 THR A O 1
ATOM 2887 N N . VAL A 1 384 ? 29.092 3.501 -23.142 1.00 69.61 383 VAL A N 1
ATOM 2888 C CA . VAL A 1 384 ? 29.089 4.915 -23.495 1.00 84.86 383 VAL A CA 1
ATOM 2889 C C . VAL A 1 384 ? 29.611 5.178 -24.900 1.00 91.13 383 VAL A C 1
ATOM 2890 O O . VAL A 1 384 ? 29.401 6.281 -25.426 1.00 91.91 383 VAL A O 1
ATOM 2894 N N . GLY A 1 385 ? 30.268 4.211 -25.535 1.00 88.95 384 GLY A N 1
ATOM 2895 C CA . GLY A 1 385 ? 30.727 4.402 -26.900 1.00 81.72 384 GLY A CA 1
ATOM 2896 C C . GLY A 1 385 ? 31.029 3.073 -27.557 1.00 80.35 384 GLY A C 1
ATOM 2897 O O . GLY A 1 385 ? 31.063 2.027 -26.906 1.00 87.04 384 GLY A O 1
ATOM 2898 N N . ALA A 1 386 ? 31.280 3.127 -28.867 1.00 81.77 385 ALA A N 1
ATOM 2899 C CA . ALA A 1 386 ? 31.655 1.944 -29.626 1.00 72.82 385 ALA A CA 1
ATOM 2900 C C . ALA A 1 386 ? 32.805 2.288 -30.559 1.00 85.22 385 ALA A C 1
ATOM 2901 O O . ALA A 1 386 ? 32.900 3.412 -31.056 1.00 79.18 385 ALA A O 1
ATOM 2903 N N . GLY A 1 387 ? 33.678 1.310 -30.800 1.00 85.54 386 GLY A N 1
ATOM 2904 C CA . GLY A 1 387 ? 34.809 1.531 -31.679 1.00 90.96 386 GLY A CA 1
ATOM 2905 C C . GLY A 1 387 ? 35.251 0.263 -32.380 1.00 84.74 386 GLY A C 1
ATOM 2906 O O . GLY A 1 387 ? 34.804 -0.844 -32.068 1.00 85.47 386 GLY A O 1
ATOM 2907 N N . VAL A 1 388 ? 36.149 0.449 -33.344 1.00 73.96 387 VAL A N 1
ATOM 2908 C CA . VAL A 1 388 ? 36.764 -0.651 -34.073 1.00 65.21 387 VAL A CA 1
ATOM 2909 C C . VAL A 1 388 ? 38.236 -0.315 -34.277 1.00 69.27 387 VAL A C 1
ATOM 2910 O O . VAL A 1 388 ? 38.572 0.788 -34.723 1.00 73.00 387 VAL A O 1
ATOM 2914 N N . VAL A 1 389 ? 39.114 -1.264 -33.949 1.00 65.96 388 VAL A N 1
ATOM 2915 C CA . VAL A 1 389 ? 40.545 -1.041 -34.102 1.00 77.32 388 VAL A CA 1
ATOM 2916 C C . VAL A 1 389 ? 40.886 -0.935 -35.583 1.00 82.87 388 VAL A C 1
ATOM 2917 O O . VAL A 1 389 ? 40.480 -1.776 -36.398 1.00 89.17 388 VAL A O 1
ATOM 2921 N N . ALA A 1 390 ? 41.600 0.130 -35.946 1.00 78.19 389 ALA A N 1
ATOM 2922 C CA . ALA A 1 390 ? 42.011 0.355 -37.324 1.00 66.30 389 ALA A CA 1
ATOM 2923 C C . ALA A 1 390 ? 43.434 -0.104 -37.606 1.00 71.71 389 ALA A C 1
ATOM 2924 O O . ALA A 1 390 ? 43.689 -0.682 -38.666 1.00 96.67 389 ALA A O 1
ATOM 2926 N N . LYS A 1 391 ? 44.364 0.124 -36.680 1.00 73.27 390 LYS A N 1
ATOM 2927 C CA . LYS A 1 391 ? 45.761 -0.236 -36.904 1.00 90.00 390 LYS A CA 1
ATOM 2928 C C . LYS A 1 391 ? 46.407 -0.605 -35.579 1.00 93.24 390 LYS A C 1
ATOM 2929 O O . LYS A 1 391 ? 46.512 0.240 -34.686 1.00 111.35 390 LYS A O 1
ATOM 2935 N N . VAL A 1 392 ? 46.849 -1.858 -35.454 1.00 92.27 391 VAL A N 1
ATOM 2936 C CA . VAL A 1 392 ? 47.582 -2.267 -34.262 1.00 101.22 391 VAL A CA 1
ATOM 2937 C C . VAL A 1 392 ? 48.985 -1.672 -34.296 1.00 101.58 391 VAL A C 1
ATOM 2938 O O . VAL A 1 392 ? 49.593 -1.496 -35.361 1.00 101.27 391 VAL A O 1
ATOM 2942 N N . LEU A 1 393 ? 49.495 -1.345 -33.118 1.00 105.89 392 LEU A N 1
ATOM 2943 C CA . LEU A 1 393 ? 50.790 -0.703 -32.946 1.00 98.96 392 LEU A CA 1
ATOM 2944 C C . LEU A 1 393 ? 51.654 -1.579 -32.039 1.00 121.78 392 LEU A C 1
ATOM 2945 O O . LEU A 1 393 ? 51.304 -2.724 -31.730 1.00 127.63 392 LEU A O 1
ATOM 2950 N N . SER A 1 394 ? 52.798 -1.036 -31.632 1.00 126.13 393 SER A N 1
ATOM 2951 C CA . SER A 1 394 ? 53.738 -1.739 -30.761 1.00 137.79 393 SER A CA 1
ATOM 2952 C C . SER A 1 394 ? 53.063 -2.253 -29.492 1.00 134.93 393 SER A C 1
ATOM 2953 O O . SER A 1 394 ? 53.109 -3.448 -29.195 1.00 116.00 393 SER A O 1
ATOM 2956 N N . THR B 2 196 ? 22.379 -40.688 -24.815 1.00 114.99 175 THR B N 1
ATOM 2957 C CA . THR B 2 196 ? 23.020 -40.644 -23.508 1.00 129.82 175 THR B CA 1
ATOM 2958 C C . THR B 2 196 ? 23.998 -39.479 -23.415 1.00 130.25 175 THR B C 1
ATOM 2959 O O . THR B 2 196 ? 24.952 -39.390 -24.187 1.00 127.35 175 THR B O 1
ATOM 2963 N N . GLY B 2 197 ? 23.759 -38.595 -22.454 1.00 140.52 176 GLY B N 1
ATOM 2964 C CA . GLY B 2 197 ? 24.604 -37.442 -22.253 1.00 126.89 176 GLY B CA 1
ATOM 2965 C C . GLY B 2 197 ? 25.943 -37.826 -21.648 1.00 131.76 176 GLY B C 1
ATOM 2966 O O . GLY B 2 197 ? 26.290 -38.996 -21.486 1.00 126.39 176 GLY B O 1
ATOM 2967 N N . THR B 2 198 ? 26.712 -36.793 -21.307 1.00 129.17 177 THR B N 1
ATOM 2968 C CA . THR B 2 198 ? 28.035 -36.998 -20.734 1.00 130.71 177 THR B CA 1
ATOM 2969 C C . THR B 2 198 ? 28.014 -36.982 -19.210 1.00 119.90 177 THR B C 1
ATOM 2970 O O . THR B 2 198 ? 28.566 -37.881 -18.568 1.00 116.78 177 THR B O 1
ATOM 2974 N N . VAL B 2 199 ? 27.376 -35.973 -18.620 1.00 116.41 178 VAL B N 1
ATOM 2975 C CA . VAL B 2 199 ? 27.336 -35.805 -17.177 1.00 108.45 178 VAL B CA 1
ATOM 2976 C C . VAL B 2 199 ? 25.911 -35.828 -16.644 1.00 102.14 178 VAL B C 1
ATOM 2977 O O . VAL B 2 199 ? 25.638 -36.454 -15.614 1.00 95.33 178 VAL B O 1
ATOM 2981 N N . PHE B 2 200 ? 24.983 -35.174 -17.342 1.00 103.80 179 PHE B N 1
ATOM 2982 C CA . PHE B 2 200 ? 23.602 -35.077 -16.884 1.00 99.16 179 PHE B CA 1
ATOM 2983 C C . PHE B 2 200 ? 22.911 -36.430 -16.779 1.00 104.63 179 PHE B C 1
ATOM 2984 O O . PHE B 2 200 ? 21.815 -36.502 -16.214 1.00 99.28 179 PHE B O 1
ATOM 2992 N N . ASP B 2 201 ? 23.518 -37.497 -17.300 1.00 116.01 180 ASP B N 1
ATOM 2993 C CA . ASP B 2 201 ? 22.969 -38.834 -17.117 1.00 132.84 180 ASP B CA 1
ATOM 2994 C C . ASP B 2 201 ? 23.125 -39.339 -15.688 1.00 133.23 180 ASP B C 1
ATOM 2995 O O . ASP B 2 201 ? 22.452 -40.304 -15.313 1.00 136.33 180 ASP B O 1
ATOM 3000 N N . SER B 2 202 ? 23.994 -38.721 -14.889 1.00 131.32 181 SER B N 1
ATOM 3001 C CA . SER B 2 202 ? 24.183 -39.088 -13.492 1.00 123.24 181 SER B CA 1
ATOM 3002 C C . SER B 2 202 ? 23.397 -38.204 -12.529 1.00 125.86 181 SER B C 1
ATOM 3003 O O . SER B 2 202 ? 23.487 -38.405 -11.314 1.00 127.70 181 SER B O 1
ATOM 3006 N N . ILE B 2 203 ? 22.621 -37.248 -13.036 1.00 126.66 182 ILE B N 1
ATOM 3007 C CA . ILE B 2 203 ? 21.886 -36.289 -12.216 1.00 112.89 182 ILE B CA 1
ATOM 3008 C C . ILE B 2 203 ? 20.394 -36.491 -12.432 1.00 122.25 182 ILE B C 1
ATOM 3009 O O . ILE B 2 203 ? 19.928 -36.529 -13.577 1.00 137.77 182 ILE B O 1
ATOM 3014 N N . LYS B 2 204 ? 19.649 -36.620 -11.334 1.00 113.36 183 LYS B N 1
ATOM 3015 C CA . LYS B 2 204 ? 18.190 -36.613 -11.363 1.00 120.77 183 LYS B CA 1
ATOM 3016 C C . LYS B 2 204 ? 17.712 -35.313 -10.726 1.00 117.74 183 LYS B C 1
ATOM 3017 O O . LYS B 2 204 ? 17.909 -35.094 -9.526 1.00 120.85 183 LYS B O 1
ATOM 3023 N N . ALA B 2 205 ? 17.101 -34.450 -11.535 1.00 113.49 184 ALA B N 1
ATOM 3024 C CA . ALA B 2 205 ? 16.681 -33.135 -11.070 1.00 119.68 184 ALA B CA 1
ATOM 3025 C C . ALA B 2 205 ? 15.442 -33.232 -10.190 1.00 134.80 184 ALA B C 1
ATOM 3026 O O . ALA B 2 205 ? 14.503 -33.975 -10.487 1.00 143.47 184 ALA B O 1
ATOM 3028 N N . THR B 2 206 ? 15.444 -32.461 -9.100 1.00 125.64 185 THR B N 1
ATOM 3029 C CA . THR B 2 206 ? 14.330 -32.423 -8.163 1.00 126.72 185 THR B CA 1
ATOM 3030 C C . THR B 2 206 ? 13.655 -31.063 -8.061 1.00 132.71 185 THR B C 1
ATOM 3031 O O . THR B 2 206 ? 12.520 -30.994 -7.577 1.00 137.24 185 THR B O 1
ATOM 3035 N N . GLN B 2 207 ? 14.308 -29.993 -8.492 1.00 142.84 186 GLN B N 1
ATOM 3036 C CA . GLN B 2 207 ? 13.777 -28.641 -8.452 1.00 139.40 186 GLN B CA 1
ATOM 3037 C C . GLN B 2 207 ? 14.175 -27.922 -9.728 1.00 136.91 186 GLN B C 1
ATOM 3038 O O . GLN B 2 207 ? 15.107 -28.346 -10.425 1.00 137.20 186 GLN B O 1
ATOM 3044 N N . PRO B 2 208 ? 13.475 -26.846 -10.087 1.00 131.30 187 PRO B N 1
ATOM 3045 C CA . PRO B 2 208 ? 13.859 -26.074 -11.274 1.00 128.34 187 PRO B CA 1
ATOM 3046 C C . PRO B 2 208 ? 15.244 -25.458 -11.124 1.00 128.15 187 PRO B C 1
ATOM 3047 O O . PRO B 2 208 ? 15.859 -25.475 -10.056 1.00 131.42 187 PRO B O 1
ATOM 3051 N N . ALA B 2 209 ? 15.736 -24.902 -12.229 1.00 120.74 188 ALA B N 1
ATOM 3052 C CA . ALA B 2 209 ? 17.092 -24.373 -12.275 1.00 113.89 188 ALA B CA 1
ATOM 3053 C C . ALA B 2 209 ? 17.210 -23.066 -11.493 1.00 111.40 188 ALA B C 1
ATOM 3054 O O . ALA B 2 209 ? 16.267 -22.277 -11.401 1.00 109.00 188 ALA B O 1
ATOM 3056 N N . ILE B 2 210 ? 18.391 -22.850 -10.919 1.00 105.68 189 ILE B N 1
ATOM 3057 C CA . ILE B 2 210 ? 18.696 -21.587 -10.237 1.00 118.77 189 ILE B CA 1
ATOM 3058 C C . ILE B 2 210 ? 18.606 -20.441 -11.239 1.00 130.93 189 ILE B C 1
ATOM 3059 O O . ILE B 2 210 ? 19.006 -20.611 -12.411 1.00 131.61 189 ILE B O 1
ATOM 3064 N N . PRO B 2 211 ? 18.074 -19.276 -10.857 1.00 129.96 190 PRO B N 1
ATOM 3065 C CA . PRO B 2 211 ? 17.881 -18.180 -11.824 1.00 133.53 190 PRO B CA 1
ATOM 3066 C C . PRO B 2 211 ? 19.175 -17.779 -12.516 1.00 138.28 190 PRO B C 1
ATOM 3067 O O . PRO B 2 211 ? 20.114 -17.285 -11.884 1.00 139.64 190 PRO B O 1
ATOM 3071 N N . GLY B 2 212 ? 19.213 -17.985 -13.830 1.00 123.23 191 GLY B N 1
ATOM 3072 C CA . GLY B 2 212 ? 20.359 -17.624 -14.634 1.00 114.92 191 GLY B CA 1
ATOM 3073 C C . GLY B 2 212 ? 21.352 -18.734 -14.892 1.00 98.22 191 GLY B C 1
ATOM 3074 O O . GLY B 2 212 ? 22.428 -18.461 -15.436 1.00 103.86 191 GLY B O 1
ATOM 3075 N N . THR B 2 213 ? 21.030 -19.974 -14.525 1.00 109.10 192 THR B N 1
ATOM 3076 C CA . THR B 2 213 ? 21.917 -21.108 -14.738 1.00 117.44 192 THR B CA 1
ATOM 3077 C C . THR B 2 213 ? 21.093 -22.276 -15.259 1.00 113.57 192 THR B C 1
ATOM 3078 O O . THR B 2 213 ? 19.887 -22.159 -15.501 1.00 114.35 192 THR B O 1
ATOM 3082 N N . SER B 2 214 ? 21.756 -23.420 -15.420 1.00 101.02 193 SER B N 1
ATOM 3083 C CA . SER B 2 214 ? 21.102 -24.648 -15.847 1.00 108.70 193 SER B CA 1
ATOM 3084 C C . SER B 2 214 ? 21.249 -25.761 -14.819 1.00 116.22 193 SER B C 1
ATOM 3085 O O . SER B 2 214 ? 20.915 -26.915 -15.115 1.00 112.95 193 SER B O 1
ATOM 3088 N N . ILE B 2 215 ? 21.744 -25.450 -13.626 1.00 107.38 194 ILE B N 1
ATOM 3089 C CA . ILE B 2 215 ? 21.854 -26.435 -12.555 1.00 105.89 194 ILE B CA 1
ATOM 3090 C C . ILE B 2 215 ? 20.616 -26.338 -11.669 1.00 109.25 194 ILE B C 1
ATOM 3091 O O . ILE B 2 215 ? 20.196 -25.231 -11.302 1.00 110.02 194 ILE B O 1
ATOM 3096 N N . PRO B 2 216 ? 19.985 -27.460 -11.336 1.00 109.26 195 PRO B N 1
ATOM 3097 C CA . PRO B 2 216 ? 18.788 -27.415 -10.490 1.00 114.22 195 PRO B CA 1
ATOM 3098 C C . PRO B 2 216 ? 19.135 -27.050 -9.053 1.00 122.01 195 PRO B C 1
ATOM 3099 O O . PRO B 2 216 ? 20.283 -27.147 -8.614 1.00 126.89 195 PRO B O 1
ATOM 3103 N N . LYS B 2 217 ? 18.107 -26.614 -8.315 1.00 131.93 196 LYS B N 1
ATOM 3104 C CA . LYS B 2 217 ? 18.305 -26.247 -6.912 1.00 123.59 196 LYS B CA 1
ATOM 3105 C C . LYS B 2 217 ? 18.729 -27.443 -6.067 1.00 115.95 196 LYS B C 1
ATOM 3106 O O . LYS B 2 217 ? 19.445 -27.275 -5.073 1.00 116.03 196 LYS B O 1
ATOM 3112 N N . SER B 2 218 ? 18.284 -28.646 -6.429 1.00 113.89 197 SER B N 1
ATOM 3113 C CA . SER B 2 218 ? 18.657 -29.858 -5.713 1.00 107.63 197 SER B CA 1
ATOM 3114 C C . SER B 2 218 ? 18.493 -31.038 -6.652 1.00 103.76 197 SER B C 1
ATOM 3115 O O . SER B 2 218 ? 17.600 -31.046 -7.504 1.00 114.52 197 SER B O 1
ATOM 3118 N N . PHE B 2 219 ? 19.343 -32.045 -6.475 1.00 102.07 198 PHE B N 1
ATOM 3119 C CA . PHE B 2 219 ? 19.316 -33.179 -7.384 1.00 109.88 198 PHE B CA 1
ATOM 3120 C C . PHE B 2 219 ? 19.967 -34.386 -6.725 1.00 112.07 198 PHE B C 1
ATOM 3121 O O . PHE B 2 219 ? 20.786 -34.260 -5.808 1.00 108.70 198 PHE B O 1
ATOM 3129 N N . GLU B 2 220 ? 19.575 -35.563 -7.207 1.00 111.62 199 GLU B N 1
ATOM 3130 C CA . GLU B 2 220 ? 20.188 -36.825 -6.813 1.00 103.50 199 GLU B CA 1
ATOM 3131 C C . GLU B 2 220 ? 21.327 -37.112 -7.785 1.00 101.90 199 GLU B C 1
ATOM 3132 O O . GLU B 2 220 ? 21.087 -37.436 -8.952 1.00 107.66 199 GLU B O 1
ATOM 3138 N N . LEU B 2 221 ? 22.561 -36.965 -7.317 1.00 92.27 200 LEU B N 1
ATOM 3139 C CA . LEU B 2 221 ? 23.741 -37.239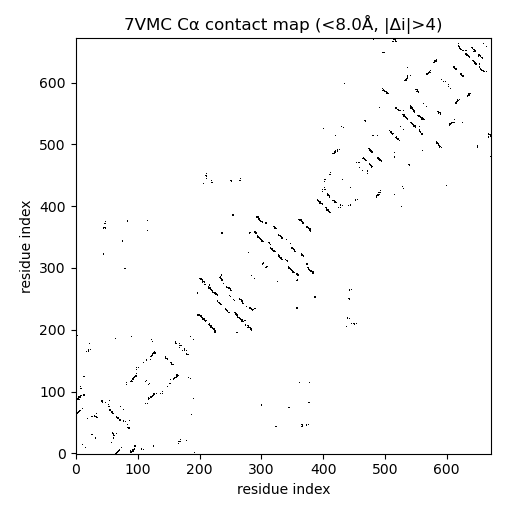 -8.122 1.00 103.29 200 LEU B CA 1
ATOM 3140 C C . LEU B 2 221 ? 24.151 -38.693 -7.925 1.00 118.34 200 LEU B C 1
ATOM 3141 O O . LEU B 2 221 ? 24.358 -39.140 -6.791 1.00 120.72 200 LEU B O 1
ATOM 3146 N N . HIS B 2 222 ? 24.260 -39.427 -9.026 1.00 123.83 201 HIS B N 1
ATOM 3147 C CA . HIS B 2 222 ? 24.601 -40.848 -9.009 1.00 119.23 201 HIS B CA 1
ATOM 3148 C C . HIS B 2 222 ? 26.046 -40.979 -9.485 1.00 119.90 201 HIS B C 1
ATOM 3149 O O . HIS B 2 222 ? 26.318 -40.967 -10.689 1.00 134.79 201 HIS B O 1
ATOM 3156 N N . VAL B 2 223 ? 26.971 -41.101 -8.539 1.00 109.50 202 VAL B N 1
ATOM 3157 C CA . VAL B 2 223 ? 28.395 -41.211 -8.832 1.00 115.27 202 VAL B CA 1
ATOM 3158 C C . VAL B 2 223 ? 28.847 -42.614 -8.458 1.00 137.35 202 VAL B C 1
ATOM 3159 O O . VAL B 2 223 ? 28.789 -43.004 -7.286 1.00 155.50 202 VAL B O 1
ATOM 3163 N N . ASN B 2 224 ? 29.268 -43.381 -9.462 1.00 133.97 203 ASN B N 1
ATOM 3164 C CA . ASN B 2 224 ? 29.789 -44.736 -9.269 1.00 135.95 203 ASN B CA 1
ATOM 3165 C C . ASN B 2 224 ? 28.797 -45.618 -8.518 1.00 144.19 203 ASN B C 1
ATOM 3166 O O . ASN B 2 224 ? 29.184 -46.539 -7.800 1.00 138.72 203 ASN B O 1
ATOM 3171 N N . GLY B 2 225 ? 27.504 -45.324 -8.656 1.00 150.04 204 GLY B N 1
ATOM 3172 C CA . GLY B 2 225 ? 26.450 -46.069 -8.001 1.00 138.77 204 GLY B CA 1
ATOM 3173 C C . GLY B 2 225 ? 25.940 -45.469 -6.709 1.00 147.78 204 GLY B C 1
ATOM 3174 O O . GLY B 2 225 ? 24.802 -45.757 -6.317 1.00 152.83 204 GLY B O 1
ATOM 3175 N N . GLN B 2 226 ? 26.755 -44.677 -6.025 1.00 145.39 205 GLN B N 1
ATOM 3176 C CA . GLN B 2 226 ? 26.296 -44.002 -4.825 1.00 135.21 205 GLN B CA 1
ATOM 3177 C C . GLN B 2 226 ? 25.384 -42.841 -5.191 1.00 124.14 205 GLN B C 1
ATOM 3178 O O . GLN B 2 226 ? 25.705 -42.037 -6.073 1.00 133.98 205 GLN B O 1
ATOM 3184 N N . THR B 2 227 ? 24.235 -42.767 -4.523 1.00 118.49 206 THR B N 1
ATOM 3185 C CA . THR B 2 227 ? 23.247 -41.720 -4.761 1.00 127.61 206 THR B CA 1
ATOM 3186 C C . THR B 2 227 ? 23.349 -40.700 -3.632 1.00 132.14 206 THR B C 1
ATOM 3187 O O . THR B 2 227 ? 22.970 -40.983 -2.492 1.00 133.32 206 THR B O 1
ATOM 3191 N N . VAL B 2 228 ? 23.853 -39.514 -3.953 1.00 123.72 207 VAL B N 1
ATOM 3192 C CA . VAL B 2 228 ? 24.001 -38.423 -2.998 1.00 112.02 207 VAL B CA 1
ATOM 3193 C C . VAL B 2 228 ? 23.020 -37.329 -3.386 1.00 113.40 207 VAL B C 1
ATOM 3194 O O . VAL B 2 228 ? 23.059 -36.823 -4.514 1.00 120.80 207 VAL B O 1
ATOM 3198 N N . TRP B 2 229 ? 22.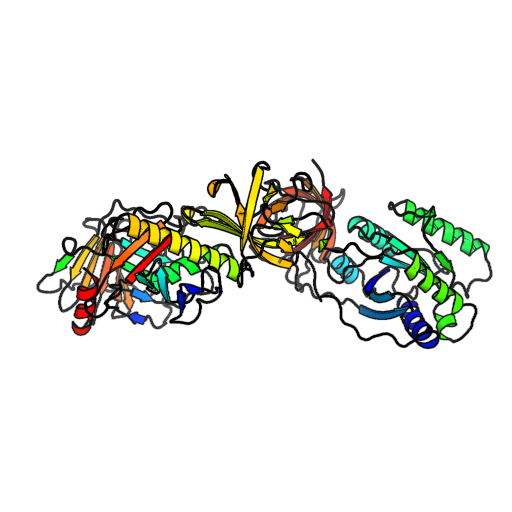132 -36.965 -2.468 1.00 87.92 208 TRP B N 1
ATOM 3199 C CA . TRP B 2 229 ? 21.216 -35.863 -2.720 1.00 98.73 208 TRP B CA 1
ATOM 3200 C C . TRP B 2 229 ? 21.891 -34.562 -2.309 1.00 105.97 208 TRP B C 1
ATOM 3201 O O . TRP B 2 229 ? 22.487 -34.479 -1.229 1.00 107.99 208 TRP B O 1
ATOM 3212 N N . VAL B 2 230 ? 21.822 -33.563 -3.181 1.00 114.59 209 VAL B N 1
ATOM 3213 C CA . VAL B 2 230 ? 22.510 -32.299 -2.959 1.00 105.49 209 VAL B CA 1
ATOM 3214 C C . VAL B 2 230 ? 21.550 -31.309 -2.315 1.00 109.40 209 VAL B C 1
ATOM 3215 O O . VAL B 2 230 ? 20.487 -31.012 -2.871 1.00 110.23 209 VAL B O 1
ATOM 3219 N N . ASN B 2 231 ? 21.916 -30.815 -1.134 1.00 112.49 210 ASN B N 1
ATOM 3220 C CA . ASN B 2 231 ? 21.118 -29.794 -0.481 1.00 111.19 210 ASN B CA 1
ATOM 3221 C C . ASN B 2 231 ? 21.198 -28.484 -1.262 1.00 101.46 210 ASN B C 1
ATOM 3222 O O . ASN B 2 231 ? 22.223 -28.178 -1.878 1.00 94.47 210 ASN B O 1
ATOM 3227 N N . PRO B 2 232 ? 20.129 -27.683 -1.234 1.00 91.70 211 PRO B N 1
ATOM 3228 C CA . PRO B 2 232 ? 20.123 -26.425 -1.999 1.00 94.88 211 PRO B CA 1
ATOM 3229 C C . PRO B 2 232 ? 21.264 -25.461 -1.677 1.00 96.22 211 PRO B C 1
ATOM 3230 O O . PRO B 2 232 ? 21.467 -24.524 -2.457 1.00 122.80 211 PRO B O 1
ATOM 3234 N N . ASN B 2 233 ? 22.007 -25.639 -0.580 1.00 70.79 212 ASN B N 1
ATOM 3235 C CA . ASN B 2 233 ? 23.081 -24.691 -0.278 1.00 93.33 212 ASN B CA 1
ATOM 3236 C C . ASN B 2 233 ? 24.276 -24.871 -1.212 1.00 107.57 212 ASN B C 1
ATOM 3237 O O . ASN B 2 233 ? 24.881 -23.882 -1.668 1.00 132.19 212 ASN B O 1
ATOM 3242 N N . ALA B 2 234 ? 24.635 -26.122 -1.501 1.00 85.27 213 ALA B N 1
ATOM 3243 C CA . ALA B 2 234 ? 25.690 -26.376 -2.472 1.00 92.25 213 ALA B CA 1
ATOM 3244 C C . ALA B 2 234 ? 25.358 -25.722 -3.811 1.00 98.47 213 ALA B C 1
ATOM 3245 O O . ALA B 2 234 ? 26.192 -25.024 -4.407 1.00 106.26 213 ALA B O 1
ATOM 3247 N N . THR B 2 235 ? 24.123 -25.913 -4.283 1.00 96.85 214 THR B N 1
ATOM 3248 C CA . THR B 2 235 ? 23.710 -25.314 -5.546 1.00 101.99 214 THR B CA 1
ATOM 3249 C C . THR B 2 235 ? 23.634 -23.794 -5.458 1.00 101.46 214 THR B C 1
ATOM 3250 O O . THR B 2 235 ? 23.937 -23.108 -6.446 1.00 119.38 214 THR B O 1
ATOM 3254 N N . LYS B 2 236 ? 23.262 -23.250 -4.294 1.00 77.43 215 LYS B N 1
ATOM 3255 C CA . LYS B 2 236 ? 23.307 -21.804 -4.106 1.00 85.42 215 LYS B CA 1
ATOM 3256 C C . LYS B 2 236 ? 24.709 -21.268 -4.372 1.00 91.67 215 LYS B C 1
ATOM 3257 O O . LYS B 2 236 ? 24.893 -20.304 -5.126 1.00 111.27 215 LYS B O 1
ATOM 3263 N N . HIS B 2 237 ? 25.719 -21.904 -3.777 1.00 79.40 216 HIS B N 1
ATOM 3264 C CA . HIS B 2 237 ? 27.088 -21.417 -3.943 1.00 83.65 216 HIS B CA 1
ATOM 3265 C C . HIS B 2 237 ? 27.603 -21.631 -5.368 1.00 83.14 216 HIS B C 1
ATOM 3266 O O . HIS B 2 237 ? 28.339 -20.790 -5.898 1.00 103.84 216 HIS B O 1
ATOM 3273 N N . MET B 2 238 ? 27.219 -22.736 -6.015 1.00 79.72 217 MET B N 1
ATOM 3274 C CA . MET B 2 238 ? 27.640 -22.946 -7.403 1.00 95.49 217 MET B CA 1
ATOM 3275 C C . MET B 2 238 ? 27.041 -21.895 -8.335 1.00 106.71 217 MET B C 1
ATOM 3276 O O . MET B 2 238 ? 27.738 -21.353 -9.208 1.00 105.93 217 MET B O 1
ATOM 3281 N N . GLY B 2 239 ? 25.749 -21.599 -8.175 1.00 102.92 218 GLY B N 1
ATOM 3282 C CA . GLY B 2 239 ? 25.148 -20.536 -8.961 1.00 89.86 218 GLY B CA 1
ATOM 3283 C C . GLY B 2 239 ? 25.772 -19.186 -8.671 1.00 99.03 218 GLY B C 1
ATOM 3284 O O . GLY B 2 239 ? 25.931 -18.360 -9.569 1.00 109.36 218 GLY B O 1
ATOM 3285 N N . GLU B 2 240 ? 26.127 -18.941 -7.410 1.00 103.66 219 GLU B N 1
ATOM 3286 C CA . GLU B 2 240 ? 26.860 -17.727 -7.062 1.00 93.21 219 GLU B CA 1
ATOM 3287 C C . GLU B 2 240 ? 28.158 -17.626 -7.849 1.00 97.15 219 GLU B C 1
ATOM 3288 O O . GLU B 2 240 ? 28.493 -16.561 -8.381 1.00 109.91 219 GLU B O 1
ATOM 3294 N N . TYR B 2 241 ? 28.899 -18.733 -7.941 1.00 94.39 220 TYR B N 1
ATOM 3295 C CA . TYR B 2 241 ? 30.128 -18.737 -8.729 1.00 99.76 220 TYR B CA 1
ATOM 3296 C C . TYR B 2 241 ? 29.837 -18.417 -10.187 1.00 102.51 220 TYR B C 1
ATOM 3297 O O . TYR B 2 241 ? 30.505 -17.573 -10.797 1.00 111.71 220 TYR B O 1
ATOM 3306 N N . LEU B 2 242 ? 28.858 -19.103 -10.770 1.00 97.84 221 LEU B N 1
ATOM 3307 C CA . LEU B 2 242 ? 28.633 -18.957 -12.202 1.00 101.85 221 LEU B CA 1
ATOM 3308 C C . LEU B 2 242 ? 28.070 -17.587 -12.573 1.00 91.87 221 LEU B C 1
ATOM 3309 O O . LEU B 2 242 ? 28.311 -17.106 -13.686 1.00 82.12 221 LEU B O 1
ATOM 3314 N N . THR B 2 243 ? 27.343 -16.940 -11.661 1.00 91.90 222 THR B N 1
ATOM 3315 C CA . THR B 2 243 ? 26.775 -15.621 -11.915 1.00 89.75 222 THR B CA 1
ATOM 3316 C C . THR B 2 243 ? 27.718 -14.472 -11.570 1.00 95.83 222 THR B C 1
ATOM 3317 O O . THR B 2 243 ? 27.661 -13.424 -12.226 1.00 99.71 222 THR B O 1
ATOM 3321 N N . ARG B 2 244 ? 28.608 -14.642 -10.587 1.00 101.57 223 ARG B N 1
ATOM 3322 C CA . ARG B 2 244 ? 29.421 -13.510 -10.146 1.00 115.07 223 ARG B CA 1
ATOM 3323 C C . ARG B 2 244 ? 30.322 -12.990 -11.257 1.00 112.82 223 ARG B C 1
ATOM 3324 O O . ARG B 2 244 ? 30.518 -11.773 -11.391 1.00 111.97 223 ARG B O 1
ATOM 3332 N N . ASN B 2 245 ? 30.857 -13.889 -12.083 1.00 136.65 224 ASN B N 1
ATOM 3333 C CA . ASN B 2 245 ? 31.714 -13.456 -13.175 1.00 143.17 224 ASN B CA 1
ATOM 3334 C C . ASN B 2 245 ? 30.998 -12.508 -14.130 1.00 113.91 224 ASN B C 1
ATOM 3335 O O . ASN B 2 245 ? 31.660 -11.865 -14.952 1.00 90.28 224 ASN B O 1
ATOM 3340 N N . GLY B 2 246 ? 29.685 -12.380 -14.009 1.00 107.29 225 GLY B N 1
ATOM 3341 C CA . GLY B 2 246 ? 28.832 -11.674 -14.939 1.00 87.86 225 GLY B CA 1
ATOM 3342 C C . GLY B 2 246 ? 28.047 -12.637 -15.807 1.00 107.94 225 GLY B C 1
ATOM 3343 O O . GLY B 2 246 ? 28.459 -13.778 -16.050 1.00 128.07 225 GLY B O 1
ATOM 3344 N N . LEU B 2 247 ? 26.887 -12.182 -16.274 1.00 94.23 226 LEU B N 1
ATOM 3345 C CA . LEU B 2 247 ? 26.112 -12.991 -17.204 1.00 120.44 226 LEU B CA 1
ATOM 3346 C C . LEU B 2 247 ? 26.925 -13.207 -18.469 1.00 137.95 226 LEU B C 1
ATOM 3347 O O . LEU B 2 247 ? 27.321 -12.247 -19.136 1.00 139.38 226 LEU B O 1
ATOM 3352 N N . SER B 2 248 ? 27.179 -14.472 -18.793 1.00 136.26 227 SER B N 1
ATOM 3353 C CA . SER B 2 248 ? 28.026 -14.819 -19.919 1.00 142.50 227 SER B CA 1
ATOM 3354 C C . SER B 2 248 ? 27.249 -15.327 -21.123 1.00 153.64 227 SER B C 1
ATOM 3355 O O . SER B 2 248 ? 27.832 -15.434 -22.209 1.00 154.76 227 SER B O 1
ATOM 3358 N N . HIS B 2 249 ? 25.969 -15.664 -20.954 1.00 151.74 228 HIS B N 1
ATOM 3359 C CA . HIS B 2 249 ? 25.053 -16.138 -21.989 1.00 155.15 228 HIS B CA 1
ATOM 3360 C C . HIS B 2 249 ? 25.438 -17.520 -22.506 1.00 140.04 228 HIS B C 1
ATOM 3361 O O . HIS B 2 249 ? 24.711 -18.086 -23.329 1.00 132.84 228 HIS B O 1
ATOM 3368 N N . SER B 2 250 ? 26.553 -18.085 -22.046 1.00 137.17 229 SER B N 1
ATOM 3369 C CA . SER B 2 250 ? 26.909 -19.460 -22.367 1.00 137.67 229 SER B CA 1
ATOM 3370 C C . SER B 2 250 ? 27.025 -20.239 -21.066 1.00 130.93 229 SER B C 1
ATOM 3371 O O . SER B 2 250 ? 27.992 -20.976 -20.851 1.00 121.71 229 SER B O 1
ATOM 3374 N N . THR B 2 251 ? 26.037 -20.061 -20.188 1.00 129.29 230 THR B N 1
ATOM 3375 C CA . THR B 2 251 ? 26.102 -20.617 -18.843 1.00 107.13 230 THR B CA 1
ATOM 3376 C C . THR B 2 251 ? 25.868 -22.122 -18.814 1.00 102.89 230 THR B C 1
ATOM 3377 O O . THR B 2 251 ? 26.190 -22.761 -17.811 1.00 114.00 230 THR B O 1
ATOM 3381 N N . ALA B 2 252 ? 25.311 -22.701 -19.878 1.00 97.27 231 ALA B N 1
ATOM 3382 C CA . ALA B 2 252 ? 24.966 -24.121 -19.860 1.00 100.48 231 ALA B CA 1
ATOM 3383 C C . ALA B 2 252 ? 26.214 -24.996 -19.805 1.00 93.85 231 ALA B C 1
ATOM 3384 O O . ALA B 2 252 ? 26.312 -25.908 -18.977 1.00 95.29 231 ALA B O 1
ATOM 3386 N N . GLU B 2 253 ? 27.183 -24.733 -20.682 1.00 98.84 232 GLU B N 1
ATOM 3387 C CA . GLU B 2 253 ? 28.397 -25.541 -20.700 1.00 96.49 232 GLU B CA 1
ATOM 3388 C C . GLU B 2 253 ? 29.218 -25.309 -19.441 1.00 93.11 232 GLU B C 1
ATOM 3389 O O . GLU B 2 253 ? 29.836 -26.241 -18.915 1.00 95.20 232 GLU B O 1
ATOM 3395 N N . GLY B 2 254 ? 29.232 -24.073 -18.941 1.00 99.10 233 GLY B N 1
ATOM 3396 C CA . GLY B 2 254 ? 29.898 -23.808 -17.677 1.00 94.29 233 GLY B CA 1
ATOM 3397 C C . GLY B 2 254 ? 29.261 -24.556 -16.523 1.00 93.51 233 GLY B C 1
ATOM 3398 O O . GLY B 2 254 ? 29.956 -25.080 -15.653 1.00 94.73 233 GLY B O 1
ATOM 3399 N N . SER B 2 255 ? 27.929 -24.637 -16.513 1.00 95.78 234 SER B N 1
ATOM 3400 C CA . SER B 2 255 ? 27.243 -25.400 -15.476 1.00 92.37 234 SER B CA 1
ATOM 3401 C C . SER B 2 255 ? 27.538 -26.887 -15.601 1.00 91.09 234 SER B C 1
ATOM 3402 O O . SER B 2 255 ? 27.707 -27.579 -14.589 1.00 100.63 234 SER B O 1
ATOM 3405 N N . GLN B 2 256 ? 27.608 -27.396 -16.833 1.00 93.05 235 GLN B N 1
ATOM 3406 C CA . GLN B 2 256 ? 27.953 -28.799 -17.024 1.00 91.03 235 GLN B CA 1
ATOM 3407 C C . GLN B 2 256 ? 29.362 -29.095 -16.524 1.00 85.61 235 GLN B C 1
ATOM 3408 O O . GLN B 2 256 ? 29.593 -30.115 -15.863 1.00 86.90 235 GLN B O 1
ATOM 3414 N N . ALA B 2 257 ? 30.315 -28.209 -16.823 1.00 78.82 236 ALA B N 1
ATOM 3415 C CA . ALA B 2 257 ? 31.679 -28.396 -16.340 1.00 77.89 236 ALA B CA 1
ATOM 3416 C C . ALA B 2 257 ? 31.756 -28.271 -14.822 1.00 89.55 236 ALA B C 1
ATOM 3417 O O . ALA B 2 257 ? 32.529 -28.985 -14.175 1.00 102.67 236 ALA B O 1
ATOM 3419 N N . MET B 2 258 ? 30.952 -27.382 -14.234 1.00 92.37 237 MET B N 1
ATOM 3420 C CA . MET B 2 258 ? 30.925 -27.250 -12.779 1.00 94.25 237 MET B CA 1
ATOM 3421 C C . MET B 2 258 ? 30.396 -28.521 -12.128 1.00 97.22 237 MET B C 1
ATOM 3422 O O . MET B 2 258 ? 30.960 -29.002 -11.139 1.00 109.63 237 MET B O 1
ATOM 3427 N N . LEU B 2 259 ? 29.313 -29.079 -12.673 1.00 90.58 238 LEU B N 1
ATOM 3428 C CA . LEU B 2 259 ? 28.786 -30.341 -12.161 1.00 87.58 238 LEU B CA 1
ATOM 3429 C C . LEU B 2 259 ? 29.795 -31.470 -12.339 1.00 99.21 238 LEU B C 1
ATOM 3430 O O . LEU B 2 259 ? 29.932 -32.335 -11.465 1.00 103.79 238 LEU B O 1
ATOM 3435 N N . THR B 2 260 ? 30.520 -31.472 -13.461 1.00 97.05 239 THR B N 1
ATOM 3436 C CA . THR B 2 260 ? 31.551 -32.481 -13.676 1.00 92.09 239 THR B CA 1
ATOM 3437 C C . THR B 2 260 ? 32.659 -32.375 -12.630 1.00 91.63 239 THR B C 1
ATOM 3438 O O . THR B 2 260 ? 33.120 -33.391 -12.094 1.00 99.48 239 THR B O 1
ATOM 3442 N N . SER B 2 261 ? 33.096 -31.151 -12.326 1.00 93.07 240 SER B N 1
ATOM 3443 C CA . SER B 2 261 ? 34.106 -30.951 -11.290 1.00 95.94 240 SER B CA 1
ATOM 3444 C C . SER B 2 261 ? 33.587 -31.406 -9.934 1.00 102.00 240 SER B C 1
ATOM 3445 O O . SER B 2 261 ? 34.319 -32.021 -9.151 1.00 106.03 240 SER B O 1
ATOM 3448 N N . LEU B 2 262 ? 32.318 -31.116 -9.642 1.00 102.87 241 LEU B N 1
ATOM 3449 C CA . LEU B 2 262 ? 31.732 -31.547 -8.378 1.00 82.86 241 LEU B CA 1
ATOM 3450 C C . LEU B 2 262 ? 31.696 -33.068 -8.276 1.00 97.56 241 LEU B C 1
ATOM 3451 O O . LEU B 2 262 ? 31.955 -33.632 -7.207 1.00 106.60 241 LEU B O 1
ATOM 3456 N N . GLN B 2 263 ? 31.390 -33.752 -9.382 1.00 97.68 242 GLN B N 1
ATOM 3457 C CA . GLN B 2 263 ? 31.360 -35.214 -9.365 1.00 103.47 242 GLN B CA 1
ATOM 3458 C C . GLN B 2 263 ? 32.758 -35.796 -9.199 1.00 103.54 242 GLN B C 1
ATOM 3459 O O . GLN B 2 263 ? 32.953 -36.747 -8.431 1.00 109.62 242 GLN B O 1
ATOM 3465 N N . SER B 2 264 ? 33.742 -35.249 -9.916 1.00 88.61 243 SER B N 1
ATOM 3466 C CA . SER B 2 264 ? 35.108 -35.729 -9.755 1.00 83.96 243 SER B CA 1
ATOM 3467 C C . SER B 2 264 ? 35.665 -35.406 -8.375 1.00 108.73 243 SER B C 1
ATOM 3468 O O . SER B 2 264 ? 36.642 -36.036 -7.952 1.00 121.64 243 SER B O 1
ATOM 3471 N N . ALA B 2 265 ? 35.085 -34.425 -7.676 1.00 104.52 244 ALA B N 1
ATOM 3472 C CA . ALA B 2 265 ? 35.492 -34.170 -6.300 1.00 91.23 244 ALA B CA 1
ATOM 3473 C C . ALA B 2 265 ? 34.787 -35.107 -5.322 1.00 103.99 244 ALA B C 1
ATOM 3474 O O . ALA B 2 265 ? 35.397 -35.562 -4.349 1.00 112.30 244 ALA B O 1
ATOM 3476 N N . VAL B 2 266 ? 33.511 -35.420 -5.564 1.00 93.15 245 VAL B N 1
ATOM 3477 C CA . VAL B 2 266 ? 32.801 -36.298 -4.638 1.00 95.29 245 VAL B CA 1
ATOM 3478 C C . VAL B 2 266 ? 33.280 -37.738 -4.783 1.00 109.97 245 VAL B C 1
ATOM 3479 O O . VAL B 2 266 ? 33.276 -38.500 -3.808 1.00 114.46 245 VAL B O 1
ATOM 3483 N N . LYS B 2 267 ? 33.727 -38.134 -5.980 1.00 106.13 246 LYS B N 1
ATOM 3484 C CA . LYS B 2 267 ? 34.315 -39.462 -6.117 1.00 103.55 246 LYS B CA 1
ATOM 3485 C C . LYS B 2 267 ? 35.644 -39.551 -5.377 1.00 107.48 246 LYS B C 1
ATOM 3486 O O . LYS B 2 267 ? 35.975 -40.605 -4.821 1.00 106.21 246 LYS B O 1
ATOM 3492 N N . ASP B 2 268 ? 36.402 -38.451 -5.328 1.00 97.17 247 ASP B N 1
ATOM 3493 C CA . ASP B 2 268 ? 37.632 -38.442 -4.547 1.00 106.06 247 ASP B CA 1
ATOM 3494 C C . ASP B 2 268 ? 37.338 -38.352 -3.054 1.00 103.86 247 ASP B C 1
ATOM 3495 O O . ASP B 2 268 ? 38.147 -38.807 -2.235 1.00 104.34 247 ASP B O 1
ATOM 3500 N N . ALA B 2 269 ? 36.192 -37.769 -2.687 1.00 101.92 248 ALA B N 1
ATOM 3501 C CA . ALA B 2 269 ? 35.750 -37.809 -1.296 1.00 102.73 248 ALA B CA 1
ATOM 3502 C C . ALA B 2 269 ? 35.389 -39.228 -0.874 1.00 105.93 248 ALA B C 1
ATOM 3503 O O . ALA B 2 269 ? 35.733 -39.661 0.233 1.00 112.75 248 ALA B O 1
ATOM 3505 N N . PHE B 2 270 ? 34.701 -39.966 -1.748 1.00 102.93 249 PHE B N 1
ATOM 3506 C CA . PHE B 2 270 ? 34.455 -41.384 -1.505 1.00 100.35 249 PHE B CA 1
ATOM 3507 C C . PHE B 2 270 ? 35.748 -42.188 -1.508 1.00 92.00 249 PHE B C 1
ATOM 3508 O O . PHE B 2 270 ? 35.825 -43.235 -0.857 1.00 91.71 249 PHE B O 1
ATOM 3516 N N . SER B 2 271 ? 36.760 -41.728 -2.246 1.00 107.50 250 SER B N 1
ATOM 3517 C CA . SER B 2 271 ? 38.035 -42.438 -2.279 1.00 106.09 250 SER B CA 1
ATOM 3518 C C . SER B 2 271 ? 38.691 -42.485 -0.902 1.00 106.51 250 SER B C 1
ATOM 3519 O O . SER B 2 271 ? 39.256 -43.514 -0.511 1.00 111.86 250 SER B O 1
ATOM 3522 N N . GLN B 2 272 ? 38.610 -41.393 -0.142 1.00 107.03 251 GLN B N 1
ATOM 3523 C CA . GLN B 2 272 ? 39.202 -41.332 1.190 1.00 95.71 251 GLN B CA 1
ATOM 3524 C C . GLN B 2 272 ? 38.218 -41.672 2.303 1.00 106.63 251 GLN B C 1
ATOM 3525 O O . GLN B 2 272 ? 38.621 -41.716 3.470 1.00 113.96 251 GLN B O 1
ATOM 3531 N N . GLY B 2 273 ? 36.949 -41.906 1.980 1.00 98.33 252 GLY B N 1
ATOM 3532 C CA . GLY B 2 273 ? 35.936 -42.130 2.993 1.00 95.85 252 GLY B CA 1
ATOM 3533 C C . GLY B 2 273 ? 35.280 -40.841 3.442 1.00 108.22 252 GLY B C 1
ATOM 3534 O O . GLY B 2 273 ? 35.956 -39.820 3.608 1.00 104.74 252 GLY B O 1
ATOM 3535 N N . LEU B 2 274 ? 33.969 -40.884 3.669 1.00 106.59 253 LEU B N 1
ATOM 3536 C CA . LEU B 2 274 ? 33.202 -39.683 3.974 1.00 98.58 253 LEU B CA 1
ATOM 3537 C C . LEU B 2 274 ? 33.295 -39.342 5.457 1.00 99.94 253 LEU B C 1
ATOM 3538 O O . LEU B 2 274 ? 32.916 -40.148 6.312 1.00 112.72 253 LEU B O 1
ATOM 3543 N N . LYS B 2 275 ? 33.800 -38.147 5.756 1.00 110.00 254 LYS B N 1
ATOM 3544 C CA . LYS B 2 275 ? 33.790 -37.597 7.109 1.00 102.34 254 LYS B CA 1
ATOM 3545 C C . LYS B 2 275 ? 32.499 -36.802 7.285 1.00 92.45 254 LYS B C 1
ATOM 3546 O O . LYS B 2 275 ? 32.362 -35.700 6.743 1.00 104.76 254 LYS B O 1
ATOM 3552 N N . PHE B 2 276 ? 31.562 -37.346 8.056 1.00 80.67 255 PHE B N 1
ATOM 3553 C CA . PHE B 2 276 ? 30.251 -36.725 8.192 1.00 89.45 255 PHE B CA 1
ATOM 3554 C C . PHE B 2 276 ? 30.321 -35.482 9.069 1.00 108.09 255 PHE B C 1
ATOM 3555 O O . PHE B 2 276 ? 30.963 -35.483 10.124 1.00 122.16 255 PHE B O 1
ATOM 3563 N N . ASN B 2 277 ? 29.637 -34.420 8.627 1.00 109.22 256 ASN B N 1
ATOM 3564 C CA . ASN B 2 277 ? 29.569 -33.150 9.352 1.00 97.72 256 ASN B CA 1
ATOM 3565 C C . ASN B 2 277 ? 30.952 -32.544 9.586 1.00 92.26 256 ASN B C 1
ATOM 3566 O O . ASN B 2 277 ? 31.161 -31.799 10.547 1.00 92.20 256 ASN B O 1
ATOM 3571 N N . GLU B 2 278 ? 31.902 -32.850 8.703 1.00 94.42 257 GLU B N 1
ATOM 3572 C CA . GLU B 2 278 ? 33.247 -32.299 8.769 1.00 105.83 257 GLU B CA 1
ATOM 3573 C C . GLU B 2 278 ? 33.666 -31.802 7.392 1.00 103.92 257 GLU B C 1
ATOM 3574 O O . GLU B 2 278 ? 33.283 -32.372 6.367 1.00 102.54 257 GLU B O 1
ATOM 3580 N N . LYS B 2 279 ? 34.460 -30.733 7.381 1.00 100.47 258 LYS B N 1
ATOM 3581 C CA . LYS B 2 279 ? 34.952 -30.175 6.130 1.00 105.87 258 LYS B CA 1
ATOM 3582 C C . LYS B 2 279 ? 35.905 -31.147 5.443 1.00 122.27 258 LYS B C 1
ATOM 3583 O O . LYS B 2 279 ? 36.674 -31.862 6.089 1.00 124.34 258 LYS B O 1
ATOM 3589 N N . MET B 2 280 ? 35.856 -31.157 4.116 1.00 123.53 259 MET B N 1
ATOM 3590 C CA . MET B 2 280 ? 36.637 -32.093 3.324 1.00 114.43 259 MET B CA 1
ATOM 3591 C C . MET B 2 280 ? 37.947 -31.468 2.854 1.00 128.48 259 MET B C 1
ATOM 3592 O O . MET B 2 280 ? 38.125 -30.247 2.860 1.00 125.92 259 MET B O 1
ATOM 3597 N N . GLN B 2 281 ? 38.867 -32.338 2.433 1.00 137.37 260 GLN B N 1
ATOM 3598 C CA . GLN B 2 281 ? 40.226 -31.950 2.075 1.00 146.19 260 GLN B CA 1
ATOM 3599 C C . GLN B 2 281 ? 40.483 -32.032 0.573 1.00 153.13 260 GLN B C 1
ATOM 3600 O O . GLN B 2 281 ? 41.629 -31.873 0.139 1.00 169.57 260 GLN B O 1
ATOM 3606 N N . VAL B 2 282 ? 39.445 -32.286 -0.230 1.00 154.50 261 VAL B N 1
ATOM 3607 C CA . VAL B 2 282 ? 39.615 -32.343 -1.678 1.00 136.55 261 VAL B CA 1
ATOM 3608 C C . VAL B 2 282 ? 40.132 -31.000 -2.183 1.00 140.43 261 VAL B C 1
ATOM 3609 O O . VAL B 2 282 ? 39.659 -29.933 -1.770 1.00 149.36 261 VAL B O 1
ATOM 3613 N N . GLY B 2 283 ? 41.126 -31.051 -3.067 1.00 141.55 262 GLY B N 1
ATOM 3614 C CA . GLY B 2 283 ? 41.794 -29.830 -3.486 1.00 145.09 262 GLY B CA 1
ATOM 3615 C C . GLY B 2 283 ? 40.854 -28.882 -4.213 1.00 138.58 262 GLY B C 1
ATOM 3616 O O . GLY B 2 283 ? 40.077 -29.287 -5.084 1.00 136.55 262 GLY B O 1
ATOM 3617 N N . ARG B 2 284 ? 40.937 -27.599 -3.849 1.00 114.52 263 ARG B N 1
ATOM 3618 C CA . ARG B 2 284 ? 40.163 -26.487 -4.398 1.00 116.57 263 ARG B CA 1
ATOM 3619 C C . ARG B 2 284 ? 38.676 -26.590 -4.072 1.00 102.09 263 ARG B C 1
ATOM 3620 O O . ARG B 2 284 ? 37.900 -25.729 -4.505 1.00 102.81 263 ARG B O 1
ATOM 3628 N N . TRP B 2 285 ? 38.254 -27.595 -3.306 1.00 118.17 264 TRP B N 1
ATOM 3629 C CA . TRP B 2 285 ? 36.865 -27.772 -2.916 1.00 118.58 264 TRP B CA 1
ATOM 3630 C C . TRP B 2 285 ? 36.793 -28.037 -1.419 1.00 111.81 264 TRP B C 1
ATOM 3631 O O . TRP B 2 285 ? 37.809 -28.212 -0.743 1.00 115.90 264 TRP B O 1
ATOM 3642 N N . GLU B 2 286 ? 35.566 -28.073 -0.909 1.00 95.09 265 GLU B N 1
ATOM 3643 C CA . GLU B 2 286 ? 35.313 -28.434 0.478 1.00 98.95 265 GLU B CA 1
ATOM 3644 C C . GLU B 2 286 ? 33.845 -28.803 0.597 1.00 99.16 265 GLU B C 1
ATOM 3645 O O . GLU B 2 286 ? 32.973 -28.028 0.188 1.00 86.46 265 GLU B O 1
ATOM 3651 N N . LEU B 2 287 ? 33.579 -29.993 1.130 1.00 101.59 266 LEU B N 1
ATOM 3652 C CA . LEU B 2 287 ? 32.231 -30.534 1.180 1.00 87.95 266 LEU B CA 1
ATOM 3653 C C . LEU B 2 287 ? 31.971 -31.124 2.559 1.00 77.28 266 LEU B C 1
ATOM 3654 O O . LEU B 2 287 ? 32.886 -31.621 3.218 1.00 87.17 266 LEU B O 1
ATOM 3659 N N . VAL B 2 288 ? 30.718 -31.029 3.008 1.00 80.23 267 VAL B N 1
ATOM 3660 C CA . VAL B 2 288 ? 30.266 -31.673 4.238 1.00 97.86 267 VAL B CA 1
ATOM 3661 C C . VAL B 2 288 ? 29.026 -32.511 3.928 1.00 103.73 267 VAL B C 1
ATOM 3662 O O . VAL B 2 288 ? 28.198 -32.134 3.087 1.00 95.01 267 VAL B O 1
ATOM 3666 N N . PHE B 2 289 ? 28.910 -33.657 4.599 1.00 100.40 268 PHE B N 1
ATOM 3667 C CA . PHE B 2 289 ? 27.833 -34.615 4.379 1.00 93.63 268 PHE B CA 1
ATOM 3668 C C . PHE B 2 289 ? 27.012 -34.807 5.652 1.00 94.62 268 PHE B C 1
ATOM 3669 O O . PHE B 2 289 ? 27.373 -34.335 6.733 1.00 101.40 268 PHE B O 1
ATOM 3677 N N . SER B 2 290 ? 25.894 -35.516 5.503 1.00 99.55 269 SER B N 1
ATOM 3678 C CA . SER B 2 290 ? 25.037 -35.880 6.628 1.00 113.53 269 SER B CA 1
ATOM 3679 C C . SER B 2 290 ? 24.179 -37.071 6.213 1.00 106.35 269 SER B C 1
ATOM 3680 O O . SER B 2 290 ? 24.119 -37.435 5.037 1.00 114.75 269 SER B O 1
ATOM 3683 N N . GLN B 2 291 ? 23.517 -37.681 7.197 1.00 106.63 270 GLN B N 1
ATOM 3684 C CA . GLN B 2 291 ? 22.630 -38.812 6.921 1.00 105.18 270 GLN B CA 1
ATOM 3685 C C . GLN B 2 291 ? 21.624 -38.932 8.056 1.00 113.19 270 GLN B C 1
ATOM 3686 O O . GLN B 2 291 ? 21.979 -39.381 9.150 1.00 90.39 270 GLN B O 1
ATOM 3692 N N . ARG B 2 292 ? 20.375 -38.571 7.785 1.00 132.04 271 ARG B N 1
ATOM 3693 C CA . ARG B 2 292 ? 19.296 -38.791 8.733 1.00 133.59 271 ARG B CA 1
ATOM 3694 C C . ARG B 2 292 ? 18.722 -40.192 8.550 1.00 147.76 271 ARG B C 1
ATOM 3695 O O . ARG B 2 292 ? 18.922 -40.843 7.522 1.00 161.40 271 ARG B O 1
ATOM 3703 N N . SER B 2 293 ? 18.002 -40.652 9.576 1.00 154.09 272 SER B N 1
ATOM 3704 C CA . SER B 2 293 ? 17.481 -42.016 9.563 1.00 146.30 272 SER B CA 1
ATOM 3705 C C . SER B 2 293 ? 16.497 -42.235 8.423 1.00 151.93 272 SER B C 1
ATOM 3706 O O . SER B 2 293 ? 16.444 -43.329 7.849 1.00 129.16 272 SER B O 1
ATOM 3709 N N . SER B 2 294 ? 15.722 -41.208 8.070 1.00 161.93 273 SER B N 1
ATOM 3710 C CA . SER B 2 294 ? 14.752 -41.345 6.992 1.00 164.29 273 SER B CA 1
ATOM 3711 C C . SER B 2 294 ? 15.414 -41.437 5.625 1.00 159.78 273 SER B C 1
ATOM 3712 O O . SER B 2 294 ? 14.788 -41.928 4.679 1.00 164.62 273 SER B O 1
ATOM 3715 N N . ASP B 2 295 ? 16.665 -40.994 5.501 1.00 147.76 274 ASP B N 1
ATOM 3716 C CA . ASP B 2 295 ? 17.345 -40.989 4.216 1.00 145.28 274 ASP B CA 1
ATOM 3717 C C . ASP B 2 295 ? 18.339 -42.138 4.140 1.00 148.42 274 ASP B C 1
ATOM 3718 O O . ASP B 2 295 ? 19.371 -42.096 4.828 1.00 143.86 274 ASP B O 1
ATOM 3723 N N . PRO B 2 296 ? 18.085 -43.175 3.335 1.00 150.94 275 PRO B N 1
ATOM 3724 C CA . PRO B 2 296 ? 19.109 -44.209 3.119 1.00 152.38 275 PRO B CA 1
ATOM 3725 C C . PRO B 2 296 ? 20.267 -43.739 2.258 1.00 143.73 275 PRO B C 1
ATOM 3726 O O . PRO B 2 296 ? 21.290 -44.433 2.191 1.00 137.35 275 PRO B O 1
ATOM 3730 N N . TYR B 2 297 ? 20.140 -42.587 1.605 1.00 143.82 276 TYR B N 1
ATOM 3731 C CA . TYR B 2 297 ? 21.176 -41.980 0.794 1.00 147.51 276 TYR B CA 1
ATOM 3732 C C . TYR B 2 297 ? 21.782 -40.794 1.529 1.00 133.05 276 TYR B C 1
ATOM 3733 O O . TYR B 2 297 ? 21.046 -39.992 2.113 1.00 114.05 276 TYR B O 1
ATOM 3742 N N . PRO B 2 298 ? 23.105 -40.654 1.528 1.00 132.26 277 PRO B N 1
ATOM 3743 C CA . PRO B 2 298 ? 23.720 -39.503 2.194 1.00 116.72 277 PRO B CA 1
ATOM 3744 C C . PRO B 2 298 ? 23.363 -38.206 1.483 1.00 123.99 277 PRO B C 1
ATOM 3745 O O . PRO B 2 298 ? 23.014 -38.188 0.300 1.00 139.68 277 PRO B O 1
ATOM 3749 N N . VAL B 2 299 ? 23.465 -37.104 2.225 1.00 110.79 278 VAL B N 1
ATOM 3750 C CA . VAL B 2 299 ? 23.134 -35.780 1.719 1.00 101.92 278 VAL B CA 1
ATOM 3751 C C . VAL B 2 299 ? 24.382 -34.911 1.788 1.00 102.46 278 VAL B C 1
ATOM 3752 O O . VAL B 2 299 ? 25.194 -35.046 2.711 1.00 103.02 278 VAL B O 1
ATOM 3756 N N . LEU B 2 300 ? 24.541 -34.039 0.795 1.00 110.96 279 LEU B N 1
ATOM 3757 C CA . LEU B 2 300 ? 25.655 -33.103 0.704 1.00 102.29 279 LEU B CA 1
ATOM 3758 C C . LEU B 2 300 ? 25.132 -31.699 0.986 1.00 101.29 279 LEU B C 1
ATOM 3759 O O . LEU B 2 300 ? 24.223 -31.228 0.293 1.00 114.16 279 LEU B O 1
ATOM 3764 N N . LYS B 2 301 ? 25.696 -31.033 2.002 1.00 95.93 280 LYS B N 1
ATOM 3765 C CA . LYS B 2 301 ? 25.172 -29.746 2.447 1.00 91.97 280 LYS B CA 1
ATOM 3766 C C . LYS B 2 301 ? 26.032 -28.547 2.071 1.00 95.71 280 LYS B C 1
ATOM 3767 O O . LYS B 2 301 ? 25.602 -27.411 2.295 1.00 112.76 280 LYS B O 1
ATOM 3773 N N . HIS B 2 302 ? 27.211 -28.752 1.489 1.00 90.79 281 HIS B N 1
ATOM 3774 C CA . HIS B 2 302 ? 28.161 -27.659 1.325 1.00 95.77 281 HIS B CA 1
ATOM 3775 C C . HIS B 2 302 ? 29.024 -27.901 0.097 1.00 94.07 281 HIS B C 1
ATOM 3776 O O . HIS B 2 302 ? 29.610 -28.978 -0.046 1.00 96.48 281 HIS B O 1
ATOM 3783 N N . ALA B 2 303 ? 29.111 -26.895 -0.772 1.00 95.12 282 ALA B N 1
ATOM 3784 C CA . ALA B 2 303 ? 30.008 -26.940 -1.919 1.00 94.88 282 ALA B CA 1
ATOM 3785 C C . ALA B 2 303 ? 30.639 -25.574 -2.107 1.00 87.15 282 ALA B C 1
ATOM 3786 O O . ALA B 2 303 ? 29.927 -24.586 -2.296 1.00 87.74 282 ALA B O 1
ATOM 3788 N N . LEU B 2 304 ? 31.966 -25.522 -2.027 1.00 81.95 283 LEU B N 1
ATOM 3789 C CA . LEU B 2 304 ? 32.721 -24.293 -2.218 1.00 88.73 283 LEU B CA 1
ATOM 3790 C C . LEU B 2 304 ? 33.820 -24.543 -3.236 1.00 95.24 283 LEU B C 1
ATOM 3791 O O . LEU B 2 304 ? 34.622 -25.467 -3.075 1.00 92.04 283 LEU B O 1
ATOM 3796 N N . TYR B 2 305 ? 33.865 -23.706 -4.263 1.00 97.47 284 TYR B N 1
ATOM 3797 C CA . TYR B 2 305 ? 34.909 -23.733 -5.279 1.00 84.93 284 TYR B CA 1
ATOM 3798 C C . TYR B 2 305 ? 35.716 -22.450 -5.126 1.00 91.05 284 TYR B C 1
ATOM 3799 O O . TYR B 2 305 ? 35.272 -21.374 -5.534 1.00 95.93 284 TYR B O 1
ATOM 3808 N N . LYS B 2 306 ? 36.892 -22.569 -4.523 1.00 99.91 285 LYS B N 1
ATOM 3809 C CA . LYS B 2 306 ? 37.767 -21.428 -4.289 1.00 108.67 285 LYS B CA 1
ATOM 3810 C C . LYS B 2 306 ? 38.253 -20.835 -5.611 1.00 118.03 285 LYS B C 1
ATOM 3811 O O . LYS B 2 306 ? 38.789 -21.545 -6.465 1.00 135.33 285 LYS B O 1
ATOM 3817 N N . LEU C 3 3 ? 35.984 -7.344 10.926 1.00 112.77 3 LEU C N 1
ATOM 3818 C CA . LEU C 3 3 ? 34.675 -6.967 10.411 1.00 118.80 3 LEU C CA 1
ATOM 3819 C C . LEU C 3 3 ? 34.320 -5.544 10.834 1.00 137.05 3 LEU C C 1
ATOM 3820 O O . LEU C 3 3 ? 34.999 -4.954 11.672 1.00 147.19 3 LEU C O 1
ATOM 3825 N N . THR C 3 4 ? 33.257 -4.995 10.249 1.00 144.81 4 THR C N 1
ATOM 3826 C CA . THR C 3 4 ? 32.792 -3.655 10.603 1.00 153.76 4 THR C CA 1
ATOM 3827 C C . THR C 3 4 ? 31.312 -3.563 10.272 1.00 151.92 4 THR C C 1
ATOM 3828 O O . THR C 3 4 ? 30.921 -3.798 9.125 1.00 162.14 4 THR C O 1
ATOM 3832 N N . VAL C 3 5 ? 30.497 -3.221 11.265 1.00 129.17 5 VAL C N 1
ATOM 3833 C CA . VAL C 3 5 ? 29.076 -2.960 11.075 1.00 145.05 5 VAL C CA 1
ATOM 3834 C C . VAL C 3 5 ? 28.829 -1.504 11.442 1.00 173.65 5 VAL C C 1
ATOM 3835 O O . VAL C 3 5 ? 29.337 -1.021 12.461 1.00 185.09 5 VAL C O 1
ATOM 3839 N N . ASP C 3 6 ? 28.070 -0.798 10.605 1.00 170.29 6 ASP C N 1
ATOM 3840 C CA . ASP C 3 6 ? 28.049 0.654 10.712 1.00 154.50 6 ASP C CA 1
ATOM 3841 C C . ASP C 3 6 ? 26.675 1.309 10.627 1.00 144.67 6 ASP C C 1
ATOM 3842 O O . ASP C 3 6 ? 26.606 2.528 10.823 1.00 145.67 6 ASP C O 1
ATOM 3847 N N . SER C 3 7 ? 25.591 0.581 10.354 1.00 139.70 7 SER C N 1
ATOM 3848 C CA . SER C 3 7 ? 24.293 1.230 10.219 1.00 136.43 7 SER C CA 1
ATOM 3849 C C . SER C 3 7 ? 23.169 0.208 10.310 1.00 121.67 7 SER C C 1
ATOM 3850 O O . SER C 3 7 ? 23.392 -1.008 10.327 1.00 125.10 7 SER C O 1
ATOM 3853 N N . VAL C 3 8 ? 21.943 0.743 10.385 1.00 121.03 8 VAL C N 1
ATOM 3854 C CA . VAL C 3 8 ? 20.704 -0.028 10.362 1.00 129.11 8 VAL C CA 1
ATOM 3855 C C . VAL C 3 8 ? 19.743 0.682 9.413 1.00 118.93 8 VAL C C 1
ATOM 3856 O O . VAL C 3 8 ? 19.910 1.861 9.108 1.00 135.14 8 VAL C O 1
ATOM 3860 N N . ILE C 3 9 ? 18.735 -0.047 8.931 1.00 116.35 9 ILE C N 1
ATOM 3861 C CA . ILE C 3 9 ? 17.685 0.498 8.083 1.00 128.93 9 ILE C CA 1
ATOM 3862 C C . ILE C 3 9 ? 16.333 0.154 8.706 1.00 140.32 9 ILE C C 1
ATOM 3863 O O . ILE C 3 9 ? 16.256 -0.405 9.797 1.00 143.32 9 ILE C O 1
ATOM 3868 N N . ASN C 3 10 ? 15.260 0.512 8.003 1.00 148.19 10 ASN C N 1
ATOM 3869 C CA . ASN C 3 10 ? 13.895 0.295 8.484 1.00 155.60 10 ASN C CA 1
ATOM 3870 C C . ASN C 3 10 ? 12.994 -0.180 7.354 1.00 145.99 10 ASN C C 1
ATOM 3871 O O . ASN C 3 10 ? 11.830 0.222 7.253 1.00 153.40 10 ASN C O 1
ATOM 3876 N N . GLU C 3 11 ? 13.509 -1.055 6.496 1.00 131.23 11 GLU C N 1
ATOM 3877 C CA . GLU C 3 11 ? 12.707 -1.542 5.380 1.00 150.34 11 GLU C CA 1
ATOM 3878 C C . GLU C 3 11 ? 11.813 -2.696 5.822 1.00 164.08 11 GLU C C 1
ATOM 3879 O O . GLU C 3 11 ? 12.312 -3.761 6.207 1.00 166.43 11 GLU C O 1
ATOM 3885 N N . PRO C 3 12 ? 10.488 -2.519 5.799 1.00 172.72 12 PRO C N 1
ATOM 3886 C CA . PRO C 3 12 ? 9.576 -3.587 6.232 1.00 172.80 12 PRO C CA 1
ATOM 3887 C C . PRO C 3 12 ? 9.386 -4.610 5.125 1.00 171.15 12 PRO C C 1
ATOM 3888 O O . PRO C 3 12 ? 8.759 -4.332 4.098 1.00 168.31 12 PRO C O 1
ATOM 3892 N N . ARG C 3 13 ? 9.930 -5.807 5.334 1.00 165.36 13 ARG C N 1
ATOM 3893 C CA . ARG C 3 13 ? 9.755 -6.914 4.404 1.00 170.08 13 ARG C CA 1
ATOM 3894 C C . ARG C 3 13 ? 9.880 -8.222 5.164 1.00 179.76 13 ARG C C 1
ATOM 3895 O O . ARG C 3 13 ? 10.659 -8.332 6.115 1.00 174.07 13 ARG C O 1
ATOM 3903 N N . SER C 3 14 ? 9.102 -9.213 4.732 1.00 182.34 14 SER C N 1
ATOM 3904 C CA . SER C 3 14 ? 9.001 -10.460 5.473 1.00 186.90 14 SER C CA 1
ATOM 3905 C C . SER C 3 14 ? 10.313 -11.227 5.399 1.00 173.40 14 SER C C 1
ATOM 3906 O O . SER C 3 14 ? 10.874 -11.424 4.315 1.00 155.26 14 SER C O 1
ATOM 3909 N N . VAL C 3 15 ? 10.798 -11.661 6.558 1.00 175.90 15 VAL C N 1
ATOM 3910 C CA . VAL C 3 15 ? 11.952 -12.546 6.654 1.00 156.77 15 VAL C CA 1
ATOM 3911 C C . VAL C 3 15 ? 11.454 -13.954 6.950 1.00 157.77 15 VAL C C 1
ATOM 3912 O O . VAL C 3 15 ? 10.769 -14.185 7.953 1.00 151.93 15 VAL C O 1
ATOM 3916 N N . ALA C 3 16 ? 11.773 -14.891 6.065 1.00 167.04 16 ALA C N 1
ATOM 3917 C CA . ALA C 3 16 ? 11.372 -16.280 6.227 1.00 170.85 16 ALA C CA 1
ATOM 3918 C C . ALA C 3 16 ? 12.500 -17.060 6.885 1.00 158.31 16 ALA C C 1
ATOM 3919 O O . ALA C 3 16 ? 13.677 -16.852 6.576 1.00 149.59 16 ALA C O 1
ATOM 3921 N N . ILE C 3 17 ? 12.137 -17.948 7.808 1.00 149.47 17 ILE C N 1
ATOM 3922 C CA . ILE C 3 17 ? 13.097 -18.757 8.554 1.00 129.44 17 ILE C CA 1
ATOM 3923 C C . ILE C 3 17 ? 12.618 -20.201 8.507 1.00 132.20 17 ILE C C 1
ATOM 3924 O O . ILE C 3 17 ? 11.646 -20.557 9.185 1.00 147.08 17 ILE C O 1
ATOM 3929 N N . THR C 3 18 ? 13.285 -21.030 7.712 1.00 132.51 18 THR C N 1
ATOM 3930 C CA . THR C 3 18 ? 13.037 -22.465 7.710 1.00 137.10 18 THR C CA 1
ATOM 3931 C C . THR C 3 18 ? 14.141 -23.208 8.452 1.00 137.36 18 THR C C 1
ATOM 3932 O O . THR C 3 18 ? 15.252 -22.706 8.636 1.00 116.94 18 THR C O 1
ATOM 3936 N N . ILE C 3 19 ? 13.800 -24.410 8.913 1.00 143.28 19 ILE C N 1
ATOM 3937 C CA . ILE C 3 19 ? 14.743 -25.263 9.632 1.00 121.17 19 ILE C CA 1
ATOM 3938 C C . ILE C 3 19 ? 14.624 -26.681 9.089 1.00 105.14 19 ILE C C 1
ATOM 3939 O O . ILE C 3 19 ? 13.657 -27.393 9.382 1.00 89.85 19 ILE C O 1
ATOM 3944 N N . ASP C 3 20 ? 15.590 -27.087 8.275 1.00 127.63 20 ASP C N 1
ATOM 3945 C CA . ASP C 3 20 ? 15.603 -28.425 7.710 1.00 142.97 20 ASP C CA 1
ATOM 3946 C C . ASP C 3 20 ? 16.262 -29.411 8.668 1.00 138.87 20 ASP C C 1
ATOM 3947 O O . ASP C 3 20 ? 17.036 -29.040 9.555 1.00 131.52 20 ASP C O 1
ATOM 3952 N N . GLY C 3 21 ? 15.941 -30.689 8.477 1.00 141.50 21 GLY C N 1
ATOM 3953 C CA . GLY C 3 21 ? 16.628 -31.739 9.202 1.00 145.15 21 GLY C CA 1
ATOM 3954 C C . GLY C 3 21 ? 18.069 -31.937 8.787 1.00 141.65 21 GLY C C 1
ATOM 3955 O O . GLY C 3 21 ? 18.794 -32.672 9.465 1.00 143.11 21 GLY C O 1
ATOM 3956 N N . TYR C 3 22 ? 18.496 -31.310 7.690 1.00 130.70 22 TYR C N 1
ATOM 3957 C CA . TYR C 3 22 ? 19.866 -31.407 7.201 1.00 128.37 22 TYR C CA 1
ATOM 3958 C C . TYR C 3 22 ? 20.680 -30.171 7.568 1.00 113.40 22 TYR C C 1
ATOM 3959 O O . TYR C 3 22 ? 21.704 -30.272 8.247 1.00 105.48 22 TYR C O 1
ATOM 3968 N N . ILE C 3 23 ? 20.229 -29.000 7.134 1.00 122.93 23 ILE C N 1
ATOM 3969 C CA . ILE C 3 23 ? 20.907 -27.749 7.457 1.00 120.35 23 ILE C CA 1
ATOM 3970 C C . ILE C 3 23 ? 20.273 -27.215 8.737 1.00 120.64 23 ILE C C 1
ATOM 3971 O O . ILE C 3 23 ? 19.043 -27.086 8.818 1.00 121.92 23 ILE C O 1
ATOM 3976 N N . PRO C 3 24 ? 21.066 -26.931 9.769 1.00 108.48 24 PRO C N 1
ATOM 3977 C CA . PRO C 3 24 ? 20.491 -26.588 11.078 1.00 96.29 24 PRO C CA 1
ATOM 3978 C C . PRO C 3 24 ? 19.612 -25.351 11.049 1.00 112.80 24 PRO C C 1
ATOM 3979 O O . PRO C 3 24 ? 18.426 -25.441 11.380 1.00 109.94 24 PRO C O 1
ATOM 3983 N N . VAL C 3 25 ? 20.164 -24.202 10.658 1.00 127.79 25 VAL C N 1
ATOM 3984 C CA . VAL C 3 25 ? 19.429 -22.944 10.654 1.00 111.82 25 VAL C CA 1
ATOM 3985 C C . VAL C 3 25 ? 19.682 -22.191 9.355 1.00 112.84 25 VAL C C 1
ATOM 3986 O O . VAL C 3 25 ? 20.717 -22.362 8.701 1.00 116.73 25 VAL C O 1
ATOM 3990 N N . ASP C 3 26 ? 18.724 -21.337 8.992 1.00 116.35 26 ASP C N 1
ATOM 3991 C CA . ASP C 3 26 ? 18.853 -20.500 7.807 1.00 135.97 26 ASP C CA 1
ATOM 3992 C C . ASP C 3 26 ? 17.817 -19.385 7.829 1.00 148.57 26 ASP C C 1
ATOM 3993 O O . ASP C 3 26 ? 16.626 -19.653 8.021 1.00 157.76 26 ASP C O 1
ATOM 3998 N N . ILE C 3 27 ? 18.251 -18.142 7.626 1.00 134.88 27 ILE C N 1
ATOM 3999 C CA . ILE C 3 27 ? 17.364 -16.986 7.627 1.00 138.67 27 ILE C CA 1
ATOM 4000 C C . ILE C 3 27 ? 17.534 -16.226 6.320 1.00 140.57 27 ILE C C 1
ATOM 4001 O O . ILE C 3 27 ? 18.660 -15.925 5.916 1.00 134.53 27 ILE C O 1
ATOM 4006 N N . LYS C 3 28 ? 16.419 -15.914 5.668 1.00 142.89 28 LYS C N 1
ATOM 4007 C CA . LYS C 3 28 ? 16.413 -15.236 4.375 1.00 147.99 28 LYS C CA 1
ATOM 4008 C C . LYS C 3 28 ? 15.588 -13.963 4.522 1.00 152.48 28 LYS C C 1
ATOM 4009 O O . LYS C 3 28 ? 14.355 -13.997 4.444 1.00 162.36 28 LYS C O 1
ATOM 4015 N N . ILE C 3 29 ? 16.275 -12.839 4.730 1.00 131.66 29 ILE C N 1
ATOM 4016 C CA . ILE C 3 29 ? 15.580 -11.574 4.931 1.00 138.11 29 ILE C CA 1
ATOM 4017 C C . ILE C 3 29 ? 15.055 -11.025 3.610 1.00 148.55 29 ILE C C 1
ATOM 4018 O O . ILE C 3 29 ? 13.972 -10.432 3.562 1.00 156.73 29 ILE C O 1
ATOM 4023 N N . ILE C 3 30 ? 15.803 -11.213 2.521 1.00 154.09 30 ILE C N 1
ATOM 4024 C CA . ILE C 3 30 ? 15.393 -10.744 1.203 1.00 157.76 30 ILE C CA 1
ATOM 4025 C C . ILE C 3 30 ? 15.812 -11.760 0.147 1.00 154.70 30 ILE C C 1
ATOM 4026 O O . ILE C 3 30 ? 16.750 -12.538 0.332 1.00 156.05 30 ILE C O 1
ATOM 4031 N N . ASP C 3 31 ? 15.096 -11.741 -0.975 1.00 150.52 31 ASP C N 1
ATOM 4032 C CA . ASP C 3 31 ? 15.406 -12.598 -2.118 1.00 160.62 31 ASP C CA 1
ATOM 4033 C C . ASP C 3 31 ? 16.308 -11.820 -3.069 1.00 158.63 31 ASP C C 1
ATOM 4034 O O . ASP C 3 31 ? 15.832 -11.058 -3.913 1.00 167.85 31 ASP C O 1
ATOM 4039 N N . SER C 3 32 ? 17.617 -12.029 -2.945 1.00 156.47 32 SER C N 1
ATOM 4040 C CA . SER C 3 32 ? 18.604 -11.250 -3.681 1.00 164.06 32 SER C CA 1
ATOM 4041 C C . SER C 3 32 ? 18.913 -11.928 -5.010 1.00 153.79 32 SER C C 1
ATOM 4042 O O . SER C 3 32 ? 19.457 -13.037 -5.034 1.00 148.08 32 SER C O 1
ATOM 4045 N N . LYS C 3 33 ? 18.570 -11.260 -6.112 1.00 156.61 33 LYS C N 1
ATOM 4046 C CA . LYS C 3 33 ? 18.934 -11.729 -7.440 1.00 156.02 33 LYS C CA 1
ATOM 4047 C C . LYS C 3 33 ? 19.575 -10.650 -8.301 1.00 149.49 33 LYS C C 1
ATOM 4048 O O . LYS C 3 33 ? 19.994 -10.946 -9.425 1.00 138.88 33 LYS C O 1
ATOM 4054 N N . LYS C 3 34 ? 19.661 -9.413 -7.809 1.00 158.07 34 LYS C N 1
ATOM 4055 C CA . LYS C 3 34 ? 20.286 -8.341 -8.578 1.00 164.93 34 LYS C CA 1
ATOM 4056 C C . LYS C 3 34 ? 21.783 -8.579 -8.741 1.00 157.37 34 LYS C C 1
ATOM 4057 O O . LYS C 3 34 ? 22.349 -8.317 -9.809 1.00 166.35 34 LYS C O 1
ATOM 4063 N N . LEU C 3 35 ? 22.436 -9.067 -7.691 1.00 146.65 35 LEU C N 1
ATOM 4064 C CA . LEU C 3 35 ? 23.848 -9.427 -7.694 1.00 141.14 35 LEU C CA 1
ATOM 4065 C C . LEU C 3 35 ? 24.112 -10.332 -6.498 1.00 151.73 35 LEU C C 1
ATOM 4066 O O . LEU C 3 35 ? 23.722 -9.993 -5.373 1.00 153.40 35 LEU C O 1
ATOM 4071 N N . PRO C 3 36 ? 24.741 -11.489 -6.696 1.00 144.87 36 PRO C N 1
ATOM 4072 C CA . PRO C 3 36 ? 24.981 -12.416 -5.578 1.00 141.77 36 PRO C CA 1
ATOM 4073 C C . PRO C 3 36 ? 25.761 -11.743 -4.463 1.00 137.11 36 PRO C C 1
ATOM 4074 O O . PRO C 3 36 ? 26.504 -10.780 -4.709 1.00 147.48 36 PRO C O 1
ATOM 4078 N N . PRO C 3 37 ? 25.647 -12.230 -3.230 1.00 126.38 37 PRO C N 1
ATOM 4079 C CA . PRO C 3 37 ? 26.344 -11.604 -2.105 1.00 118.39 37 PRO C CA 1
ATOM 4080 C C . PRO C 3 37 ? 27.764 -12.134 -1.931 1.00 101.00 37 PRO C C 1
ATOM 4081 O O . PRO C 3 37 ? 28.184 -13.097 -2.573 1.00 99.87 37 PRO C O 1
ATOM 4085 N N . LEU C 3 38 ? 28.510 -11.455 -1.064 1.00 107.14 38 LEU C N 1
ATOM 4086 C CA . LEU C 3 38 ? 29.829 -11.901 -0.641 1.00 124.20 38 LEU C CA 1
ATOM 4087 C C . LEU C 3 38 ? 29.797 -12.214 0.851 1.00 118.74 38 LEU C C 1
ATOM 4088 O O . LEU C 3 38 ? 28.978 -11.671 1.601 1.00 110.23 38 LEU C O 1
ATOM 4093 N N . TYR C 3 39 ? 30.685 -13.108 1.278 1.00 111.28 39 TYR C N 1
ATOM 4094 C CA . TYR C 3 39 ? 30.518 -13.798 2.547 1.00 106.52 39 TYR C CA 1
ATOM 4095 C C . TYR C 3 39 ? 31.661 -13.531 3.514 1.00 99.06 39 TYR C C 1
ATOM 4096 O O . TYR C 3 39 ? 32.791 -13.230 3.119 1.00 88.92 39 TYR C O 1
ATOM 4105 N N . TRP C 3 40 ? 31.324 -13.636 4.796 1.00 99.32 40 TRP C N 1
ATOM 4106 C CA . TRP C 3 40 ? 32.280 -13.723 5.893 1.00 100.37 40 TRP C CA 1
ATOM 4107 C C . TRP C 3 40 ? 31.999 -15.022 6.634 1.00 106.66 40 TRP C C 1
ATOM 4108 O O . TRP C 3 40 ? 30.871 -15.250 7.083 1.00 98.41 40 TRP C O 1
ATOM 4119 N N . ARG C 3 41 ? 33.010 -15.877 6.749 1.00 108.31 41 ARG C N 1
ATOM 4120 C CA . ARG C 3 41 ? 32.851 -17.207 7.327 1.00 95.98 41 ARG C CA 1
ATOM 4121 C C . ARG C 3 41 ? 33.577 -17.256 8.663 1.00 111.28 41 ARG C C 1
ATOM 4122 O O . ARG C 3 41 ? 34.791 -17.033 8.723 1.00 124.20 41 ARG C O 1
ATOM 4130 N N . GLY C 3 42 ? 32.838 -17.552 9.727 1.00 106.37 42 GLY C N 1
ATOM 4131 C CA . GLY C 3 42 ? 33.422 -17.617 11.047 1.00 107.54 42 GLY C CA 1
ATOM 4132 C C . GLY C 3 42 ? 33.329 -18.990 11.676 1.00 109.02 42 GLY C C 1
ATOM 4133 O O . GLY C 3 42 ? 32.567 -19.854 11.223 1.00 93.13 42 GLY C O 1
ATOM 4134 N N . GLY C 3 43 ? 34.117 -19.195 12.720 1.00 114.89 43 GLY C N 1
ATOM 4135 C CA . GLY C 3 43 ? 34.155 -20.445 13.437 1.00 116.39 43 GLY C CA 1
ATOM 4136 C C . GLY C 3 43 ? 35.449 -21.201 13.212 1.00 132.29 43 GLY C C 1
ATOM 4137 O O . GLY C 3 43 ? 36.463 -20.657 12.770 1.00 134.65 43 GLY C O 1
ATOM 4138 N N . ASP C 3 44 ? 35.401 -22.486 13.531 1.00 130.49 44 ASP C N 1
ATOM 4139 C CA . ASP C 3 44 ? 36.475 -23.412 13.203 1.00 127.62 44 ASP C CA 1
ATOM 4140 C C . ASP C 3 44 ? 36.167 -24.033 11.846 1.00 130.05 44 ASP C C 1
ATOM 4141 O O . ASP C 3 44 ? 35.101 -24.633 11.662 1.00 126.60 44 ASP C O 1
ATOM 4146 N N . GLY C 3 45 ? 37.090 -23.873 10.896 1.00 126.29 45 GLY C N 1
ATOM 4147 C CA . GLY C 3 45 ? 36.827 -24.250 9.518 1.00 126.45 45 GLY C CA 1
ATOM 4148 C C . GLY C 3 45 ? 36.461 -25.708 9.319 1.00 126.28 45 GLY C C 1
ATOM 4149 O O . GLY C 3 45 ? 35.824 -26.042 8.314 1.00 130.55 45 GLY C O 1
ATOM 4150 N N . LYS C 3 46 ? 36.830 -26.583 10.257 1.00 124.28 46 LYS C N 1
ATOM 4151 C CA . LYS C 3 46 ? 36.641 -28.016 10.060 1.00 115.29 46 LYS C CA 1
ATOM 4152 C C . LYS C 3 46 ? 35.340 -28.534 10.662 1.00 110.61 46 LYS C C 1
ATOM 4153 O O . LYS C 3 46 ? 34.710 -29.429 10.090 1.00 105.81 46 LYS C O 1
ATOM 4159 N N . LYS C 3 47 ? 34.924 -28.002 11.809 1.00 114.91 47 LYS C N 1
ATOM 4160 C CA . LYS C 3 47 ? 33.797 -28.553 12.549 1.00 118.23 47 LYS C CA 1
ATOM 4161 C C . LYS C 3 47 ? 32.684 -27.560 12.841 1.00 120.11 47 LYS C C 1
ATOM 4162 O O . LYS C 3 47 ? 31.555 -27.991 13.103 1.00 118.81 47 LYS C O 1
ATOM 4168 N N . ASN C 3 48 ? 32.952 -26.256 12.786 1.00 117.20 48 ASN C N 1
ATOM 4169 C CA . ASN C 3 48 ? 31.972 -25.252 13.207 1.00 113.04 48 ASN C CA 1
ATOM 4170 C C . ASN C 3 48 ? 32.053 -24.086 12.224 1.00 102.85 48 ASN C C 1
ATOM 4171 O O . ASN C 3 48 ? 32.872 -23.183 12.396 1.00 117.02 48 ASN C O 1
ATOM 4176 N N . LEU C 3 49 ? 31.213 -24.106 11.196 1.00 96.34 49 LEU C N 1
ATOM 4177 C CA . LEU C 3 49 ? 31.261 -23.092 10.153 1.00 111.97 49 LEU C CA 1
ATOM 4178 C C . LEU C 3 49 ? 29.961 -22.301 10.123 1.00 103.17 49 LEU C C 1
ATOM 4179 O O . LEU C 3 49 ? 28.876 -22.887 10.077 1.00 77.88 49 LEU C O 1
ATOM 4184 N N . LEU C 3 50 ? 30.078 -20.973 10.131 1.00 107.38 50 LEU C N 1
ATOM 4185 C CA . LEU C 3 50 ? 28.930 -20.071 10.084 1.00 105.33 50 LEU C CA 1
ATOM 4186 C C . LEU C 3 50 ? 29.199 -18.989 9.047 1.00 103.81 50 LEU C C 1
ATOM 4187 O O . LEU C 3 50 ? 30.076 -18.142 9.243 1.00 103.86 50 LEU C O 1
ATOM 4192 N N . GLU C 3 51 ? 28.441 -19.007 7.953 1.00 92.47 51 GLU C N 1
ATOM 4193 C CA . GLU C 3 51 ? 28.592 -18.039 6.880 1.00 80.99 51 GLU C CA 1
ATOM 4194 C C . GLU C 3 51 ? 27.599 -16.897 7.054 1.00 90.50 51 GLU C C 1
ATOM 4195 O O . GLU C 3 51 ? 26.463 -17.103 7.498 1.00 92.11 51 GLU C O 1
ATOM 4201 N N . LEU C 3 52 ? 28.040 -15.692 6.695 1.00 107.34 52 LEU C N 1
ATOM 4202 C CA . LEU C 3 52 ? 27.220 -14.490 6.706 1.00 108.26 52 LEU C CA 1
ATOM 4203 C C . LEU C 3 52 ? 27.332 -13.830 5.339 1.00 98.09 52 LEU C C 1
ATOM 4204 O O . LEU C 3 52 ? 28.445 -13.562 4.873 1.00 86.90 52 LEU C O 1
ATOM 4209 N N . ALA C 3 53 ? 26.195 -13.545 4.706 1.00 99.41 53 ALA C N 1
ATOM 4210 C CA . ALA C 3 53 ? 26.164 -12.967 3.370 1.00 111.80 53 ALA C CA 1
ATOM 4211 C C . ALA C 3 53 ? 25.770 -11.498 3.431 1.00 122.48 53 ALA C C 1
ATOM 4212 O O . ALA C 3 53 ? 24.896 -11.107 4.212 1.00 129.93 53 ALA C O 1
ATOM 4214 N N . VAL C 3 54 ? 26.395 -10.694 2.575 1.00 120.50 54 VAL C N 1
ATOM 4215 C CA . VAL C 3 54 ? 26.099 -9.269 2.489 1.00 121.51 54 VAL C CA 1
ATOM 4216 C C . VAL C 3 54 ? 26.267 -8.837 1.039 1.00 128.36 54 VAL C C 1
ATOM 4217 O O . VAL C 3 54 ? 27.198 -9.269 0.352 1.00 135.43 54 VAL C O 1
ATOM 4221 N N . LEU C 3 55 ? 25.335 -8.008 0.570 1.00 124.69 55 LEU C N 1
ATOM 4222 C CA . LEU C 3 55 ? 25.338 -7.572 -0.817 1.00 122.49 55 LEU C CA 1
ATOM 4223 C C . LEU C 3 55 ? 26.625 -6.812 -1.145 1.00 132.23 55 LEU C C 1
ATOM 4224 O O . LEU C 3 55 ? 27.279 -6.262 -0.255 1.00 138.46 55 LEU C O 1
ATOM 4229 N N . PRO C 3 56 ? 27.028 -6.791 -2.418 1.00 120.33 56 PRO C N 1
ATOM 4230 C CA . PRO C 3 56 ? 28.205 -6.002 -2.798 1.00 115.32 56 PRO C CA 1
ATOM 4231 C C . PRO C 3 56 ? 27.850 -4.556 -3.085 1.00 131.38 56 PRO C C 1
ATOM 4232 O O . PRO C 3 56 ? 28.684 -3.661 -2.920 1.00 129.66 56 PRO C O 1
ATOM 4236 N N . GLU C 3 57 ? 26.601 -4.326 -3.500 1.00 130.27 57 GLU C N 1
ATOM 4237 C CA . GLU C 3 57 ? 26.163 -2.978 -3.844 1.00 131.28 57 GLU C CA 1
ATOM 4238 C C . GLU C 3 57 ? 26.065 -2.090 -2.613 1.00 124.89 57 GLU C C 1
ATOM 4239 O O . GLU C 3 57 ? 26.356 -0.892 -2.686 1.00 131.16 57 GLU C O 1
ATOM 4245 N N . ASN C 3 58 ? 25.678 -2.656 -1.480 1.00 141.13 58 ASN C N 1
ATOM 4246 C CA . ASN C 3 58 ? 25.549 -1.909 -0.237 1.00 143.59 58 ASN C CA 1
ATOM 4247 C C . ASN C 3 58 ? 25.863 -2.862 0.915 1.00 139.68 58 ASN C C 1
ATOM 4248 O O . ASN C 3 58 ? 26.477 -3.915 0.712 1.00 137.40 58 ASN C O 1
ATOM 4253 N N . GLY C 3 59 ? 25.458 -2.490 2.132 1.00 132.01 59 GLY C N 1
ATOM 4254 C CA . GLY C 3 59 ? 25.713 -3.322 3.289 1.00 128.74 59 GLY C CA 1
ATOM 4255 C C . GLY C 3 59 ? 24.603 -4.270 3.687 1.00 126.40 59 GLY C C 1
ATOM 4256 O O . GLY C 3 59 ? 24.764 -5.012 4.661 1.00 126.47 59 GLY C O 1
ATOM 4257 N N . PHE C 3 60 ? 23.489 -4.294 2.959 1.00 132.03 60 PHE C N 1
ATOM 4258 C CA . PHE C 3 60 ? 22.369 -5.146 3.347 1.00 144.18 60 PHE C CA 1
ATOM 4259 C C . PHE C 3 60 ? 22.774 -6.615 3.346 1.00 147.90 60 PHE C C 1
ATOM 4260 O O . PHE C 3 60 ? 23.549 -7.060 2.495 1.00 155.02 60 PHE C O 1
ATOM 4268 N N . LEU C 3 61 ? 22.227 -7.375 4.291 1.00 138.96 61 LEU C N 1
ATOM 4269 C CA . LEU C 3 61 ? 22.496 -8.802 4.357 1.00 126.74 61 LEU C CA 1
ATOM 4270 C C . LEU C 3 61 ? 21.515 -9.583 3.485 1.00 125.01 61 LEU C C 1
ATOM 4271 O O . LEU C 3 61 ? 20.417 -9.121 3.162 1.00 124.62 61 LEU C O 1
ATOM 4276 N N . SER C 3 62 ? 21.935 -10.786 3.101 1.00 118.71 62 SER C N 1
ATOM 4277 C CA . SER C 3 62 ? 21.082 -11.714 2.374 1.00 129.87 62 SER C CA 1
ATOM 4278 C C . SER C 3 62 ? 20.666 -12.904 3.225 1.00 139.19 62 SER C C 1
ATOM 4279 O O . SER C 3 62 ? 19.469 -13.191 3.348 1.00 148.10 62 SER C O 1
ATOM 4282 N N . SER C 3 63 ? 21.627 -13.586 3.845 1.00 143.19 63 SER C N 1
ATOM 4283 C CA . SER C 3 63 ? 21.341 -14.709 4.724 1.00 140.04 63 SER C CA 1
ATOM 4284 C C . SER C 3 63 ? 22.583 -15.005 5.547 1.00 123.28 63 SER C C 1
ATOM 4285 O O . SER C 3 63 ? 23.698 -14.983 5.025 1.00 121.43 63 SER C O 1
ATOM 4288 N N . ILE C 3 64 ? 22.395 -15.228 6.841 1.00 106.06 64 ILE C N 1
ATOM 4289 C CA . ILE C 3 64 ? 23.464 -15.738 7.690 1.00 110.79 64 ILE C CA 1
ATOM 4290 C C . ILE C 3 64 ? 22.997 -17.070 8.263 1.00 117.17 64 ILE C C 1
ATOM 4291 O O . ILE C 3 64 ? 21.915 -17.161 8.858 1.00 112.39 64 ILE C O 1
ATOM 4296 N N . THR C 3 65 ? 23.767 -18.121 7.988 1.00 115.59 65 THR C N 1
ATOM 4297 C CA . THR C 3 65 ? 23.417 -19.483 8.364 1.00 100.14 65 THR C CA 1
ATOM 4298 C C . THR C 3 65 ? 24.686 -20.203 8.783 1.00 102.18 65 THR C C 1
ATOM 4299 O O . THR C 3 65 ? 25.745 -19.990 8.189 1.00 108.14 65 THR C O 1
ATOM 4303 N N . LEU C 3 66 ? 24.596 -21.028 9.819 1.00 91.25 66 LEU C N 1
ATOM 4304 C CA . LEU C 3 66 ? 25.685 -21.933 10.160 1.00 92.92 66 LEU C CA 1
ATOM 4305 C C . LEU C 3 66 ? 25.415 -23.289 9.527 1.00 103.43 66 LEU C C 1
ATOM 4306 O O . LEU C 3 66 ? 24.294 -23.802 9.596 1.00 106.10 66 LEU C O 1
ATOM 4311 N N . VAL C 3 67 ? 26.434 -23.848 8.885 1.00 95.73 67 VAL C N 1
ATOM 4312 C CA . VAL C 3 67 ? 26.240 -25.085 8.144 1.00 99.75 67 VAL C CA 1
ATOM 4313 C C . VAL C 3 67 ? 26.501 -26.315 9.007 1.00 96.54 67 VAL C C 1
ATOM 4314 O O . VAL C 3 67 ? 25.844 -27.345 8.828 1.00 102.10 67 VAL C O 1
ATOM 4318 N N . MET C 3 68 ? 27.422 -26.224 9.960 1.00 92.97 68 MET C N 1
ATOM 4319 C CA . MET C 3 68 ? 27.716 -27.347 10.836 1.00 101.03 68 MET C CA 1
ATOM 4320 C C . MET C 3 68 ? 28.167 -26.827 12.190 1.00 107.88 68 MET C C 1
ATOM 4321 O O . MET C 3 68 ? 28.862 -25.811 12.275 1.00 96.08 68 MET C O 1
ATOM 4326 N N . ILE C 3 69 ? 27.760 -27.531 13.244 1.00 114.06 69 ILE C N 1
ATOM 4327 C CA . ILE C 3 69 ? 28.152 -27.202 14.607 1.00 104.46 69 ILE C CA 1
ATOM 4328 C C . ILE C 3 69 ? 28.369 -28.498 15.373 1.00 111.47 69 ILE C C 1
ATOM 4329 O O . ILE C 3 69 ? 27.682 -29.500 15.152 1.00 121.57 69 ILE C O 1
ATOM 4334 N N . ALA C 3 70 ? 29.327 -28.469 16.291 1.00 101.09 70 ALA C N 1
ATOM 4335 C CA . ALA C 3 70 ? 29.685 -29.643 17.071 1.00 101.78 70 ALA C CA 1
ATOM 4336 C C . ALA C 3 70 ? 28.818 -29.722 18.317 1.00 119.83 70 ALA C C 1
ATOM 4337 O O . ALA C 3 70 ? 28.482 -28.700 18.919 1.00 126.08 70 ALA C O 1
ATOM 4339 N N . SER C 3 71 ? 28.445 -30.947 18.694 1.00 124.93 71 SER C N 1
ATOM 4340 C CA . SER C 3 71 ? 27.666 -31.144 19.911 1.00 108.01 71 SER C CA 1
ATOM 4341 C C . SER C 3 71 ? 28.452 -30.769 21.160 1.00 111.95 71 SER C C 1
ATOM 4342 O O . SER C 3 71 ? 27.847 -30.503 22.203 1.00 120.84 71 SER C O 1
ATOM 4345 N N . ASP C 3 72 ? 29.784 -30.747 21.077 1.00 110.40 72 ASP C N 1
ATOM 4346 C CA . ASP C 3 72 ? 30.603 -30.343 22.213 1.00 120.95 72 ASP C CA 1
ATOM 4347 C C . ASP C 3 72 ? 30.754 -28.830 22.305 1.00 120.15 72 ASP C C 1
ATOM 4348 O O . ASP C 3 72 ? 30.851 -28.288 23.411 1.00 121.36 72 ASP C O 1
ATOM 4353 N N . SER C 3 73 ? 30.769 -28.135 21.170 1.00 118.10 73 SER C N 1
ATOM 4354 C CA . SER C 3 73 ? 30.892 -26.683 21.153 1.00 116.10 73 SER C CA 1
ATOM 4355 C C . SER C 3 73 ? 29.574 -25.973 21.453 1.00 109.51 73 SER C C 1
ATOM 4356 O O . SER C 3 73 ? 29.506 -24.745 21.329 1.00 112.32 73 SER C O 1
ATOM 4359 N N . ILE C 3 74 ? 28.533 -26.712 21.828 1.00 109.93 74 ILE C N 1
ATOM 4360 C CA . ILE C 3 74 ? 27.278 -26.124 22.269 1.00 115.47 74 ILE C CA 1
ATOM 4361 C C . ILE C 3 74 ? 27.083 -26.450 23.750 1.00 124.92 74 ILE C C 1
ATOM 4362 O O . ILE C 3 74 ? 27.759 -27.309 24.317 1.00 116.50 74 ILE C O 1
ATOM 4367 N N . HIS C 3 75 ? 26.147 -25.740 24.380 1.00 135.29 75 HIS C N 1
ATOM 4368 C CA . HIS C 3 75 ? 25.895 -25.893 25.813 1.00 137.05 75 HIS C CA 1
ATOM 4369 C C . HIS C 3 75 ? 24.428 -25.585 26.085 1.00 131.35 75 HIS C C 1
ATOM 4370 O O . HIS C 3 75 ? 24.024 -24.418 26.050 1.00 142.16 75 HIS C O 1
ATOM 4377 N N . LYS C 3 76 ? 23.636 -26.624 26.341 1.00 110.04 76 LYS C N 1
ATOM 4378 C CA . LYS C 3 76 ? 22.240 -26.443 26.711 1.00 111.05 76 LYS C CA 1
ATOM 4379 C C . LYS C 3 76 ? 22.119 -26.061 28.183 1.00 131.81 76 LYS C C 1
ATOM 4380 O O . LYS C 3 76 ? 22.808 -26.619 29.041 1.00 143.11 76 LYS C O 1
ATOM 4386 N N . THR C 3 77 ? 21.247 -25.096 28.473 1.00 129.42 77 THR C N 1
ATOM 4387 C CA . THR C 3 77 ? 21.029 -24.640 29.839 1.00 139.83 77 THR C CA 1
ATOM 4388 C C . THR C 3 77 ? 19.539 -24.649 30.156 1.00 149.61 77 THR C C 1
ATOM 4389 O O . THR C 3 77 ? 18.691 -24.880 29.289 1.00 122.27 77 THR C O 1
ATOM 4393 N N . ASP C 3 78 ? 19.237 -24.386 31.430 1.00 163.17 78 ASP C N 1
ATOM 4394 C CA . ASP C 3 78 ? 17.864 -24.478 31.915 1.00 159.30 78 ASP C CA 1
ATOM 4395 C C . ASP C 3 78 ? 16.976 -23.407 31.294 1.00 154.59 78 ASP C C 1
ATOM 4396 O O . ASP C 3 78 ? 15.891 -23.707 30.780 1.00 150.12 78 ASP C O 1
ATOM 4401 N N . SER C 3 79 ? 17.408 -22.149 31.346 1.00 154.24 79 SER C N 1
ATOM 4402 C CA . SER C 3 79 ? 16.582 -21.066 30.839 1.00 152.79 79 SER C CA 1
ATOM 4403 C C . SER C 3 79 ? 17.458 -19.907 30.388 1.00 152.69 79 SER C C 1
ATOM 4404 O O . SER C 3 79 ? 18.663 -19.861 30.649 1.00 139.53 79 SER C O 1
ATOM 4407 N N . LEU C 3 80 ? 16.815 -18.966 29.707 1.00 152.92 80 LEU C N 1
ATOM 4408 C CA . LEU C 3 80 ? 17.447 -17.775 29.164 1.00 157.91 80 LEU C CA 1
ATOM 4409 C C . LEU C 3 80 ? 17.907 -16.801 30.245 1.00 162.32 80 LEU C C 1
ATOM 4410 O O . LEU C 3 80 ? 17.394 -16.767 31.367 1.00 160.81 80 LEU C O 1
ATOM 4415 N N . SER C 3 81 ? 18.904 -16.002 29.878 1.00 171.40 81 SER C N 1
ATOM 4416 C CA . SER C 3 81 ? 19.181 -14.705 30.488 1.00 164.20 81 SER C CA 1
ATOM 4417 C C . SER C 3 81 ? 18.727 -13.691 29.440 1.00 173.72 81 SER C C 1
ATOM 4418 O O . SER C 3 81 ? 19.521 -13.176 28.651 1.00 179.75 81 SER C O 1
ATOM 4421 N N . VAL C 3 82 ? 17.428 -13.396 29.447 1.00 182.95 82 VAL C N 1
ATOM 4422 C CA . VAL C 3 82 ? 16.766 -12.773 28.305 1.00 180.18 82 VAL C CA 1
ATOM 4423 C C . VAL C 3 82 ? 16.841 -11.252 28.390 1.00 186.82 82 VAL C C 1
ATOM 4424 O O . VAL C 3 82 ? 16.168 -10.545 27.629 1.00 180.06 82 VAL C O 1
ATOM 4428 N N . SER C 3 83 ? 17.660 -10.738 29.310 1.00 189.09 83 SER C N 1
ATOM 4429 C CA . SER C 3 83 ? 17.850 -9.298 29.469 1.00 197.35 83 SER C CA 1
ATOM 4430 C C . SER C 3 83 ? 18.148 -8.629 28.130 1.00 194.46 83 SER C C 1
ATOM 4431 O O . SER C 3 83 ? 19.211 -8.862 27.543 1.00 186.69 83 SER C O 1
ATOM 4434 N N . LEU C 3 84 ? 17.228 -7.798 27.644 1.00 202.05 84 LEU C N 1
ATOM 4435 C CA . LEU C 3 84 ? 17.275 -7.290 26.272 1.00 191.07 84 LEU C CA 1
ATOM 4436 C C . LEU C 3 84 ? 16.989 -5.788 26.247 1.00 187.47 84 LEU C C 1
ATOM 4437 O O . LEU C 3 84 ? 15.831 -5.364 26.387 1.00 181.65 84 LEU C O 1
ATOM 4442 N N . PRO C 3 85 ? 18.027 -4.951 26.114 1.00 190.42 85 PRO C N 1
ATOM 4443 C CA . PRO C 3 85 ? 17.794 -3.522 25.821 1.00 192.19 85 PRO C CA 1
ATOM 4444 C C . PRO C 3 85 ? 17.583 -3.311 24.341 1.00 198.24 85 PRO C C 1
ATOM 4445 O O . PRO C 3 85 ? 18.503 -3.458 23.524 1.00 198.85 85 PRO C O 1
ATOM 4449 N N . SER C 3 86 ? 16.353 -2.953 23.966 1.00 196.60 86 SER C N 1
ATOM 4450 C CA . SER C 3 86 ? 15.977 -2.848 22.562 1.00 189.95 86 SER C CA 1
ATOM 4451 C C . SER C 3 86 ? 16.640 -1.638 21.910 1.00 190.80 86 SER C C 1
ATOM 4452 O O . SER C 3 86 ? 16.432 -0.499 22.338 1.00 193.34 86 SER C O 1
ATOM 4455 N N . SER C 3 87 ? 17.420 -1.887 20.863 1.00 172.97 87 SER C N 1
ATOM 4456 C CA . SER C 3 87 ? 18.045 -0.839 20.076 1.00 177.47 87 SER C CA 1
ATOM 4457 C C . SER C 3 87 ? 17.248 -0.645 18.788 1.00 182.06 87 SER C C 1
ATOM 4458 O O . SER C 3 87 ? 16.138 -1.169 18.633 1.00 182.72 87 SER C O 1
ATOM 4461 N N . GLU C 3 88 ? 17.806 0.135 17.862 1.00 180.44 88 GLU C N 1
ATOM 4462 C CA . GLU C 3 88 ? 17.120 0.426 16.610 1.00 169.44 88 GLU C CA 1
ATOM 4463 C C . GLU C 3 88 ? 16.822 -0.857 15.845 1.00 157.32 88 GLU C C 1
ATOM 4464 O O . GLU C 3 88 ? 17.655 -1.765 15.764 1.00 159.54 88 GLU C O 1
ATOM 4470 N N . CYS C 3 89 ? 15.618 -0.931 15.290 1.00 147.62 89 CYS C N 1
ATOM 4471 C CA . CYS C 3 89 ? 15.164 -2.107 14.567 1.00 159.30 89 CYS C CA 1
ATOM 4472 C C . CYS C 3 89 ? 15.495 -1.980 13.086 1.00 174.35 89 CYS C C 1
ATOM 4473 O O . CYS C 3 89 ? 15.605 -0.875 12.548 1.00 171.30 89 CYS C O 1
ATOM 4476 N N . GLY C 3 90 ? 15.654 -3.125 12.428 1.00 179.27 90 GLY C N 1
ATOM 4477 C CA . GLY C 3 90 ? 15.837 -3.169 10.993 1.00 164.14 90 GLY C CA 1
ATOM 4478 C C . GLY C 3 90 ? 17.077 -3.941 10.592 1.00 152.93 90 GLY C C 1
ATOM 4479 O O . GLY C 3 90 ? 17.849 -4.418 11.418 1.00 153.69 90 GLY C O 1
ATOM 4480 N N . VAL C 3 91 ? 17.259 -4.053 9.284 1.00 142.79 91 VAL C N 1
ATOM 4481 C CA . VAL C 3 91 ? 18.374 -4.808 8.703 1.00 127.74 91 VAL C CA 1
ATOM 4482 C C . VAL C 3 91 ? 19.657 -3.997 8.853 1.00 123.61 91 VAL C C 1
ATOM 4483 O O . VAL C 3 91 ? 19.699 -2.832 8.425 1.00 134.91 91 VAL C O 1
ATOM 4487 N N . PRO C 3 92 ? 20.718 -4.571 9.406 1.00 122.35 92 PRO C N 1
ATOM 4488 C CA . PRO C 3 92 ? 21.975 -3.833 9.552 1.00 126.07 92 PRO C CA 1
ATOM 4489 C C . PRO C 3 92 ? 22.732 -3.727 8.237 1.00 133.89 92 PRO C C 1
ATOM 4490 O O . PRO C 3 92 ? 22.388 -4.340 7.230 1.00 132.22 92 PRO C O 1
ATOM 4494 N N . VAL C 3 93 ? 23.792 -2.927 8.267 1.00 147.19 93 VAL C N 1
ATOM 4495 C CA . VAL C 3 93 ? 24.666 -2.774 7.118 1.00 140.87 93 VAL C CA 1
ATOM 4496 C C . VAL C 3 93 ? 26.093 -3.123 7.552 1.00 146.93 93 VAL C C 1
ATOM 4497 O O . VAL C 3 93 ? 26.367 -3.291 8.737 1.00 158.31 93 VAL C O 1
ATOM 4501 N N . VAL C 3 94 ? 27.007 -3.231 6.581 1.00 139.74 94 VAL C N 1
ATOM 4502 C CA . VAL C 3 94 ? 28.398 -3.595 6.848 1.00 148.39 94 VAL C CA 1
ATOM 4503 C C . VAL C 3 94 ? 29.306 -2.769 5.945 1.00 139.97 94 VAL C C 1
ATOM 4504 O O . VAL C 3 94 ? 29.100 -2.717 4.727 1.00 138.32 94 VAL C O 1
ATOM 4508 N N . ASN C 3 95 ? 30.311 -2.129 6.536 1.00 143.73 95 ASN C N 1
ATOM 4509 C CA . ASN C 3 95 ? 31.355 -1.498 5.738 1.00 161.68 95 ASN C CA 1
ATOM 4510 C C . ASN C 3 95 ? 32.131 -2.548 4.941 1.00 164.86 95 ASN C C 1
ATOM 4511 O O . ASN C 3 95 ? 32.793 -3.417 5.521 1.00 165.51 95 ASN C O 1
ATOM 4516 N N . THR C 3 96 ? 32.042 -2.475 3.609 1.00 151.54 96 THR C N 1
ATOM 4517 C CA . THR C 3 96 ? 32.548 -3.531 2.740 1.00 143.72 96 THR C CA 1
ATOM 4518 C C . THR C 3 96 ? 34.006 -3.321 2.335 1.00 144.46 96 THR C C 1
ATOM 4519 O O . THR C 3 96 ? 34.428 -3.806 1.275 1.00 141.69 96 THR C O 1
ATOM 4523 N N . LYS C 3 97 ? 34.791 -2.624 3.161 1.00 151.47 97 LYS C N 1
ATOM 4524 C CA . LYS C 3 97 ? 36.202 -2.401 2.859 1.00 153.79 97 LYS C CA 1
ATOM 4525 C C . LYS C 3 97 ? 37.028 -3.678 2.962 1.00 159.77 97 LYS C C 1
ATOM 4526 O O . LYS C 3 97 ? 38.126 -3.735 2.397 1.00 165.96 97 LYS C O 1
ATOM 4532 N N . LEU C 3 98 ? 36.523 -4.698 3.665 1.00 149.58 98 LEU C N 1
ATOM 4533 C CA . LEU C 3 98 ? 37.244 -5.962 3.798 1.00 140.38 98 LEU C CA 1
ATOM 4534 C C . LEU C 3 98 ? 37.629 -6.538 2.441 1.00 146.51 98 LEU C C 1
ATOM 4535 O O . LEU C 3 98 ? 38.712 -7.115 2.283 1.00 145.96 98 LEU C O 1
ATOM 4540 N N . TRP C 3 99 ? 36.755 -6.387 1.446 1.00 152.47 99 TRP C N 1
ATOM 4541 C CA . TRP C 3 99 ? 37.014 -6.863 0.090 1.00 156.46 99 TRP C CA 1
ATOM 4542 C C . TRP C 3 99 ? 37.487 -5.682 -0.752 1.00 163.92 99 TRP C C 1
ATOM 4543 O O . TRP C 3 99 ? 36.734 -5.089 -1.524 1.00 167.44 99 TRP C O 1
ATOM 4554 N N . SER C 3 100 ? 38.770 -5.341 -0.587 1.00 174.10 100 SER C N 1
ATOM 4555 C CA . SER C 3 100 ? 39.331 -4.178 -1.271 1.00 187.09 100 SER C CA 1
ATOM 4556 C C . SER C 3 100 ? 39.229 -4.318 -2.784 1.00 182.49 100 SER C C 1
ATOM 4557 O O . SER C 3 100 ? 38.884 -3.357 -3.481 1.00 170.52 100 SER C O 1
ATOM 4560 N N . HIS C 3 101 ? 39.520 -5.505 -3.311 1.00 179.86 101 HIS C N 1
ATOM 4561 C CA . HIS C 3 101 ? 39.389 -5.786 -4.739 1.00 178.30 101 HIS C CA 1
ATOM 4562 C C . HIS C 3 101 ? 38.401 -6.934 -4.905 1.00 170.00 101 HIS C C 1
ATOM 4563 O O . HIS C 3 101 ? 38.789 -8.100 -4.998 1.00 155.74 101 HIS C O 1
ATOM 4570 N N . SER C 3 102 ? 37.118 -6.590 -4.936 1.00 167.48 102 SER C N 1
ATOM 4571 C CA . SER C 3 102 ? 36.066 -7.506 -5.342 1.00 164.49 102 SER C CA 1
ATOM 4572 C C . SER C 3 102 ? 35.780 -7.423 -6.837 1.00 163.04 102 SER C C 1
ATOM 4573 O O . SER C 3 102 ? 34.790 -7.995 -7.303 1.00 161.43 102 SER C O 1
ATOM 4576 N N . GLU C 3 103 ? 36.629 -6.726 -7.595 1.00 161.58 103 GLU C N 1
ATOM 4577 C CA . GLU C 3 103 ? 36.442 -6.549 -9.028 1.00 161.55 103 GLU C CA 1
ATOM 4578 C C . GLU C 3 103 ? 37.311 -7.481 -9.861 1.00 170.41 103 GLU C C 1
ATOM 4579 O O . GLU C 3 103 ? 37.118 -7.556 -11.079 1.00 179.71 103 GLU C O 1
ATOM 4585 N N . SER C 3 104 ? 38.263 -8.182 -9.241 1.00 172.61 104 SER C N 1
ATOM 4586 C CA . SER C 3 104 ? 39.054 -9.168 -9.966 1.00 173.31 104 SER C CA 1
ATOM 4587 C C . SER C 3 104 ? 38.211 -10.344 -10.449 1.00 170.01 104 SER C C 1
ATOM 4588 O O . SER C 3 104 ? 38.663 -11.092 -11.322 1.00 166.58 104 SER C O 1
ATOM 4591 N N . ASP C 3 105 ? 37.004 -10.519 -9.902 1.00 167.35 105 ASP C N 1
ATOM 4592 C CA . ASP C 3 105 ? 36.080 -11.585 -10.304 1.00 172.92 105 ASP C CA 1
ATOM 4593 C C . ASP C 3 105 ? 36.688 -12.972 -10.124 1.00 168.81 105 ASP C C 1
ATOM 4594 O O . ASP C 3 105 ? 36.400 -13.896 -10.890 1.00 155.14 105 ASP C O 1
ATOM 4599 N N . ASP C 3 106 ? 37.532 -13.123 -9.109 1.00 165.01 106 ASP C N 1
ATOM 4600 C CA . ASP C 3 106 ? 38.009 -14.421 -8.654 1.00 147.55 106 ASP C CA 1
ATOM 4601 C C . ASP C 3 106 ? 37.506 -14.633 -7.235 1.00 139.62 106 ASP C C 1
ATOM 4602 O O . ASP C 3 106 ? 37.678 -13.762 -6.375 1.00 147.04 106 ASP C O 1
ATOM 4607 N N . PHE C 3 107 ? 36.882 -15.790 -6.994 1.00 119.75 107 PHE C N 1
ATOM 4608 C CA . PHE C 3 107 ? 36.228 -16.027 -5.714 1.00 116.16 107 PHE C CA 1
ATOM 4609 C C . PHE C 3 107 ? 37.212 -16.055 -4.554 1.00 133.29 107 PHE C C 1
ATOM 4610 O O . PHE C 3 107 ? 36.811 -15.808 -3.411 1.00 117.57 107 PHE C O 1
ATOM 4618 N N . SER C 3 108 ? 38.489 -16.325 -4.828 1.00 151.45 108 SER C N 1
ATOM 4619 C CA . SER C 3 108 ? 39.491 -16.382 -3.768 1.00 148.33 108 SER C CA 1
ATOM 4620 C C . SER C 3 108 ? 39.554 -15.072 -2.992 1.00 134.12 108 SER C C 1
ATOM 4621 O O . SER C 3 108 ? 39.489 -15.065 -1.757 1.00 134.80 108 SER C O 1
ATOM 4624 N N . ARG C 3 109 ? 39.664 -13.951 -3.701 1.00 137.42 109 ARG C N 1
ATOM 4625 C CA . ARG C 3 109 ? 39.698 -12.643 -3.062 1.00 146.69 109 ARG C CA 1
ATOM 4626 C C . ARG C 3 109 ? 38.323 -12.168 -2.617 1.00 146.06 109 ARG C C 1
ATOM 4627 O O . ARG C 3 109 ? 38.197 -11.028 -2.154 1.00 154.04 109 ARG C O 1
ATOM 4635 N N . ARG C 3 110 ? 37.296 -13.007 -2.741 1.00 137.09 110 ARG C N 1
ATOM 4636 C CA . ARG C 3 110 ? 35.947 -12.629 -2.352 1.00 133.54 110 ARG C CA 1
ATOM 4637 C C . ARG C 3 110 ? 35.543 -13.172 -0.986 1.00 137.47 110 ARG C C 1
ATOM 4638 O O . ARG C 3 110 ? 34.543 -12.713 -0.423 1.00 126.02 110 ARG C O 1
ATOM 4646 N N . PHE C 3 111 ? 36.291 -14.123 -0.434 1.00 143.13 111 PHE C N 1
ATOM 4647 C CA . PHE C 3 111 ? 35.936 -14.773 0.824 1.00 118.65 111 PHE C CA 1
ATOM 4648 C C . PHE C 3 111 ? 37.006 -14.472 1.862 1.00 119.55 111 PHE C C 1
ATOM 4649 O O . PHE C 3 111 ? 38.106 -15.036 1.811 1.00 99.88 111 PHE C O 1
ATOM 4657 N N . VAL C 3 112 ? 36.681 -13.588 2.800 1.00 127.10 112 VAL C N 1
ATOM 4658 C CA . VAL C 3 112 ? 37.505 -13.337 3.974 1.00 116.99 112 VAL C CA 1
ATOM 4659 C C . VAL C 3 112 ? 36.891 -14.094 5.144 1.00 111.10 112 VAL C C 1
ATOM 4660 O O . VAL C 3 112 ? 35.713 -13.903 5.473 1.00 99.20 112 VAL C O 1
ATOM 4664 N N . ASP C 3 113 ? 37.681 -14.975 5.754 1.00 117.96 113 ASP C N 1
ATOM 4665 C CA . ASP C 3 113 ? 37.195 -15.862 6.807 1.00 120.99 113 ASP C CA 1
ATOM 4666 C C . ASP C 3 113 ? 38.290 -16.033 7.850 1.00 129.30 113 ASP C C 1
ATOM 4667 O O . ASP C 3 113 ? 39.317 -16.664 7.577 1.00 137.22 113 ASP C O 1
ATOM 4672 N N . ASP C 3 114 ? 38.077 -15.472 9.040 1.00 124.44 114 ASP C N 1
ATOM 4673 C CA . ASP C 3 114 ? 39.019 -15.623 10.149 1.00 134.32 114 ASP C CA 1
ATOM 4674 C C . ASP C 3 114 ? 38.580 -16.816 10.988 1.00 134.26 114 ASP C C 1
ATOM 4675 O O . ASP C 3 114 ? 37.673 -16.712 11.818 1.00 136.31 114 ASP C O 1
ATOM 4680 N N . PHE C 3 115 ? 39.215 -17.962 10.762 1.00 136.56 115 PHE C N 1
ATOM 4681 C CA . PHE C 3 115 ? 38.890 -19.165 11.517 1.00 141.38 115 PHE C CA 1
ATOM 4682 C C . PHE C 3 115 ? 39.563 -19.216 12.881 1.00 144.70 115 PHE C C 1
ATOM 4683 O O . PHE C 3 115 ? 39.385 -20.204 13.603 1.00 138.08 115 PHE C O 1
ATOM 4691 N N . SER C 3 116 ? 40.318 -18.181 13.256 1.00 145.35 116 SER C N 1
ATOM 4692 C CA . SER C 3 116 ? 40.934 -18.135 14.575 1.00 134.14 116 SER C CA 1
ATOM 4693 C C . SER C 3 116 ? 39.922 -17.910 15.686 1.00 145.25 116 SER C C 1
ATOM 4694 O O . SER C 3 116 ? 40.276 -18.049 16.861 1.00 158.25 116 SER C O 1
ATOM 4697 N N . LEU C 3 117 ? 38.680 -17.580 15.346 1.00 145.75 117 LEU C N 1
ATOM 4698 C CA . LEU C 3 117 ? 37.630 -17.329 16.323 1.00 147.50 117 LEU C CA 1
ATOM 4699 C C . LEU C 3 117 ? 36.659 -18.501 16.305 1.00 137.64 117 LEU C C 1
ATOM 4700 O O . LEU C 3 117 ? 36.126 -18.852 15.247 1.00 130.22 117 LEU C O 1
ATOM 4705 N N . ASP C 3 118 ? 36.443 -19.110 17.466 1.00 148.14 118 ASP C N 1
ATOM 4706 C CA . ASP C 3 118 ? 35.534 -20.238 17.585 1.00 143.85 118 ASP C CA 1
ATOM 4707 C C . ASP C 3 118 ? 34.114 -19.724 17.822 1.00 134.31 118 ASP C C 1
ATOM 4708 O O . ASP C 3 118 ? 33.840 -18.526 17.715 1.00 130.52 118 ASP C O 1
ATOM 4713 N N . ILE C 3 119 ? 33.194 -20.625 18.157 1.00 130.98 119 ILE C N 1
ATOM 4714 C CA . ILE C 3 119 ? 31.791 -20.258 18.326 1.00 123.23 119 ILE C CA 1
ATOM 4715 C C . ILE C 3 119 ? 31.144 -21.210 19.326 1.00 135.80 119 ILE C C 1
ATOM 4716 O O . ILE C 3 119 ? 31.426 -22.412 19.332 1.00 129.08 119 ILE C O 1
ATOM 4721 N N . GLU C 3 120 ? 30.285 -20.661 20.182 1.00 141.98 120 GLU C N 1
ATOM 4722 C CA . GLU C 3 120 ? 29.490 -21.428 21.130 1.00 126.73 120 GLU C CA 1
ATOM 4723 C C . GLU C 3 120 ? 28.008 -21.173 20.885 1.00 114.80 120 GLU C C 1
ATOM 4724 O O . GLU C 3 120 ? 27.619 -20.101 20.416 1.00 127.77 120 GLU C O 1
ATOM 4730 N N . VAL C 3 121 ? 27.180 -22.167 21.199 1.00 103.34 121 VAL C N 1
ATOM 4731 C CA . VAL C 3 121 ? 25.734 -22.071 21.021 1.00 104.36 121 VAL C CA 1
ATOM 4732 C C . VAL C 3 121 ? 25.059 -22.476 22.325 1.00 120.58 121 VAL C C 1
ATOM 4733 O O . VAL C 3 121 ? 25.242 -23.603 22.801 1.00 125.56 121 VAL C O 1
ATOM 4737 N N . ILE C 3 122 ? 24.266 -21.569 22.885 1.00 128.06 122 ILE C N 1
ATOM 4738 C CA . ILE C 3 122 ? 23.481 -21.812 24.088 1.00 119.19 122 ILE C CA 1
ATOM 4739 C C . ILE C 3 122 ? 22.040 -22.058 23.651 1.00 116.56 122 ILE C C 1
ATOM 4740 O O . ILE C 3 122 ? 21.320 -21.127 23.281 1.00 110.51 122 ILE C O 1
ATOM 4745 N N . ILE C 3 123 ? 21.622 -23.319 23.689 1.00 116.61 123 ILE C N 1
ATOM 4746 C CA . ILE C 3 123 ? 20.324 -23.757 23.190 1.00 119.58 123 ILE C CA 1
ATOM 4747 C C . ILE C 3 123 ? 19.464 -24.166 24.377 1.00 120.92 123 ILE C C 1
ATOM 4748 O O . ILE C 3 123 ? 19.970 -24.692 25.375 1.00 134.05 123 ILE C O 1
ATOM 4753 N N . SER C 3 124 ? 18.166 -23.896 24.280 1.00 117.00 124 SER C N 1
ATOM 4754 C CA . SER C 3 124 ? 17.205 -24.321 25.287 1.00 125.40 124 SER C CA 1
ATOM 4755 C C . SER C 3 124 ? 15.885 -24.622 24.593 1.00 126.60 124 SER C C 1
ATOM 4756 O O . SER C 3 124 ? 15.721 -24.391 23.391 1.00 124.01 124 SER C O 1
ATOM 4759 N N . SER C 3 125 ? 14.944 -25.164 25.366 1.00 133.54 125 SER C N 1
ATOM 4760 C CA . SER C 3 125 ? 13.587 -25.362 24.875 1.00 148.35 125 SER C CA 1
ATOM 4761 C C . SER C 3 125 ? 12.835 -24.054 24.668 1.00 138.38 125 SER C C 1
ATOM 4762 O O . SER C 3 125 ? 11.730 -24.079 24.116 1.00 134.06 125 SER C O 1
ATOM 4765 N N . GLU C 3 126 ? 13.405 -22.920 25.072 1.00 140.61 126 GLU C N 1
ATOM 4766 C CA . GLU C 3 126 ? 12.741 -21.631 24.943 1.00 152.20 126 GLU C CA 1
ATOM 4767 C C . GLU C 3 126 ? 13.356 -20.751 23.867 1.00 139.16 126 GLU C C 1
ATOM 4768 O O . GLU C 3 126 ? 12.628 -20.157 23.065 1.00 121.64 126 GLU C O 1
ATOM 4774 N N . SER C 3 127 ? 14.682 -20.656 23.824 1.00 135.31 127 SER C N 1
ATOM 4775 C CA . SER C 3 127 ? 15.363 -19.798 22.867 1.00 130.98 127 SER C CA 1
ATOM 4776 C C . SER C 3 127 ? 16.749 -20.364 22.593 1.00 129.41 127 SER C C 1
ATOM 4777 O O . SER C 3 127 ? 17.165 -21.363 23.185 1.00 136.48 127 SER C O 1
ATOM 4780 N N . MET C 3 128 ? 17.454 -19.726 21.666 1.00 130.59 128 MET C N 1
ATOM 4781 C CA . MET C 3 128 ? 18.810 -20.119 21.314 1.00 120.86 128 MET C CA 1
ATOM 4782 C C . MET C 3 128 ? 19.636 -18.877 21.013 1.00 116.88 128 MET C C 1
ATOM 4783 O O . MET C 3 128 ? 19.183 -17.981 20.292 1.00 120.52 128 MET C O 1
ATOM 4788 N N . LEU C 3 129 ? 20.841 -18.823 21.574 1.00 118.18 129 LEU C N 1
ATOM 4789 C CA . LEU C 3 129 ? 21.768 -17.731 21.324 1.00 126.47 129 LEU C CA 1
ATOM 4790 C C . LEU C 3 129 ? 23.117 -18.292 20.893 1.00 119.76 129 LEU C C 1
ATOM 4791 O O . LEU C 3 129 ? 23.467 -19.436 21.180 1.00 116.83 129 LEU C O 1
ATOM 4796 N N . LEU C 3 130 ? 23.854 -17.460 20.166 1.00 122.54 130 LEU C N 1
ATOM 4797 C CA . LEU C 3 130 ? 25.122 -17.813 19.542 1.00 119.61 130 LEU C CA 1
ATOM 4798 C C . LEU C 3 130 ? 26.167 -16.770 19.903 1.00 128.11 130 LEU C C 1
ATOM 4799 O O . LEU C 3 130 ? 25.944 -15.573 19.706 1.00 138.59 130 LEU C O 1
ATOM 4804 N N . THR C 3 131 ? 27.304 -17.221 20.416 1.00 119.87 131 THR C N 1
ATOM 4805 C CA . THR C 3 131 ? 28.390 -16.333 20.790 1.00 126.56 131 THR C CA 1
ATOM 4806 C C . THR C 3 131 ? 29.608 -16.665 19.942 1.00 120.09 131 THR C C 1
ATOM 4807 O O . THR C 3 131 ? 29.857 -17.834 19.617 1.00 129.25 131 THR C O 1
ATOM 4811 N N . ILE C 3 132 ? 30.388 -15.633 19.600 1.00 134.95 132 ILE C N 1
ATOM 4812 C CA . ILE C 3 132 ? 31.541 -15.821 18.725 1.00 152.75 132 ILE C CA 1
ATOM 4813 C C . ILE C 3 132 ? 32.747 -15.096 19.307 1.00 167.64 132 ILE C C 1
ATOM 4814 O O . ILE C 3 132 ? 32.630 -13.964 19.788 1.00 169.75 132 ILE C O 1
ATOM 4819 N N . GLY C 3 133 ? 33.912 -15.755 19.256 1.00 162.04 133 GLY C N 1
ATOM 4820 C CA . GLY C 3 133 ? 35.175 -15.124 19.568 1.00 163.93 133 GLY C CA 1
ATOM 4821 C C . GLY C 3 133 ? 35.728 -15.405 20.946 1.00 180.16 133 GLY C C 1
ATOM 4822 O O . GLY C 3 133 ? 36.913 -15.121 21.186 1.00 183.06 133 GLY C O 1
ATOM 4823 N N . GLU C 3 134 ? 34.928 -15.979 21.847 1.00 182.40 134 GLU C N 1
ATOM 4824 C CA . GLU C 3 134 ? 35.358 -16.226 23.231 1.00 179.83 134 GLU C CA 1
ATOM 4825 C C . GLU C 3 134 ? 35.825 -14.926 23.906 1.00 180.93 134 GLU C C 1
ATOM 4826 O O . GLU C 3 134 ? 36.885 -14.865 24.545 1.00 176.00 134 GLU C O 1
ATOM 4832 N N . ASN C 3 135 ? 35.001 -13.878 23.772 1.00 190.82 135 ASN C N 1
ATOM 4833 C CA . ASN C 3 135 ? 35.318 -12.545 24.270 1.00 191.88 135 ASN C CA 1
ATOM 4834 C C . ASN C 3 135 ? 34.169 -12.000 25.111 1.00 184.62 135 ASN C C 1
ATOM 4835 O O . ASN C 3 135 ? 32.998 -12.311 24.871 1.00 183.09 135 ASN C O 1
ATOM 4840 N N . LYS C 3 136 ? 34.523 -11.184 26.104 1.00 181.54 136 LYS C N 1
ATOM 4841 C CA . LYS C 3 136 ? 33.552 -10.592 27.030 1.00 187.04 136 LYS C CA 1
ATOM 4842 C C . LYS C 3 136 ? 33.243 -9.163 26.586 1.00 186.67 136 LYS C C 1
ATOM 4843 O O . LYS C 3 136 ? 33.588 -8.180 27.242 1.00 185.61 136 LYS C O 1
ATOM 4849 N N . LYS C 3 137 ? 32.575 -9.066 25.436 1.00 177.39 137 LYS C N 1
ATOM 4850 C CA . LYS C 3 137 ? 32.184 -7.788 24.853 1.00 175.95 137 LYS C CA 1
ATOM 4851 C C . LYS C 3 137 ? 30.688 -7.773 24.574 1.00 174.20 137 LYS C C 1
ATOM 4852 O O . LYS C 3 137 ? 30.127 -8.765 24.098 1.00 170.85 137 LYS C O 1
ATOM 4858 N N . VAL C 3 138 ? 30.045 -6.650 24.896 1.00 158.40 138 VAL C N 1
ATOM 4859 C CA . VAL C 3 138 ? 28.593 -6.493 24.799 1.00 146.36 138 VAL C CA 1
ATOM 4860 C C . VAL C 3 138 ? 28.299 -5.031 24.486 1.00 164.19 138 VAL C C 1
ATOM 4861 O O . VAL C 3 138 ? 28.872 -4.128 25.103 1.00 183.24 138 VAL C O 1
ATOM 4865 N N . THR C 3 139 ? 27.418 -4.799 23.519 1.00 179.62 139 THR C N 1
ATOM 4866 C CA . THR C 3 139 ? 26.935 -3.461 23.166 1.00 179.57 139 THR C CA 1
ATOM 4867 C C . THR C 3 139 ? 25.502 -3.604 22.652 1.00 178.43 139 THR C C 1
ATOM 4868 O O . THR C 3 139 ? 24.841 -4.615 22.912 1.00 177.64 139 THR C O 1
ATOM 4872 N N . SER C 3 140 ? 25.019 -2.586 21.935 1.00 178.55 140 SER C N 1
ATOM 4873 C CA . SER C 3 140 ? 23.610 -2.465 21.577 1.00 178.01 140 SER C CA 1
ATOM 4874 C C . SER C 3 140 ? 23.123 -3.707 20.833 1.00 168.96 140 SER C C 1
ATOM 4875 O O . SER C 3 140 ? 23.900 -4.449 20.226 1.00 160.77 140 SER C O 1
ATOM 4878 N N . TRP C 3 141 ? 21.808 -3.917 20.870 1.00 159.56 141 TRP C N 1
ATOM 4879 C CA . TRP C 3 141 ? 21.193 -5.116 20.308 1.00 162.77 141 TRP C CA 1
ATOM 4880 C C . TRP C 3 141 ? 20.229 -4.685 19.206 1.00 165.24 141 TRP C C 1
ATOM 4881 O O . TRP C 3 141 ? 19.131 -4.197 19.491 1.00 159.57 141 TRP C O 1
ATOM 4892 N N . ILE C 3 142 ? 20.628 -4.881 17.948 1.00 160.74 142 ILE C N 1
ATOM 4893 C CA . ILE C 3 142 ? 19.734 -4.592 16.832 1.00 152.84 142 ILE C CA 1
ATOM 4894 C C . ILE C 3 142 ? 18.664 -5.672 16.734 1.00 150.32 142 ILE C C 1
ATOM 4895 O O . ILE C 3 142 ? 18.932 -6.861 16.952 1.00 161.58 142 ILE C O 1
ATOM 4900 N N . LYS C 3 143 ? 17.442 -5.265 16.400 1.00 151.91 143 LYS C N 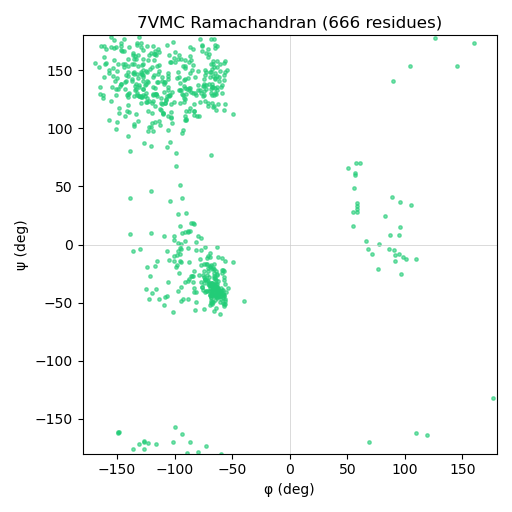1
ATOM 4901 C CA . LYS C 3 143 ? 16.283 -6.154 16.371 1.00 153.98 143 LYS C CA 1
ATOM 4902 C C . LYS C 3 143 ? 15.749 -6.189 14.943 1.00 161.19 143 LYS C C 1
ATOM 4903 O O . LYS C 3 143 ? 14.987 -5.308 14.538 1.00 168.53 143 LYS C O 1
ATOM 4909 N N . CYS C 3 144 ? 16.137 -7.212 14.180 1.00 166.42 144 CYS C N 1
ATOM 4910 C CA . CYS C 3 144 ? 15.643 -7.348 12.810 1.00 173.88 144 CYS C CA 1
ATOM 4911 C C . CYS C 3 144 ? 14.141 -7.609 12.787 1.00 179.41 144 CYS C C 1
ATOM 4912 O O . CYS C 3 144 ? 13.381 -6.866 12.161 1.00 188.00 144 CYS C O 1
ATOM 4915 N N . SER C 3 145 ? 13.694 -8.670 13.454 1.00 180.99 145 SER C N 1
ATOM 4916 C CA . SER C 3 145 ? 12.275 -8.950 13.617 1.00 177.99 145 SER C CA 1
ATOM 4917 C C . SER C 3 145 ? 12.041 -9.357 15.064 1.00 177.41 145 SER C C 1
ATOM 4918 O O . SER C 3 145 ? 12.975 -9.679 15.796 1.00 182.56 145 SER C O 1
ATOM 4921 N N . ASP C 3 146 ? 10.778 -9.350 15.484 1.00 177.50 146 ASP C N 1
ATOM 4922 C CA . ASP C 3 146 ? 10.459 -9.709 16.866 1.00 185.38 146 ASP C CA 1
ATOM 4923 C C . ASP C 3 146 ? 10.927 -11.116 17.214 1.00 182.35 146 ASP C C 1
ATOM 4924 O O . ASP C 3 146 ? 11.176 -11.402 18.390 1.00 179.58 146 ASP C O 1
ATOM 4929 N N . ASN C 3 147 ? 11.073 -11.988 16.217 1.00 174.67 147 ASN C N 1
ATOM 4930 C CA . ASN C 3 147 ? 11.538 -13.351 16.418 1.00 171.50 147 ASN C CA 1
ATOM 4931 C C . ASN C 3 147 ? 13.037 -13.512 16.193 1.00 169.33 147 ASN C C 1
ATOM 4932 O O . ASN C 3 147 ? 13.571 -14.591 16.473 1.00 172.36 147 ASN C O 1
ATOM 4937 N N . PHE C 3 148 ? 13.724 -12.485 15.688 1.00 174.27 148 PHE C N 1
ATOM 4938 C CA . PHE C 3 148 ? 15.152 -12.580 15.385 1.00 163.56 148 PHE C CA 1
ATOM 4939 C C . PHE C 3 148 ? 15.844 -11.270 15.751 1.00 153.10 148 PHE C C 1
ATOM 4940 O O . PHE C 3 148 ? 15.568 -10.227 15.146 1.00 168.43 148 PHE C O 1
ATOM 4948 N N . TYR C 3 149 ? 16.740 -11.333 16.738 1.00 137.62 149 TYR C N 1
ATOM 4949 C CA . TYR C 3 149 ? 17.556 -10.217 17.205 1.00 151.82 149 TYR C CA 1
ATOM 4950 C C . TYR C 3 149 ? 19.032 -10.488 16.917 1.00 142.20 149 TYR C C 1
ATOM 4951 O O . TYR C 3 149 ? 19.428 -11.607 16.577 1.00 153.21 149 TYR C O 1
ATOM 4960 N N . LEU C 3 150 ? 19.854 -9.448 17.067 1.00 132.27 150 LEU C N 1
ATOM 4961 C CA . LEU C 3 150 ? 21.285 -9.550 16.801 1.00 127.55 150 LEU C CA 1
ATOM 4962 C C . LEU C 3 150 ? 22.026 -8.511 17.635 1.00 128.40 150 LEU C C 1
ATOM 4963 O O . LEU C 3 150 ? 21.475 -7.458 17.962 1.00 155.30 150 LEU C O 1
ATOM 4968 N N . GLY C 3 151 ? 23.272 -8.807 17.977 1.00 123.21 151 GLY C N 1
ATOM 4969 C CA . GLY C 3 151 ? 24.034 -7.956 18.881 1.00 138.26 151 GLY C CA 1
ATOM 4970 C C . GLY C 3 151 ? 25.447 -7.687 18.409 1.00 145.69 151 GLY C C 1
AT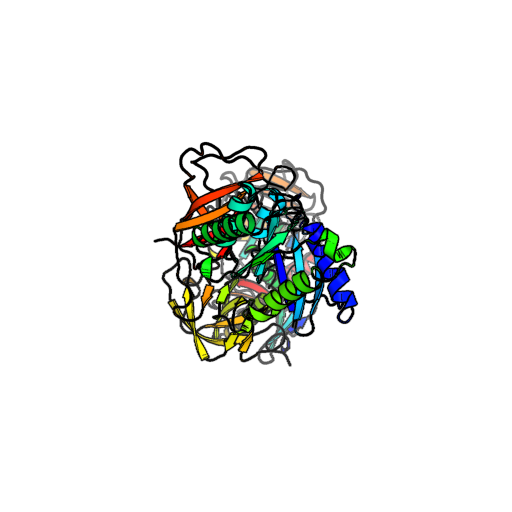OM 4971 O O . GLY C 3 151 ? 26.169 -8.602 17.995 1.00 157.38 151 GLY C O 1
ATOM 4972 N N . ILE C 3 152 ? 25.853 -6.421 18.528 1.00 147.51 152 ILE C N 1
ATOM 4973 C CA . ILE C 3 152 ? 27.187 -5.968 18.162 1.00 167.79 152 ILE C CA 1
ATOM 4974 C C . ILE C 3 152 ? 28.046 -5.833 19.412 1.00 167.54 152 ILE C C 1
ATOM 4975 O O . ILE C 3 152 ? 27.551 -5.735 20.538 1.00 177.44 152 ILE C O 1
ATOM 4980 N N . ASP C 3 153 ? 29.360 -5.830 19.208 1.00 171.66 153 ASP C N 1
ATOM 4981 C CA . ASP C 3 153 ? 30.333 -5.685 20.281 1.00 181.22 153 ASP C CA 1
ATOM 4982 C C . ASP C 3 153 ? 30.877 -4.258 20.314 1.00 194.32 153 ASP C C 1
ATOM 4983 O O . ASP C 3 153 ? 30.566 -3.425 19.459 1.00 193.05 153 ASP C O 1
ATOM 4988 N N . ALA C 3 154 ? 31.691 -3.981 21.337 1.00 190.86 154 ALA C N 1
ATOM 4989 C CA . ALA C 3 154 ? 32.314 -2.668 21.444 1.00 195.13 154 ALA C CA 1
ATOM 4990 C C . ALA C 3 154 ? 33.402 -2.469 20.396 1.00 195.99 154 ALA C C 1
ATOM 4991 O O . ALA C 3 154 ? 33.698 -1.329 20.024 1.00 190.20 154 ALA C O 1
ATOM 4993 N N . GLY C 3 155 ? 34.011 -3.553 19.918 1.00 202.99 155 GLY C N 1
ATOM 4994 C CA . GLY C 3 155 ? 35.087 -3.448 18.952 1.00 198.93 155 GLY C CA 1
ATOM 4995 C C . GLY C 3 155 ? 34.645 -3.546 17.504 1.00 193.45 155 GLY C C 1
ATOM 4996 O O . GLY C 3 155 ? 35.322 -4.184 16.692 1.00 188.89 155 GLY C O 1
ATOM 4997 N N . ARG C 3 156 ? 33.512 -2.921 17.171 1.00 190.48 156 ARG C N 1
ATOM 4998 C CA . ARG C 3 156 ? 33.032 -2.794 15.791 1.00 184.74 156 ARG C CA 1
ATOM 4999 C C . ARG C 3 156 ? 32.867 -4.164 15.122 1.00 181.46 156 ARG C C 1
ATOM 5000 O O . ARG C 3 156 ? 33.474 -4.454 14.088 1.00 180.74 156 ARG C O 1
ATOM 5008 N N . ASN C 3 157 ? 32.010 -4.998 15.710 1.00 185.72 157 ASN C N 1
ATOM 5009 C CA . ASN C 3 157 ? 31.777 -6.332 15.166 1.00 180.89 157 ASN C CA 1
ATOM 5010 C C . ASN C 3 157 ? 30.521 -6.918 15.799 1.00 174.78 157 ASN C C 1
ATOM 5011 O O . ASN C 3 157 ? 30.150 -6.559 16.919 1.00 184.11 157 ASN C O 1
ATOM 5016 N N . VAL C 3 158 ? 29.865 -7.807 15.057 1.00 170.13 158 VAL C N 1
ATOM 5017 C CA . VAL C 3 158 ? 28.740 -8.586 15.570 1.00 163.73 158 VAL C CA 1
ATOM 5018 C C . VAL C 3 158 ? 29.264 -9.809 16.318 1.00 160.35 158 VAL C C 1
ATOM 5019 O O . VAL C 3 158 ? 30.124 -10.540 15.810 1.00 160.38 158 VAL C O 1
ATOM 5023 N N . VAL C 3 159 ? 28.764 -10.026 17.543 1.00 153.61 159 VAL C N 1
ATOM 5024 C CA . VAL C 3 159 ? 29.317 -11.024 18.456 1.00 145.93 159 VAL C CA 1
ATOM 5025 C C . VAL C 3 159 ? 28.269 -12.052 18.875 1.00 147.16 159 VAL C C 1
ATOM 5026 O O . VAL C 3 159 ? 28.551 -13.264 18.930 1.00 154.93 159 VAL C O 1
ATOM 5030 N N . HIS C 3 160 ? 27.078 -11.581 19.253 1.00 134.74 160 HIS C N 1
ATOM 5031 C CA . HIS C 3 160 ? 26.014 -12.397 19.818 1.00 141.56 160 HIS C CA 1
ATOM 5032 C C . HIS C 3 160 ? 24.814 -12.406 18.877 1.00 144.52 160 HIS C C 1
ATOM 5033 O O . HIS C 3 160 ? 24.468 -11.380 18.282 1.00 152.45 160 HIS C O 1
ATOM 5040 N N . LEU C 3 161 ? 24.192 -13.572 18.744 1.00 128.34 161 LEU C N 1
ATOM 5041 C CA . LEU C 3 161 ? 22.979 -13.778 17.968 1.00 129.87 161 LEU C CA 1
ATOM 5042 C C . LEU C 3 161 ? 21.921 -14.381 18.883 1.00 121.48 161 LEU C C 1
ATOM 5043 O O . LEU C 3 161 ? 22.244 -15.130 19.805 1.00 126.72 161 LEU C O 1
ATOM 5048 N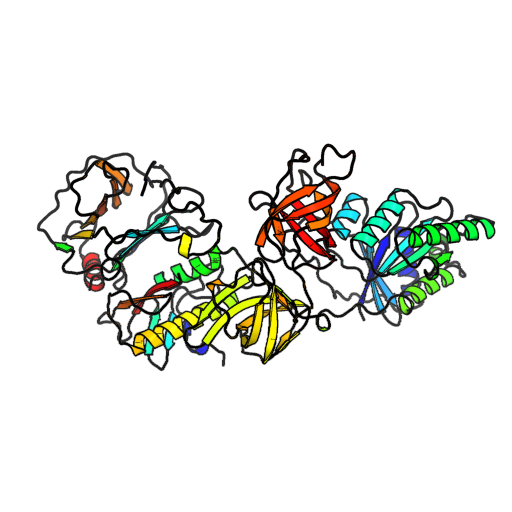 N . TYR C 3 162 ? 20.654 -14.066 18.623 1.00 134.27 162 TYR C N 1
ATOM 5049 C CA . TYR C 3 162 ? 19.568 -14.523 19.480 1.00 136.93 162 TYR C CA 1
ATOM 5050 C C . TYR C 3 162 ? 18.364 -14.912 18.632 1.00 134.27 162 TYR C C 1
ATOM 5051 O O . TYR C 3 162 ? 18.179 -14.397 17.527 1.00 147.35 162 TYR C O 1
ATOM 5060 N N . LEU C 3 163 ? 17.540 -15.820 19.162 1.00 138.56 163 LEU C N 1
ATOM 5061 C CA . LEU C 3 163 ? 16.319 -16.242 18.482 1.00 137.32 163 LEU C CA 1
ATOM 5062 C C . LEU C 3 163 ? 15.160 -16.341 19.461 1.00 148.05 163 LEU C C 1
ATOM 5063 O O . LEU C 3 163 ? 15.337 -16.793 20.595 1.00 145.40 163 LEU C O 1
ATOM 5068 N N . ASP C 3 164 ? 13.974 -15.923 19.015 1.00 159.65 164 ASP C N 1
ATOM 5069 C CA . ASP C 3 164 ? 12.781 -15.892 19.851 1.00 158.58 164 ASP C CA 1
ATOM 5070 C C . ASP C 3 164 ? 11.635 -16.634 19.174 1.00 152.45 164 ASP C C 1
ATOM 5071 O O . ASP C 3 164 ? 11.689 -16.969 17.987 1.00 147.40 164 ASP C O 1
ATOM 5076 N N . LYS C 3 165 ? 10.593 -16.894 19.968 1.00 136.80 165 LYS C N 1
ATOM 5077 C CA . LYS C 3 165 ? 9.345 -17.507 19.506 1.00 143.03 165 LYS C CA 1
ATOM 5078 C C . LYS C 3 165 ? 9.568 -18.878 18.876 1.00 146.84 165 LYS C C 1
ATOM 5079 O O . LYS C 3 165 ? 8.826 -19.286 17.979 1.00 144.20 165 LYS C O 1
ATOM 5085 N N . LEU C 3 166 ? 10.580 -19.603 19.337 1.00 143.53 166 LEU C N 1
ATOM 5086 C CA . LEU C 3 166 ? 10.877 -20.928 18.813 1.00 141.36 166 LEU C CA 1
ATOM 5087 C C . LEU C 3 166 ? 10.199 -21.999 19.657 1.00 149.81 166 LEU C C 1
ATOM 5088 O O . LEU C 3 166 ? 10.321 -22.007 20.886 1.00 156.71 166 LEU C O 1
ATOM 5093 N N . THR C 3 167 ? 9.481 -22.895 18.986 1.00 150.93 167 THR C N 1
ATOM 5094 C CA . THR C 3 167 ? 8.767 -23.992 19.614 1.00 161.93 167 THR C CA 1
ATOM 5095 C C . THR C 3 167 ? 9.504 -25.300 19.378 1.00 159.53 167 THR C C 1
ATOM 5096 O O . THR C 3 167 ? 9.810 -25.629 18.225 1.00 161.02 167 THR C O 1
ATOM 5100 N N . PRO C 3 168 ? 9.793 -26.068 20.430 1.00 150.35 168 PRO C N 1
ATOM 5101 C CA . PRO C 3 168 ? 10.681 -27.238 20.314 1.00 154.92 168 PRO C CA 1
ATOM 5102 C C . PRO C 3 168 ? 10.381 -28.211 19.179 1.00 155.36 168 PRO C C 1
ATOM 5103 O O . PRO C 3 168 ? 11.218 -29.063 18.854 1.00 146.53 168 PRO C O 1
ATOM 5107 N N . SER C 3 169 ? 9.188 -28.115 18.582 1.00 170.72 169 SER C N 1
ATOM 5108 C CA . SER C 3 169 ? 8.856 -28.973 17.447 1.00 155.72 169 SER C CA 1
ATOM 5109 C C . SER C 3 169 ? 9.856 -28.824 16.307 1.00 148.25 169 SER C C 1
ATOM 5110 O O . SER C 3 169 ? 10.053 -29.765 15.531 1.00 132.98 169 SER C O 1
ATOM 5113 N N . GLU C 3 170 ? 10.487 -27.654 16.177 1.00 151.51 170 GLU C N 1
ATOM 5114 C CA . GLU C 3 170 ? 11.539 -27.479 15.184 1.00 155.77 170 GLU C CA 1
ATOM 5115 C C . GLU C 3 170 ? 12.941 -27.606 15.766 1.00 150.59 170 GLU C C 1
ATOM 5116 O O . GLU C 3 170 ? 13.886 -27.856 15.009 1.00 143.92 170 GLU C O 1
ATOM 5122 N N . VAL C 3 171 ? 13.111 -27.466 17.085 1.00 148.86 171 VAL C N 1
ATOM 5123 C CA . VAL C 3 171 ? 14.413 -27.803 17.646 1.00 145.66 171 VAL C CA 1
ATOM 5124 C C . VAL C 3 171 ? 14.633 -29.304 17.562 1.00 135.44 171 VAL C C 1
ATOM 5125 O O . VAL C 3 171 ? 15.776 -29.764 17.636 1.00 125.64 171 VAL C O 1
ATOM 5129 N N . GLU C 3 172 ? 13.559 -30.079 17.385 1.00 133.16 172 GLU C N 1
ATOM 5130 C CA . GLU C 3 172 ? 13.711 -31.489 17.042 1.00 129.30 172 GLU C CA 1
ATOM 5131 C C . GLU C 3 172 ? 14.541 -31.654 15.773 1.00 142.15 172 GLU C C 1
ATOM 5132 O O . GLU C 3 172 ? 15.535 -32.390 15.755 1.00 139.98 172 GLU C O 1
ATOM 5138 N N . SER C 3 173 ? 14.167 -30.941 14.705 1.00 154.35 173 SER C N 1
ATOM 5139 C CA . SER C 3 173 ? 14.943 -30.988 13.469 1.00 146.50 173 SER C CA 1
ATOM 5140 C C . SER C 3 173 ? 16.301 -30.317 13.632 1.00 138.50 173 SER C C 1
ATOM 5141 O O . SER C 3 173 ? 17.287 -30.757 13.026 1.00 143.69 173 SER C O 1
ATOM 5144 N N . PHE C 3 174 ? 16.372 -29.256 14.442 1.00 115.30 174 PHE C N 1
ATOM 5145 C CA . PHE C 3 174 ? 17.656 -28.613 14.711 1.00 118.21 174 PHE C CA 1
ATOM 5146 C C . PHE C 3 174 ? 18.654 -29.594 15.314 1.00 125.59 174 PHE C C 1
ATOM 5147 O O . PHE C 3 174 ? 19.833 -29.614 14.934 1.00 117.04 174 PHE C O 1
ATOM 5155 N N . PHE C 3 175 ? 18.196 -30.423 16.250 1.00 127.99 175 PHE C N 1
ATOM 5156 C CA . PHE C 3 175 ? 19.073 -31.409 16.864 1.00 126.00 175 PHE C CA 1
ATOM 5157 C C . PHE C 3 175 ? 19.283 -32.623 15.970 1.00 116.81 175 PHE C C 1
ATOM 5158 O O . PHE C 3 175 ? 20.325 -33.281 16.062 1.00 115.67 175 PHE C O 1
ATOM 5166 N N . GLU C 3 176 ? 18.324 -32.925 15.093 1.00 117.87 176 GLU C N 1
ATOM 5167 C CA . GLU C 3 176 ? 18.565 -33.931 14.069 1.00 127.43 176 GLU C CA 1
ATOM 5168 C C . GLU C 3 176 ? 19.627 -33.483 13.077 1.00 129.86 176 GLU C C 1
ATOM 5169 O O . GLU C 3 176 ? 20.275 -34.330 12.454 1.00 131.65 176 GLU C O 1
ATOM 5175 N N . ALA C 3 177 ? 19.817 -32.172 12.923 1.00 128.84 177 ALA C N 1
ATOM 5176 C CA . ALA C 3 177 ? 20.789 -31.642 11.978 1.00 135.54 177 ALA C CA 1
ATOM 5177 C C . ALA C 3 177 ? 22.135 -31.300 12.604 1.00 130.49 177 ALA C C 1
ATOM 5178 O O . ALA C 3 177 ? 23.143 -31.303 11.885 1.00 123.81 177 ALA C O 1
ATOM 5180 N N . VAL C 3 178 ? 22.188 -31.022 13.913 1.00 119.83 178 VAL C N 1
ATOM 5181 C CA . VAL C 3 178 ? 23.449 -30.590 14.519 1.00 120.90 178 VAL C CA 1
ATOM 5182 C C . VAL C 3 178 ? 24.508 -31.680 14.396 1.00 123.37 178 VAL C C 1
ATOM 5183 O O . VAL C 3 178 ? 25.683 -31.393 14.132 1.00 126.61 178 VAL C O 1
ATOM 5187 N N . GLY C 3 179 ? 24.112 -32.938 14.557 1.00 126.12 179 GLY C N 1
ATOM 5188 C CA . GLY C 3 179 ? 25.033 -34.052 14.421 1.00 134.08 179 GLY C CA 1
ATOM 5189 C C . GLY C 3 179 ? 26.221 -33.994 15.361 1.00 137.94 179 GLY C C 1
ATOM 5190 O O . GLY C 3 179 ? 27.311 -33.574 14.974 1.00 126.76 179 GLY C O 1
#

Sequence (672 aa):
PHVNVGTIGHVDHGKTTLTAAITTVLAKTYGGAARAFDQIDNAPEEKARGITINTSHVEYDTPTRHYAHVDCPGHADYVKNMITGAAQMDGAILVVAATDGPMPQTREHILLGRQVGVPYIIVFLNKCDMVDDEELLELVEMEVRELLSQYDFPGDDTPIVRGSALKALEGDAEWEAKILELAGFLDSYIPEPERAIDKPFLLPIEDVFSISGRGTVVTGRVERGIIKVGEEVEIVGIKETQKSTCTGVEMFRKLLDEGRAGENVGVLLRGIKREEIERGQVLAKPGTIKPHTKFESEVYILSKDEGGRHTPFFKGYRPQFYFRTTDVTGTIELPEGVEMVMPGDNIKMVVTLIHPIAMDDGLRFAIREGGRTVGAGVVAKVLSTGTVFDSIKATQPAIPGTSIPKSFELHVNGQTVWVNPNATKHMGEYLTRNGLSHSTAEGSQAMLTSLQSAVKDAFSQGLKFNEKMQVGRWELVFSQRSSDPYPVLKHALYKLTVDSVINEPRSVAITIDGYIPVDIKIIDSKKLPPLYWRGGDGKKNLLELAVLPENGFLSSITLVMIASDSIHKTDSLSVSLPSSECGVPVVNTKLWSHSESDDFSRRFVDDFSLDIEVIISSESMLLTIGENKKVTSWIKCSDNFYLGIDAGRNVVHLYLDKLTPSEVESFFEAVG

Nearest PDB structures (foldseek):
  5mi9-assembly1_A  TM=9.452E-01  e=7.675E-70  Escherichia coli HS
  5mi8-assembly1_A  TM=9.432E-01  e=4.326E-69  Escherichia coli HS
  6gfu-assembly1_A  TM=9.451E-01  e=3.697E-64  synthetic construct
  6htw-assembly1_B  TM=9.352E-01  e=6.230E-63  synthetic construct
  5w75-assembly4_D  TM=9.468E-01  e=1.986E-60  Thermotoga neapolitana DSM 4359

B-factor: mean 111.13, std 28.86, range [44.06, 208.6]

Secondary structure (DSSP, 8-state):
-EEEEEEEE-GGGTHHHHHHHHHHHHHHHSPPPP----S-S--SSGGG-------EEEEEE-SS-EEEEEE-SSHHHHHHHHHS-SS--SEEEEEEESSS---HHHHHHHHHHHHHT---EEEEEE-TTS---HHHHHHHHHHHHHHHHHTTS-TTT--EEE--HHHHHTT-TTTHHHHHHHHHHHHHHSPPPPPGGGSPPEEE--EEEEETTTEEEEEEE--BSEEETT-EEEEESSS--EEEE---EEESSSEESEEETT-EEEEE-SS--TTT--SS-EEESTTS-EEEEEEEEEEEE--TTTTS-SS-EETT---EEE-SS-EEEEEEEPPTT--EE-TT-EEEEEEEEEEEEEE-TT-EEEEESSSSEEEEEEEEEE--/--SSGGGEEE-SPBPTTSSSBSSEEEEETTEEEEEPHHHHHHHHHHHHHT---S-HHHHHHHHHHHHHHHHHHHHHH---BTS----TTEEEEEE--TT-SS-EEEEEEE-/--EEEE-----PPEEE--SSS--EEESS---SS--EEEEEEETTTEEEEEEE-SSSS-EEEEEEEE--SSSB---SS------EEEES-EEE-GGG-TT--S--GGGG-B--TTS-EEEEE-SS-EEEEESS------EEEEETTEEEEE-TTSSEEEEEE-S--HHHHHHHHHHH-

GO terms:
  GO:0005515 protein binding (F, IPI)
  GO:0097216 guanosine tetraphosphate binding (F, IDA)

Solvent-accessible surface area: 30746 Å² total; per-residue (Å²): 114,39,2,17,0,0,7,4,6,35,73,105,6,14,15,85,37,1,13,50,0,1,41,77,8,2,46,170,69,91,55,61,40,50,227,52,194,94,92,141,137,55,20,65,21,89,70,13,143,62,15,108,39,94,27,52,119,53,62,2,39,9,102,89,21,18,0,14,1,5,11,7,70,29,64,46,22,14,2,11,8,9,0,13,4,13,26,98,29,23,0,2,0,4,0,4,2,13,68,71,30,32,55,90,69,2,93,106,12,0,42,11,0,72,22,21,52,11,63,74,4,1,0,0,2,0,42,9,45,121,41,154,67,139,106,88,17,91,90,23,22,110,71,3,48,121,19,0,59,109,30,110,14,68,1,134,95,1,15,24,8,76,0,0,0,67,93,1,68,126,53,84,68,112,38,52,54,78,0,50,104,0,5,34,72,2,35,88,48,1,63,93,49,146,144,49,56,100,77,65,2,1,0,11,0,16,14,14,0,25,10,48,87,146,30,8,2,0,2,0,97,0,44,55,0,51,1,90,71,55,49,100,0,25,0,0,0,59,75,153,50,43,116,7,18,0,65,8,0,14,54,78,208,123,88,22,94,64,0,118,27,47,47,52,0,0,0,10,5,151,71,18,80,36,117,55,7,60,54,5,1,0,0,0,64,52,46,35,2,102,45,32,44,70,0,52,0,18,0,8,1,4,31,152,145,47,35,5,45,138,67,36,11,106,170,73,20,144,1,55,0,20,2,42,10,41,47,14,30,2,67,14,80,34,54,181,61,50,133,88,0,98,30,22,65,38,22,63,5,37,0,40,12,109,82,47,10,0,0,59,87,29,24,32,1,0,2,38,72,79,52,124,39,5,3,4,1,1,1,10,106,43,68,131,171,31,52,6,64,83,26,24,116,66,57,69,106,51,22,89,44,18,30,0,10,72,1,0,46,4,71,6,148,68,81,8,3,65,1,2,34,20,0,0,89,16,2,4,17,14,8,30,18,21,31,125,23,170,9,30,26,8,1,0,1,0,2,0,20,2,0,38,6,1,3,112,57,1,61,87,129,37,40,124,80,16,64,46,16,166,14,59,89,17,35,0,0,0,10,80,61,116,84,31,113,117,20,0,3,0,3,2,8,7,138,49,43,23,106,51,42,38,116,66,117,159,106,33,66,66,86,49,53,8,32,3,0,16,22,14,74,16,45,92,29,128,152,70,18,10,3,16,12,6,1,0,55,0,114,52,10,1,6,8,19,1,8,11,37,106,58,4,69,16,0,18,9,14,2,1,2,1,4,78,127,28,26,112,134,40,130,64,51,96,73,98,86,87,82,40,118,64,6,20,5,29,19,66,46,151,68,13,90,122,37,145,74,56,74,5,51,178,4,32,46,54,52,58,99,56,75,6,72,1,42,2,6,77,101,6,8,38,3,22,22,12,136,76,211,92,92,52,57,53,10,26,20,39,104,49,6,18,9,1,38,18,52,52,158,35,22,10,32,21,26,21,29,154,29,79,61,92,47,19,132,23,5,88,76,2,9,58

Foldseek 3Di:
DEAEEEEFADQVLQPVLQQVLLQVLLVVVDPHADPDDDDDQFAPACLPPQLPQDWDWDWHDDPVYTYIYTYHNDLLSLLSCLFTCGRPHLEYEYEAELVDAGDPSRLVSVLSCVLLCNPAYAYEYAPLVVDDDVVSVVVRLLVVLVSCVVSVHNSVPHHYFHAHSVVSSVVDPPRSVRVVVVVVCVVPVRDDDDDQQPDWWKWAFADWDADPPFAIKTWTATAGHKAFAFDKKWKAFQDHIDIWGFHFKAAPPGTDGMHGHPGTIMTGTPPDDPVVDDRLIMITHVPPWHWAFKFKKKKAFADVVSFADPFWDAQQDWWWKAFDHDTFIWHKDADPPDGIDGHGDMGMIMIGTPGIHTDDFNGKIFTDHPPRTGMIIGTRGTDD/DDDQCVQWAADAAADPLARDGQWTFGQAPNATEIEHSAQVVQVVVVLPVVDRPVVRHVVVSVVSVVVNVQVVVCVVVDADAPDWDDRPQWTWHWDDDPVDPHIYIYHIGRD/DFWDWFDDDDDDKDWDAALAFQTKIFRDDDDPAFWFWEWEAAPPAKIWIWTAHPVWFFTGMIGIREHAPVLEDEDADDPPDADEDEEHTTGGDPCQLVCPPVVDCVSRYHYDHVKHKYWYDYQFKIKIFIRPDDFFDHKYHHDPQWIWTAGPVRGTGMTIGGPDHCVSVVSSVSHND

Radius of gyration: 32.39 Å; Cα contacts (8 Å, |Δi|>4): 1553; chains: 3; bounding box: 45×67×105 Å

Organism: Escherichia coli (strain K12) (NCBI:txid83333)

InterPro domains:
  IPR000795 Translational (tr)-type GTP-binding domain [PF00009] (10-201)
  IPR000795 Translational (tr)-type GTP-binding domain [PR00315] (14-27)
  IPR000795 Translational (tr)-type GTP-binding domain [PR00315] (58-66)
  IPR000795 Translational (tr)-type GTP-binding domain [PR00315] (78-88)
  IPR000795 Translational (tr)-type GTP-binding domain [PR00315] (94-105)
  IPR000795 Translational (tr)-type GTP-binding domain [PR00315] (131-140)
  IPR000795 Translational (tr)-type GTP-binding domain [PS51722] (10-204)
  IPR004160 Translation elongation factor EFTu/EF1A, C-terminal [PF03143] (298-392)
  IPR004161 Translation elongation factor EFTu-like, domain 2 [PF03144] (225-294)
  IPR004541 Translation elongation factor EFTu/EF1A, bacterial/organelle [MF_00118_B] (1-394)
  IPR004541 Translation elongation factor EFTu/EF1A, bacterial/organelle [TIGR00485] (1-393)
  IPR005225 Small GTP-binding domain [TIGR00231] (13-148)
  IPR009000 Translation protein, beta-barrel domain superfamily [SSF50447] (205-301)
  IPR009001 Translation elongation factor EF1A/initiation factor IF2gamma, C-terminal [SSF50465] (298-393)
  IPR027417 P-loop containing nucleoside triphosphate hydrolase [G3DSA:3.40.50.300] (1-203)
  IPR027417 P-loop containing nucleoside triphosphate hydrolase [SSF52540] (6-219)
  IPR031157 Tr-type G domain, conserved site [PS00301] (51-66)
  IPR033720 Elongation factor Tu, domain 2 [cd03697] (211-297)
  IPR041709 Elongation factor Tu (EF-Tu), GTP-binding domain [cd01884] (11-203)
  IPR050055 Elongation factor Tu GTPase [PTHR43721] (7-393)